Protein 5EE7 (pdb70)

Solvent-accessible surface area: 21469 Å² total; per-residue (Å²): 112,86,77,12,37,90,91,16,50,71,0,21,50,86,1,35,57,10,0,94,98,0,35,67,24,6,52,50,13,89,161,8,121,34,32,0,15,36,0,4,23,23,1,0,82,0,9,22,49,24,1,47,7,20,46,98,10,10,44,60,26,114,148,90,18,113,184,32,70,127,46,23,40,50,38,0,28,76,8,2,34,95,18,0,44,0,18,1,0,4,12,10,0,3,12,0,0,0,42,22,0,54,42,22,6,33,17,56,23,70,50,0,0,84,59,21,41,29,65,126,68,131,23,33,169,115,132,52,4,0,0,2,16,40,79,15,22,128,42,124,55,79,113,34,0,44,62,85,0,27,183,63,37,66,97,140,6,116,0,76,4,72,114,91,33,0,58,131,14,2,77,100,29,10,70,48,6,34,140,16,0,69,210,37,80,133,0,95,62,4,28,71,49,15,56,82,27,23,73,7,0,2,11,0,4,4,25,55,53,29,71,114,30,1,17,63,48,58,108,4,7,125,20,6,78,117,85,90,76,102,104,3,8,93,54,6,41,179,19,195,21,49,126,128,48,50,94,18,0,65,38,0,12,36,0,6,115,57,18,43,35,44,17,9,37,110,151,89,58,61,66,95,6,74,38,37,0,54,33,30,0,32,134,89,1,85,67,57,16,74,39,24,74,115,148,70,79,98,72,0,19,83,61,80,21,8,9,104,66,4,4,110,16,0,63,95,4,31,99,72,3,115,129,17,56,59,118,0,52,95,34,15,86,35,43,68,186,53,211,126,12,94,120,64,43,65,16,47,44,8,4,122,11,0,28,70,0,11,52,94,3,6,95,34,6,53,59,14,5,145,10,0,70,95,169,100,64,74,124,6,62,130,32,29,6,104,5,1,62,21,3,48,56,1,0,41,34,5,0,49,116,26,121,62,1,55,57,9,79,160,83,115,188,144,188,121

Organism: Homo sapiens (NCBI:txid9606)

Radius of gyration: 26.81 Å; Cα contacts (8 Å, |Δi|>4): 479; chains: 1; bounding box: 44×57×81 Å

CATH classification: 1.10.530.40

Sequence (416 aa):
YSSFQVMYTVGYSLSLAALLLALAILGGLSKLHCTANAIHANLFLSFVLKASAVLFIDGLLRTVSTWLSDGAVAACRVAAVFMQYGIVANYCWLLVEGLYLHNLLGLNIFEMLRIDEGLRLKIYKDYYTIGIGHLLTKSPSLNAAKSELDKAIGRNTNGVITKDEAEKLFNQDVDAAVRGILRNAKLKPVYDSLDAVRRAALINMVFQMGETGVAGFTNSLRMLQQKRWDEAAVNLAKSRWYNQTPNRAKRVITTFRTGTWDAYPERSFFSLYLGIGWGAPALFVVPWAVVKCLFENVQCWTNMGFWWILRFPVFLAILINFFIFVRIVQLLVAKLRARQMHHTDYAFRLAKSTLTLIPLLGVHFVVFAFVTDEHRSAKLFFDLALSSFQGLLVAVLYCFLNKEVQSELRRRWHRA

Structure (mmCIF, N/CA/C/O backbone):
data_5EE7
#
_entry.id   5EE7
#
_cell.length_a   37.583
_cell.length_b   71.476
_cell.length_c   183.108
_cell.angle_alpha   90.00
_cell.angle_beta   90.00
_cell.angle_gamma   90.00
#
_symmetry.space_group_name_H-M   'P 21 21 21'
#
loop_
_entity.id
_entity.type
_entity.pdbx_description
1 polymer 'Glucagon receptor,Endolysin,Glucagon receptor'
2 non-polymer '3-[[4-[(1~{S})-1-[3-[3,5-bis(chloranyl)phenyl]-5-(6-methoxynaphthalen-2-yl)pyrazol-1-yl]ethyl]phenyl]carbonylamino]propanoic acid'
3 non-polymer 'OLEIC ACID'
4 non-polymer 3,6,9,12,15,18,21,24-OCTAOXAHEXACOSAN-1-OL
5 non-polymer 'L(+)-TARTARIC ACID'
6 water water
#
loop_
_atom_site.group_PDB
_atom_site.id
_atom_site.type_symbol
_atom_site.label_atom_id
_atom_site.label_alt_id
_atom_site.label_comp_id
_atom_site.label_asym_id
_atom_site.label_entity_id
_atom_site.label_seq_id
_atom_site.pdbx_PDB_ins_code
_atom_site.Cartn_x
_atom_site.Cartn_y
_atom_site.Cartn_z
_atom_site.occupancy
_atom_site.B_iso_or_equiv
_atom_site.auth_seq_id
_atom_site.auth_comp_id
_atom_site.auth_asym_id
_atom_site.auth_atom_id
_atom_site.pdbx_PDB_model_num
ATOM 1 N N . TYR A 1 3 ? -26.173 9.248 -69.199 1.00 50.95 138 TYR A N 1
ATOM 2 C CA . TYR A 1 3 ? -25.084 9.717 -68.352 1.00 49.20 138 TYR A CA 1
ATOM 3 C C . TYR A 1 3 ? -25.388 11.092 -67.765 1.00 51.43 138 TYR A C 1
ATOM 4 O O . TYR A 1 3 ? -24.844 11.464 -66.724 1.00 47.86 138 TYR A O 1
ATOM 13 N N . SER A 1 4 ? -26.254 11.843 -68.438 1.00 53.38 139 SER A N 1
ATOM 14 C CA . SER A 1 4 ? -26.632 13.170 -67.972 1.00 47.57 139 SER A CA 1
ATOM 15 C C . SER A 1 4 ? -27.301 13.081 -66.602 1.00 49.14 139 SER A C 1
ATOM 16 O O . SER A 1 4 ? -26.911 13.774 -65.651 1.00 51.43 139 SER A O 1
ATOM 19 N N . SER A 1 5 ? -28.287 12.195 -66.502 1.00 49.15 140 SER A N 1
ATOM 20 C CA . SER A 1 5 ? -29.005 11.985 -65.252 1.00 49.23 140 SER A CA 1
ATOM 21 C C . SER A 1 5 ? -28.091 11.436 -64.165 1.00 36.80 140 SER A C 1
ATOM 22 O O . SER A 1 5 ? -28.188 11.829 -63.001 1.00 36.87 140 SER A O 1
ATOM 25 N N . PHE A 1 6 ? -27.186 10.545 -64.562 1.00 37.94 141 PHE A N 1
ATOM 26 C CA . PHE A 1 6 ? -26.250 9.932 -63.627 1.00 36.17 141 PHE A CA 1
ATOM 27 C C . PHE A 1 6 ? -25.295 10.981 -63.074 1.00 37.75 141 PHE A C 1
ATOM 28 O O . PHE A 1 6 ? -24.990 11.002 -61.872 1.00 34.88 141 PHE A O 1
ATOM 36 N N . GLN A 1 7 ? -24.865 11.881 -63.953 1.00 37.62 142 GLN A N 1
ATOM 37 C CA . GLN A 1 7 ? -23.956 12.942 -63.558 1.00 38.20 142 GLN A CA 1
ATOM 38 C C . GLN A 1 7 ? -24.650 13.896 -62.601 1.00 39.32 142 GLN A C 1
ATOM 39 O O . GLN A 1 7 ? -24.064 14.319 -61.596 1.00 36.54 142 GLN A O 1
ATOM 45 N N . VAL A 1 8 ? -25.910 14.207 -62.891 1.00 33.67 143 VAL A N 1
ATOM 46 C CA . VAL A 1 8 ? -26.665 15.086 -62.010 1.00 31.93 143 VAL A CA 1
ATOM 47 C C . VAL A 1 8 ? -26.819 14.442 -60.637 1.00 31.09 143 VAL A C 1
ATOM 48 O O . VAL A 1 8 ? -26.653 15.097 -59.597 1.00 30.46 143 VAL A O 1
ATOM 52 N N . MET A 1 9 ? -27.084 13.140 -60.634 1.00 31.83 144 MET A N 1
ATOM 53 C CA . MET A 1 9 ? -27.356 12.452 -59.384 1.00 31.71 144 MET A CA 1
ATOM 54 C C . MET A 1 9 ? -26.118 12.346 -58.504 1.00 31.79 144 MET A C 1
ATOM 55 O O . MET A 1 9 ? -26.191 12.618 -57.302 1.00 34.75 144 MET A O 1
ATOM 60 N N . TYR A 1 10 ? -24.975 11.965 -59.072 1.00 26.70 145 TYR A N 1
ATOM 61 C CA . TYR A 1 10 ? -23.793 11.898 -58.217 1.00 35.59 145 TYR A CA 1
ATOM 62 C C . TYR A 1 10 ? -23.263 13.294 -57.875 1.00 27.02 145 TYR A C 1
ATOM 63 O O . TYR A 1 10 ? -22.577 13.458 -56.864 1.00 25.02 145 TYR A O 1
ATOM 72 N N . THR A 1 11 ? -23.582 14.298 -58.691 1.00 29.13 146 THR A N 1
ATOM 73 C CA . THR A 1 11 ? -23.189 15.662 -58.338 1.00 26.23 146 THR A CA 1
ATOM 74 C C . THR A 1 11 ? -23.946 16.097 -57.090 1.00 27.60 146 THR A C 1
ATOM 75 O O . THR A 1 11 ? -23.346 16.580 -56.122 1.00 28.14 146 THR A O 1
ATOM 79 N N . VAL A 1 12 ? -25.261 15.881 -57.099 1.00 26.66 147 VAL A N 1
ATOM 80 C CA . VAL A 1 12 ? -26.075 16.206 -55.932 1.00 26.22 147 VAL A CA 1
ATOM 81 C C . VAL A 1 12 ? -25.638 15.384 -54.725 1.00 23.89 147 VAL A C 1
ATOM 82 O O . VAL A 1 12 ? -25.568 15.892 -53.601 1.00 29.40 147 VAL A O 1
ATOM 86 N N . GLY A 1 13 ? -25.279 14.128 -54.968 1.00 27.48 148 GLY A N 1
ATOM 87 C CA . GLY A 1 13 ? -24.889 13.244 -53.884 1.00 27.78 148 GLY A CA 1
ATOM 88 C C . GLY A 1 13 ? -23.594 13.651 -53.200 1.00 26.78 148 GLY A C 1
ATOM 89 O O . GLY A 1 13 ? -23.526 13.729 -51.971 1.00 24.41 148 GLY A O 1
ATOM 90 N N . TYR A 1 14 ? -22.564 13.925 -53.990 1.00 22.61 149 TYR A N 1
ATOM 91 C CA . TYR A 1 14 ? -21.286 14.330 -53.418 1.00 25.42 149 TYR A CA 1
ATOM 92 C C . TYR A 1 14 ? -21.304 15.739 -52.834 1.00 30.10 149 TYR A C 1
ATOM 93 O O . TYR A 1 14 ? -20.647 15.992 -51.822 1.00 27.77 149 TYR A O 1
ATOM 102 N N . SER A 1 15 ? -22.043 16.659 -53.453 1.00 25.74 150 SER A N 1
ATOM 103 C CA . SER A 1 15 ? -22.098 18.013 -52.900 1.00 24.91 150 SER A CA 1
ATOM 104 C C . SER A 1 15 ? -22.883 18.032 -51.585 1.00 28.26 150 SER A C 1
ATOM 105 O O . SER A 1 15 ? -22.483 18.689 -50.615 1.00 27.47 150 SER A O 1
ATOM 108 N N . LEU A 1 16 ? -23.988 17.290 -51.549 1.00 29.71 151 LEU A N 1
ATOM 109 C CA . LEU A 1 16 ? -24.791 17.191 -50.333 1.00 30.99 151 LEU A CA 1
ATOM 110 C C . LEU A 1 16 ? -24.019 16.469 -49.232 1.00 29.60 151 LEU A C 1
ATOM 111 O O . LEU A 1 16 ? -24.081 16.850 -48.050 1.00 26.48 151 LEU A O 1
ATOM 116 N N . SER A 1 17 ? -23.277 15.438 -49.632 1.00 24.11 152 SER A N 1
ATOM 117 C CA . SER A 1 17 ? -22.452 14.695 -48.691 1.00 23.32 152 SER A CA 1
ATOM 118 C C . SER A 1 17 ? -21.395 15.615 -48.116 1.00 25.81 152 SER A C 1
ATOM 119 O O . SER A 1 17 ? -21.146 15.606 -46.917 1.00 24.52 152 SER A O 1
ATOM 122 N N . LEU A 1 18 ? -20.809 16.443 -48.973 1.00 22.54 153 LEU A N 1
ATOM 123 C CA . LEU A 1 18 ? -19.748 17.348 -48.549 1.00 26.86 153 LEU A CA 1
ATOM 124 C C . LEU A 1 18 ? -20.271 18.396 -47.582 1.00 23.19 153 LEU A C 1
ATOM 125 O O . LEU A 1 18 ? -19.626 18.700 -46.574 1.00 30.61 153 LEU A O 1
ATOM 130 N N . ALA A 1 19 ? -21.456 18.924 -47.868 1.00 23.27 154 ALA A N 1
ATOM 131 C CA . ALA A 1 19 ? -22.048 19.913 -46.976 1.00 28.60 154 ALA A CA 1
ATOM 132 C C . ALA A 1 19 ? -22.316 19.289 -45.613 1.00 27.37 154 ALA A C 1
ATOM 133 O O . ALA A 1 19 ? -21.956 19.857 -44.574 1.00 26.37 154 ALA A O 1
ATOM 135 N N . ALA A 1 20 ? -22.914 18.099 -45.625 1.00 29.61 155 ALA A N 1
ATOM 136 C CA . ALA A 1 20 ? -23.251 17.420 -44.379 1.00 31.64 155 ALA A CA 1
ATOM 137 C C . ALA A 1 20 ? -22.006 17.058 -43.571 1.00 33.16 155 ALA A C 1
ATOM 138 O O . ALA A 1 20 ? -22.018 17.109 -42.338 1.00 32.16 155 ALA A O 1
ATOM 140 N N . LEU A 1 21 ? -20.927 16.715 -44.270 1.00 30.03 156 LEU A N 1
ATOM 141 C CA . LEU A 1 21 ? -19.694 16.307 -43.607 1.00 31.42 156 LEU A CA 1
ATOM 142 C C . LEU A 1 21 ? -18.968 17.497 -42.998 1.00 30.24 156 LEU A C 1
ATOM 143 O O . LEU A 1 21 ? -18.428 17.397 -41.897 1.00 30.81 156 LEU A O 1
ATOM 148 N N . LEU A 1 22 ? -18.940 18.618 -43.714 1.00 30.79 157 LEU A N 1
ATOM 149 C CA . LEU A 1 22 ? -18.349 19.827 -43.150 1.00 33.20 157 LEU A CA 1
ATOM 150 C C . LEU A 1 22 ? -19.162 20.308 -41.951 1.00 32.48 157 LEU A C 1
ATOM 151 O O . LEU A 1 22 ? -18.601 20.775 -40.955 1.00 34.04 157 LEU A O 1
ATOM 156 N N . LEU A 1 23 ? -20.481 20.153 -42.034 1.00 31.63 158 LEU A N 1
ATOM 157 C CA . LEU A 1 23 ? -21.346 20.545 -40.929 1.00 30.63 158 LEU A CA 1
ATOM 158 C C . LEU A 1 23 ? -21.082 19.674 -39.710 1.00 37.21 158 LEU A C 1
ATOM 159 O O . LEU A 1 23 ? -20.970 20.172 -38.584 1.00 38.60 158 LEU A O 1
ATOM 164 N N . ALA A 1 24 ? -20.963 18.371 -39.950 1.00 36.77 159 ALA A N 1
ATOM 165 C CA . ALA A 1 24 ? -20.707 17.412 -38.887 1.00 30.49 159 ALA A CA 1
ATOM 166 C C . ALA A 1 24 ? -19.342 17.638 -38.253 1.00 35.33 159 ALA A C 1
ATOM 167 O O . ALA A 1 24 ? -19.174 17.488 -37.042 1.00 34.65 159 ALA A O 1
ATOM 169 N N . LEU A 1 25 ? -18.370 18.014 -39.079 1.00 36.61 160 LEU A N 1
ATOM 170 C CA . LEU A 1 25 ? -17.029 18.298 -38.588 1.00 39.21 160 LEU A CA 1
ATOM 171 C C . LEU A 1 25 ? -17.032 19.545 -37.721 1.00 42.42 160 LEU A C 1
ATOM 172 O O . LEU A 1 25 ? -16.356 19.598 -36.689 1.00 43.66 160 LEU A O 1
ATOM 177 N N . ALA A 1 26 ? -17.806 20.544 -38.140 1.00 31.41 161 ALA A N 1
ATOM 178 C CA . ALA A 1 26 ? -17.937 21.769 -37.361 1.00 38.09 161 ALA A CA 1
ATOM 179 C C . ALA A 1 26 ? -18.631 21.484 -36.039 1.00 36.38 161 ALA A C 1
ATOM 180 O O . ALA A 1 26 ? -18.333 22.112 -35.024 1.00 42.15 161 ALA A O 1
ATOM 182 N N . ILE A 1 27 ? -19.548 20.524 -36.050 1.00 39.94 162 ILE A N 1
ATOM 183 C CA . ILE A 1 27 ? -20.258 20.167 -34.830 1.00 37.15 162 ILE A CA 1
ATOM 184 C C . ILE A 1 27 ? -19.350 19.431 -33.853 1.00 41.20 162 ILE A C 1
ATOM 185 O O . ILE A 1 27 ? -19.267 19.805 -32.684 1.00 44.93 162 ILE A O 1
ATOM 190 N N . LEU A 1 28 ? -18.657 18.401 -34.332 1.00 41.00 163 LEU A N 1
ATOM 191 C CA . LEU A 1 28 ? -17.776 17.629 -33.464 1.00 40.44 163 LEU A CA 1
ATOM 192 C C . LEU A 1 28 ? -16.616 18.471 -32.946 1.00 45.46 163 LEU A C 1
ATOM 193 O O . LEU A 1 28 ? -16.201 18.326 -31.797 1.00 50.94 163 LEU A O 1
ATOM 198 N N . GLY A 1 29 ? -16.101 19.359 -33.795 1.00 47.24 164 GLY A N 1
ATOM 199 C CA . GLY A 1 29 ? -14.979 20.188 -33.399 1.00 45.01 164 GLY A CA 1
ATOM 200 C C . GLY A 1 29 ? -15.368 21.349 -32.508 1.00 45.03 164 GLY A C 1
ATOM 201 O O . GLY A 1 29 ? -14.598 21.756 -31.638 1.00 54.34 164 GLY A O 1
ATOM 202 N N . GLY A 1 30 ? -16.571 21.873 -32.711 1.00 45.71 165 GLY A N 1
ATOM 203 C CA . GLY A 1 30 ? -17.029 23.026 -31.958 1.00 54.30 165 GLY A CA 1
ATOM 204 C C . GLY A 1 30 ? -17.638 22.730 -30.599 1.00 49.27 165 GLY A C 1
ATOM 205 O O . GLY A 1 30 ? -17.741 23.619 -29.755 1.00 63.63 165 GLY A O 1
ATOM 206 N N . LEU A 1 31 ? -18.038 21.481 -30.382 1.00 58.82 166 LEU A N 1
ATOM 207 C CA . LEU A 1 31 ? -18.633 21.091 -29.110 1.00 53.17 166 LEU A CA 1
ATOM 208 C C . LEU A 1 31 ? -17.619 20.314 -28.280 1.00 58.07 166 LEU A C 1
ATOM 209 O O . LEU A 1 31 ? -17.367 19.136 -28.534 1.00 60.50 166 LEU A O 1
ATOM 214 N N . SER A 1 32 ? -17.039 20.988 -27.293 1.00 59.87 167 SER A N 1
ATOM 215 C CA . SER A 1 32 ? -15.937 20.435 -26.514 1.00 61.07 167 SER A CA 1
ATOM 216 C C . SER A 1 32 ? -16.316 19.213 -25.681 1.00 62.14 167 SER A C 1
ATOM 217 O O . SER A 1 32 ? -15.463 18.375 -25.390 1.00 62.28 167 SER A O 1
ATOM 220 N N . LYS A 1 33 ? -17.583 19.103 -25.297 1.00 54.03 168 LYS A N 1
ATOM 221 C CA . LYS A 1 33 ? -18.001 17.988 -24.455 1.00 57.00 168 LYS A CA 1
ATOM 222 C C . LYS A 1 33 ? -18.128 16.705 -25.275 1.00 56.61 168 LYS A C 1
ATOM 223 O O . LYS A 1 33 ? -18.233 15.610 -24.724 1.00 61.46 168 LYS A O 1
ATOM 229 N N . LEU A 1 34 ? -18.117 16.852 -26.596 1.00 53.92 169 LEU A N 1
ATOM 230 C CA . LEU A 1 34 ? -18.172 15.710 -27.503 1.00 48.60 169 LEU A CA 1
ATOM 231 C C . LEU A 1 34 ? -16.779 15.214 -27.886 1.00 53.88 169 LEU A C 1
ATOM 232 O O . LEU A 1 34 ? -16.638 14.349 -28.752 1.00 50.83 169 LEU A O 1
ATOM 237 N N . HIS A 1 35 ? -15.751 15.773 -27.255 1.00 51.36 170 HIS A N 1
ATOM 238 C CA . HIS A 1 35 ? -14.377 15.411 -27.586 1.00 57.24 170 HIS A CA 1
ATOM 239 C C . HIS A 1 35 ? -13.964 14.091 -26.950 1.00 53.25 170 HIS A C 1
ATOM 240 O O . HIS A 1 35 ? -13.310 14.060 -25.910 1.00 58.56 170 HIS A O 1
ATOM 247 N N . CYS A 1 36 ? -14.362 13.000 -27.592 1.00 58.28 171 CYS A N 1
ATOM 248 C CA . CYS A 1 36 ? -13.965 11.664 -27.183 1.00 49.53 171 CYS A CA 1
ATOM 249 C C . CYS A 1 36 ? -13.136 11.032 -28.295 1.00 48.01 171 CYS A C 1
ATOM 250 O O . CYS A 1 36 ? -12.981 11.619 -29.367 1.00 45.42 171 CYS A O 1
ATOM 253 N N . THR A 1 37 ? -12.581 9.852 -28.038 1.00 48.84 172 THR A N 1
ATOM 254 C CA . THR A 1 37 ? -11.805 9.152 -29.054 1.00 48.52 172 THR A CA 1
ATOM 255 C C . THR A 1 37 ? -12.686 8.757 -30.239 1.00 34.05 172 THR A C 1
ATOM 256 O O . THR A 1 37 ? -12.273 8.849 -31.404 1.00 37.14 172 THR A O 1
ATOM 260 N N . ALA A 1 38 ? -13.920 8.366 -29.937 1.00 31.94 173 ALA A N 1
ATOM 261 C CA . ALA A 1 38 ? -14.839 7.905 -30.965 1.00 29.35 173 ALA A CA 1
ATOM 262 C C . ALA A 1 38 ? -15.151 9.019 -31.946 1.00 24.25 173 ALA A C 1
ATOM 263 O O . ALA A 1 38 ? -15.278 8.787 -33.151 1.00 25.08 173 ALA A O 1
ATOM 265 N N . ASN A 1 39 ? -15.252 10.238 -31.429 1.00 26.87 174 ASN A N 1
ATOM 266 C CA . ASN A 1 39 ? -15.537 11.382 -32.280 1.00 26.83 174 ASN A CA 1
ATOM 267 C C . ASN A 1 39 ? -14.324 11.834 -33.082 1.00 31.32 174 ASN A C 1
ATOM 268 O O . ASN A 1 39 ? -14.471 12.400 -34.164 1.00 31.94 174 ASN A O 1
ATOM 273 N N . ALA A 1 40 ? -13.125 11.586 -32.561 1.00 26.10 175 ALA A N 1
ATOM 274 C CA . ALA A 1 40 ? -11.918 11.853 -33.338 1.00 25.27 175 ALA A CA 1
ATOM 275 C C . ALA A 1 40 ? -11.853 10.897 -34.524 1.00 34.50 175 ALA A C 1
ATOM 276 O O . ALA A 1 40 ? -11.503 11.289 -35.653 1.00 35.23 175 ALA A O 1
ATOM 278 N N . ILE A 1 41 ? -12.232 9.646 -34.270 1.00 27.20 176 ILE A N 1
ATOM 279 C CA . ILE A 1 41 ? -12.281 8.661 -35.340 1.00 24.02 176 ILE A CA 1
ATOM 280 C C . ILE A 1 41 ? -13.335 9.045 -36.375 1.00 25.52 176 ILE A C 1
ATOM 281 O O . ILE A 1 41 ? -13.082 8.995 -37.590 1.00 28.25 176 ILE A O 1
ATOM 286 N N . HIS A 1 42 ? -14.499 9.476 -35.893 1.00 24.72 177 HIS A N 1
ATOM 287 C CA . HIS A 1 42 ? -15.568 9.886 -36.797 1.00 25.58 177 HIS A CA 1
ATOM 288 C C . HIS A 1 42 ? -15.146 11.086 -37.626 1.00 28.29 177 HIS A C 1
ATOM 289 O O . HIS A 1 42 ? -15.468 11.174 -38.808 1.00 32.90 177 HIS A O 1
ATOM 296 N N . ALA A 1 43 ? -14.389 11.989 -37.015 1.00 30.33 178 ALA A N 1
ATOM 297 C CA . ALA A 1 43 ? -13.946 13.183 -37.716 1.00 33.61 178 ALA A CA 1
ATOM 298 C C . ALA A 1 43 ? -12.972 12.814 -38.823 1.00 34.74 178 ALA A C 1
ATOM 299 O O . ALA A 1 43 ? -13.050 13.360 -39.931 1.00 30.10 178 ALA A O 1
ATOM 301 N N . ASN A 1 44 ? -12.065 11.877 -38.540 1.00 29.80 179 ASN A N 1
ATOM 302 C CA . ASN A 1 44 ? -11.133 11.461 -39.585 1.00 26.93 179 ASN A CA 1
ATOM 303 C C . ASN A 1 44 ? -11.827 10.724 -40.735 1.00 30.87 179 ASN A C 1
ATOM 304 O O . ASN A 1 44 ? -11.462 10.895 -41.911 1.00 38.26 179 ASN A O 1
ATOM 309 N N . LEU A 1 45 ? -12.851 9.941 -40.402 1.00 32.71 180 LEU A N 1
ATOM 310 C CA . LEU A 1 45 ? -13.648 9.265 -41.425 1.00 25.73 180 LEU A CA 1
ATOM 311 C C . LEU A 1 45 ? -14.356 10.290 -42.310 1.00 27.11 180 LEU A C 1
ATOM 312 O O . LEU A 1 45 ? -14.384 10.180 -43.560 1.00 30.69 180 LEU A O 1
ATOM 317 N N . PHE A 1 46 ? -14.881 11.317 -41.641 1.00 30.35 181 PHE A N 1
ATOM 318 C CA . PHE A 1 46 ? -15.569 12.406 -42.312 1.00 31.47 181 PHE A CA 1
ATOM 319 C C . PHE A 1 46 ? -14.615 13.066 -43.276 1.00 32.16 181 PHE A C 1
ATOM 320 O O . PHE A 1 46 ? -14.974 13.345 -44.414 1.00 30.27 181 PHE A O 1
ATOM 328 N N . LEU A 1 47 ? -13.388 13.295 -42.816 1.00 28.94 182 LEU A N 1
ATOM 329 C CA . LEU A 1 47 ? -12.389 13.948 -43.647 1.00 29.52 182 LEU A CA 1
ATOM 330 C C . LEU A 1 47 ? -12.060 13.115 -44.873 1.00 34.23 182 LEU A C 1
ATOM 331 O O . LEU A 1 47 ? -11.886 13.665 -45.966 1.00 30.16 182 LEU A O 1
ATOM 336 N N . SER A 1 48 ? -11.990 11.794 -44.709 1.00 30.08 183 SER A N 1
ATOM 337 C CA . SER A 1 48 ? -11.669 10.959 -45.861 1.00 29.64 183 SER A CA 1
ATOM 338 C C . SER A 1 48 ? -12.774 11.080 -46.909 1.00 32.65 183 SER A C 1
ATOM 339 O O . SER A 1 48 ? -12.494 11.204 -48.118 1.00 38.50 183 SER A O 1
ATOM 342 N N . PHE A 1 49 ? -14.028 11.099 -46.456 1.00 28.82 184 PHE A N 1
ATOM 343 C CA . PHE A 1 49 ? -15.117 11.305 -47.416 1.00 26.63 184 PHE A CA 1
ATOM 344 C C . PHE A 1 49 ? -15.132 12.721 -48.002 1.00 28.17 184 PHE A C 1
ATOM 345 O O . PHE A 1 49 ? -15.562 12.923 -49.137 1.00 34.88 184 PHE A O 1
ATOM 353 N N . VAL A 1 50 ? -14.655 13.699 -47.236 1.00 35.90 185 VAL A N 1
ATOM 354 C CA . VAL A 1 50 ? -14.586 15.081 -47.706 1.00 29.82 185 VAL A CA 1
ATOM 355 C C . VAL A 1 50 ? -13.576 15.185 -48.834 1.00 30.73 185 VAL A C 1
ATOM 356 O O . VAL A 1 50 ? -13.785 15.891 -49.826 1.00 33.33 185 VAL A O 1
ATOM 360 N N . LEU A 1 51 ? -12.490 14.438 -48.680 1.00 34.03 186 LEU A N 1
ATOM 361 C CA . LEU A 1 51 ? -11.425 14.407 -49.664 1.00 36.75 186 LEU A CA 1
ATOM 362 C C . LEU A 1 51 ? -11.926 13.743 -50.927 1.00 32.91 186 LEU A C 1
ATOM 363 O O . LEU A 1 51 ? -11.691 14.229 -52.047 1.00 40.30 186 LEU A O 1
ATOM 368 N N . LYS A 1 52 ? -12.656 12.645 -50.745 1.00 33.84 187 LYS A N 1
ATOM 369 C CA . LYS A 1 52 ? -13.202 11.956 -51.901 1.00 31.20 187 LYS A CA 1
ATOM 370 C C . LYS A 1 52 ? -14.157 12.856 -52.669 1.00 29.74 187 LYS A C 1
ATOM 371 O O . LYS A 1 52 ? -13.993 13.050 -53.874 1.00 30.14 187 LYS A O 1
ATOM 377 N N . ALA A 1 53 ? -15.135 13.426 -51.967 1.00 30.54 188 ALA A N 1
ATOM 378 C CA . ALA A 1 53 ? -16.174 14.215 -52.626 1.00 27.78 188 ALA A CA 1
ATOM 379 C C . ALA A 1 53 ? -15.602 15.465 -53.279 1.00 29.62 188 ALA A C 1
ATOM 380 O O . ALA A 1 53 ? -16.021 15.848 -54.382 1.00 22.22 188 ALA A O 1
ATOM 382 N N . SER A 1 54 ? -14.623 16.082 -52.620 1.00 26.30 189 SER A N 1
ATOM 383 C CA . SER A 1 54 ? -14.004 17.280 -53.172 1.00 29.48 189 SER A CA 1
ATOM 384 C C . SER A 1 54 ? -13.264 16.933 -54.455 1.00 27.53 189 SER A C 1
ATOM 385 O O . SER A 1 54 ? -13.356 17.655 -55.461 1.00 31.64 189 SER A O 1
ATOM 388 N N . ALA A 1 55 ? -12.566 15.801 -54.434 1.00 32.27 190 ALA A N 1
ATOM 389 C CA . ALA A 1 55 ? -11.838 15.373 -55.622 1.00 36.14 190 ALA A CA 1
ATOM 390 C C . ALA A 1 55 ? -12.801 15.069 -56.766 1.00 33.59 190 ALA A C 1
ATOM 391 O O . ALA A 1 55 ? -12.561 15.475 -57.905 1.00 33.57 190 ALA A O 1
ATOM 393 N N . VAL A 1 56 ? -13.907 14.396 -56.454 1.00 26.81 191 VAL A N 1
ATOM 394 C CA . VAL A 1 56 ? -14.876 14.019 -57.476 1.00 28.07 191 VAL A CA 1
ATOM 395 C C . VAL A 1 56 ? -15.491 15.249 -58.123 1.00 28.11 191 VAL A C 1
ATOM 396 O O . VAL A 1 56 ? -15.567 15.345 -59.348 1.00 28.50 191 VAL A O 1
ATOM 400 N N . LEU A 1 57 ? -15.911 16.198 -57.293 1.00 27.28 192 LEU A N 1
ATOM 401 C CA . LEU A 1 57 ? -16.530 17.410 -57.806 1.00 25.76 192 LEU A CA 1
ATOM 402 C C . LEU A 1 57 ? -15.547 18.236 -58.631 1.00 26.71 192 LEU A C 1
ATOM 403 O O . LEU A 1 57 ? -15.923 18.835 -59.648 1.00 28.04 192 LEU A O 1
ATOM 408 N N . PHE A 1 58 ? -14.278 18.229 -58.229 1.00 29.16 193 PHE A N 1
ATOM 409 C CA . PHE A 1 58 ? -13.280 18.993 -58.970 1.00 31.03 193 PHE A CA 1
ATOM 410 C C . PHE A 1 58 ? -12.979 18.364 -60.326 1.00 33.97 193 PHE A C 1
ATOM 411 O O . PHE A 1 58 ? -12.948 19.056 -61.347 1.00 39.19 193 PHE A O 1
ATOM 419 N N . ILE A 1 59 ? -12.766 17.051 -60.331 1.00 29.42 194 ILE A N 1
ATOM 420 C CA . ILE A 1 59 ? -12.489 16.326 -61.566 1.00 33.47 194 ILE A CA 1
ATOM 421 C C . ILE A 1 59 ? -13.664 16.457 -62.525 1.00 35.15 194 ILE A C 1
ATOM 422 O O . ILE A 1 59 ? -13.488 16.633 -63.737 1.00 37.57 194 ILE A O 1
ATOM 427 N N . ASP A 1 60 ? -14.866 16.398 -61.962 1.00 39.53 195 ASP A N 1
ATOM 428 C CA . ASP A 1 60 ? -16.080 16.528 -62.746 1.00 49.65 195 ASP A CA 1
ATOM 429 C C . ASP A 1 60 ? -16.173 17.919 -63.354 1.00 47.80 195 ASP A C 1
ATOM 430 O O . ASP A 1 60 ? -16.601 18.081 -64.497 1.00 48.53 195 ASP A O 1
ATOM 435 N N . GLY A 1 61 ? -15.734 18.921 -62.598 1.00 43.20 196 GLY A N 1
ATOM 436 C CA . GLY A 1 61 ? -15.774 20.282 -63.095 1.00 38.32 196 GLY A CA 1
ATOM 437 C C . GLY A 1 61 ? -14.757 20.475 -64.198 1.00 40.16 196 GLY A C 1
ATOM 438 O O . GLY A 1 61 ? -14.962 21.260 -65.124 1.00 40.21 196 GLY A O 1
ATOM 439 N N . LEU A 1 62 ? -13.656 19.740 -64.098 1.00 39.38 197 LEU A N 1
ATOM 440 C CA . LEU A 1 62 ? -12.556 19.879 -65.042 1.00 37.36 197 LEU A CA 1
ATOM 441 C C . LEU A 1 62 ? -12.746 19.086 -66.336 1.00 44.84 197 LEU A C 1
ATOM 442 O O . LEU A 1 62 ? -12.136 19.408 -67.356 1.00 50.28 197 LEU A O 1
ATOM 447 N N . LEU A 1 63 ? -13.590 18.058 -66.306 1.00 42.45 198 LEU A N 1
ATOM 448 C CA . LEU A 1 63 ? -13.697 17.165 -67.459 1.00 44.06 198 LEU A CA 1
ATOM 449 C C . LEU A 1 63 ? -15.095 17.024 -68.058 1.00 51.00 198 LEU A C 1
ATOM 450 O O . LEU A 1 63 ? -15.232 16.608 -69.210 1.00 53.31 198 LEU A O 1
ATOM 455 N N . ARG A 1 64 ? -16.130 17.355 -67.292 1.00 48.87 199 ARG A N 1
ATOM 456 C CA . ARG A 1 64 ? -17.490 17.059 -67.733 1.00 46.76 199 ARG A CA 1
ATOM 457 C C . ARG A 1 64 ? -18.478 18.217 -67.616 1.00 52.64 199 ARG A C 1
ATOM 458 O O . ARG A 1 64 ? -19.679 18.024 -67.805 1.00 61.68 199 ARG A O 1
ATOM 466 N N . THR A 1 65 ? -17.985 19.413 -67.315 1.00 49.92 200 THR A N 1
ATOM 467 C CA . THR A 1 65 ? -18.874 20.553 -67.117 1.00 51.32 200 THR A CA 1
ATOM 468 C C . THR A 1 65 ? -18.961 21.438 -68.356 1.00 55.02 200 THR A C 1
ATOM 469 O O . THR A 1 65 ? -18.218 21.253 -69.317 1.00 55.84 200 THR A O 1
ATOM 473 N N . VAL A 1 77 ? -11.398 15.454 -74.892 1.00 99.13 212 VAL A N 1
ATOM 474 C CA . VAL A 1 77 ? -11.265 16.315 -73.724 1.00 96.18 212 VAL A CA 1
ATOM 475 C C . VAL A 1 77 ? -9.911 16.117 -73.052 1.00 98.16 212 VAL A C 1
ATOM 476 O O . VAL A 1 77 ? -9.010 16.941 -73.200 1.00 98.77 212 VAL A O 1
ATOM 480 N N . SER A 1 78 ? -9.775 15.009 -72.328 1.00 91.97 213 SER A N 1
ATOM 481 C CA . SER A 1 78 ? -8.547 14.695 -71.604 1.00 95.69 213 SER A CA 1
ATOM 482 C C . SER A 1 78 ? -7.393 14.411 -72.562 1.00 101.56 213 SER A C 1
ATOM 483 O O . SER A 1 78 ? -6.225 14.429 -72.169 1.00 98.18 213 SER A O 1
ATOM 486 N N . THR A 1 79 ? -7.731 14.127 -73.816 1.00 101.65 214 THR A N 1
ATOM 487 C CA . THR A 1 79 ? -6.734 13.894 -74.851 1.00 103.07 214 THR A CA 1
ATOM 488 C C . THR A 1 79 ? -5.905 15.144 -75.165 1.00 99.73 214 THR A C 1
ATOM 489 O O . THR A 1 79 ? -4.772 15.032 -75.634 1.00 103.08 214 THR A O 1
ATOM 493 N N . TRP A 1 80 ? -6.461 16.327 -74.910 1.00 92.33 215 TRP A N 1
ATOM 494 C CA . TRP A 1 80 ? -5.771 17.572 -75.257 1.00 94.30 215 TRP A CA 1
ATOM 495 C C . TRP A 1 80 ? -5.612 18.562 -74.099 1.00 94.25 215 TRP A C 1
ATOM 496 O O . TRP A 1 80 ? -5.499 19.768 -74.321 1.00 90.22 215 TRP A O 1
ATOM 507 N N . LEU A 1 81 ? -5.585 18.053 -72.871 1.00 93.90 216 LEU A N 1
ATOM 508 C CA . LEU A 1 81 ? -5.464 18.898 -71.683 1.00 89.99 216 LEU A CA 1
ATOM 509 C C . LEU A 1 81 ? -4.120 19.637 -71.596 1.00 83.70 216 LEU A C 1
ATOM 510 O O . LEU A 1 81 ? -3.080 19.112 -71.994 1.00 87.33 216 LEU A O 1
ATOM 515 N N . SER A 1 82 ? -4.161 20.859 -71.067 1.00 79.98 217 SER A N 1
ATOM 516 C CA . SER A 1 82 ? -2.980 21.718 -70.943 1.00 82.91 217 SER A CA 1
ATOM 517 C C . SER A 1 82 ? -2.150 21.402 -69.700 1.00 80.37 217 SER A C 1
ATOM 518 O O . SER A 1 82 ? -2.535 20.571 -68.882 1.00 79.90 217 SER A O 1
ATOM 521 N N . ASP A 1 83 ? -1.004 22.068 -69.574 1.00 83.09 218 ASP A N 1
ATOM 522 C CA . ASP A 1 83 ? -0.043 21.771 -68.512 1.00 81.29 218 ASP A CA 1
ATOM 523 C C . ASP A 1 83 ? -0.571 21.972 -67.089 1.00 76.15 218 ASP A C 1
ATOM 524 O O . ASP A 1 83 ? -0.259 21.183 -66.198 1.00 71.76 218 ASP A O 1
ATOM 529 N N . GLY A 1 84 ? -1.368 23.013 -66.863 1.00 70.62 219 GLY A N 1
ATOM 530 C CA . GLY A 1 84 ? -1.949 23.225 -65.549 1.00 65.07 219 GLY A CA 1
ATOM 531 C C . GLY A 1 84 ? -3.118 22.290 -65.305 1.00 65.42 219 GLY A C 1
ATOM 532 O O . GLY A 1 84 ? -3.350 21.822 -64.180 1.00 60.46 219 GLY A O 1
ATOM 533 N N . ALA A 1 85 ? -3.833 21.993 -66.387 1.00 67.22 220 ALA A N 1
ATOM 534 C CA . ALA A 1 85 ? -5.030 21.174 -66.324 1.00 57.30 220 ALA A CA 1
ATOM 535 C C . ALA A 1 85 ? -4.697 19.736 -65.967 1.00 56.92 220 ALA A C 1
ATOM 536 O O . ALA A 1 85 ? -5.318 19.164 -65.077 1.00 56.12 220 ALA A O 1
ATOM 538 N N . VAL A 1 86 ? -3.703 19.165 -66.646 1.00 62.09 221 VAL A N 1
ATOM 539 C CA . VAL A 1 86 ? -3.295 17.790 -66.370 1.00 62.36 221 VAL A CA 1
ATOM 540 C C . VAL A 1 86 ? -2.760 17.661 -64.950 1.00 61.40 221 VAL A C 1
ATOM 541 O O . VAL A 1 86 ? -2.938 16.631 -64.304 1.00 62.51 221 VAL A O 1
ATOM 545 N N . ALA A 1 87 ? -2.121 18.718 -64.461 1.00 60.10 222 ALA A N 1
ATOM 546 C CA . ALA A 1 87 ? -1.543 18.692 -63.129 1.00 54.36 222 ALA A CA 1
ATOM 547 C C . ALA A 1 87 ? -2.640 18.696 -62.072 1.00 46.39 222 ALA A C 1
ATOM 548 O O . ALA A 1 87 ? -2.677 17.817 -61.203 1.00 42.68 222 ALA A O 1
ATOM 550 N N . ALA A 1 88 ? -3.558 19.655 -62.168 1.00 48.98 223 ALA A N 1
ATOM 551 C CA . ALA A 1 88 ? -4.623 19.739 -61.175 1.00 51.96 223 ALA A CA 1
ATOM 552 C C . ALA A 1 88 ? -5.489 18.483 -61.228 1.00 48.38 223 ALA A C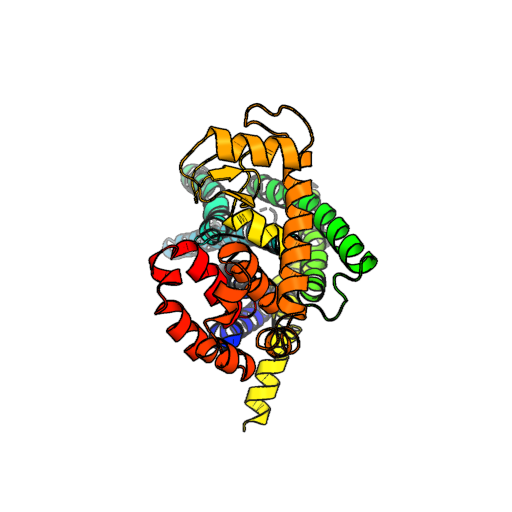 1
ATOM 553 O O . ALA A 1 88 ? -5.926 17.958 -60.195 1.00 45.13 223 ALA A O 1
ATOM 555 N N . CYS A 1 89 ? -5.675 17.968 -62.440 1.00 45.52 224 CYS A N 1
ATOM 556 C CA . CYS A 1 89 ? -6.492 16.792 -62.645 1.00 45.09 224 CYS A CA 1
ATOM 557 C C . CYS A 1 89 ? -5.851 15.546 -62.030 1.00 54.21 224 CYS A C 1
ATOM 558 O O . CYS A 1 89 ? -6.520 14.750 -61.378 1.00 47.99 224 CYS A O 1
ATOM 561 N N . ARG A 1 90 ? -4.545 15.380 -62.233 1.00 55.04 225 ARG A N 1
ATOM 562 C CA . ARG A 1 90 ? -3.823 14.246 -61.654 1.00 46.32 225 ARG A CA 1
ATOM 563 C C . ARG A 1 90 ? -3.745 14.312 -60.129 1.00 45.82 225 ARG A C 1
ATOM 564 O O . ARG A 1 90 ? -3.858 13.287 -59.445 1.00 42.92 225 ARG A O 1
ATOM 572 N N . VAL A 1 91 ? -3.567 15.519 -59.595 1.00 46.10 226 VAL A N 1
ATOM 573 C CA . VAL A 1 91 ? -3.513 15.685 -58.147 1.00 42.54 226 VAL A CA 1
ATOM 574 C C . VAL A 1 91 ? -4.864 15.313 -57.546 1.00 43.23 226 VAL A C 1
ATOM 575 O O . VAL A 1 91 ? -4.944 14.607 -56.526 1.00 38.54 226 VAL A O 1
ATOM 579 N N . ALA A 1 92 ? -5.928 15.752 -58.215 1.00 44.25 227 ALA A N 1
ATOM 580 C CA . ALA A 1 92 ? -7.273 15.418 -57.771 1.00 39.45 227 ALA A CA 1
ATOM 581 C C . ALA A 1 92 ? -7.527 13.915 -57.873 1.00 32.49 227 ALA A C 1
ATOM 582 O O . ALA A 1 92 ? -8.214 13.340 -57.031 1.00 30.39 227 ALA A O 1
ATOM 584 N N . ALA A 1 93 ? -6.960 13.276 -58.893 1.00 27.56 228 ALA A N 1
ATOM 585 C CA . ALA A 1 93 ? -7.129 11.832 -59.050 1.00 33.20 228 ALA A CA 1
ATOM 586 C C . ALA A 1 93 ? -6.454 11.074 -57.907 1.00 35.41 228 ALA A C 1
ATOM 587 O O . ALA A 1 93 ? -7.019 10.117 -57.348 1.00 35.63 228 ALA A O 1
ATOM 589 N N . VAL A 1 94 ? -5.259 11.526 -57.535 1.00 35.77 229 VAL A N 1
ATOM 590 C CA . VAL A 1 94 ? -4.552 10.894 -56.430 1.00 39.67 229 VAL A CA 1
ATOM 591 C C . VAL A 1 94 ? -5.340 11.071 -55.139 1.00 33.40 229 VAL A C 1
ATOM 592 O O . VAL A 1 94 ? -5.510 10.122 -54.366 1.00 32.27 229 VAL A O 1
ATOM 596 N N . PHE A 1 95 ? -5.854 12.278 -54.921 1.00 36.56 230 PHE A N 1
ATOM 597 C CA . PHE A 1 95 ? -6.626 12.526 -53.707 1.00 39.24 230 PHE A CA 1
ATOM 598 C C . PHE A 1 95 ? -7.906 11.699 -53.672 1.00 32.59 230 PHE A C 1
ATOM 599 O O . PHE A 1 95 ? -8.357 11.283 -52.604 1.00 35.10 230 PHE A O 1
ATOM 607 N N . MET A 1 96 ? -8.481 11.447 -54.843 1.00 32.61 231 MET A N 1
ATOM 608 C CA . MET A 1 96 ? -9.688 10.639 -54.918 1.00 33.62 231 MET A CA 1
ATOM 609 C C . MET A 1 96 ? -9.394 9.197 -54.530 1.00 34.62 231 MET A C 1
ATOM 610 O O . MET A 1 96 ? -10.117 8.611 -53.712 1.00 33.21 231 MET A O 1
ATOM 615 N N . GLN A 1 97 ? -8.329 8.629 -55.098 1.00 30.51 232 GLN A N 1
ATOM 616 C CA . GLN A 1 97 ? -7.984 7.245 -54.769 1.00 35.31 232 GLN A CA 1
ATOM 617 C C . GLN A 1 97 ? -7.665 7.118 -53.283 1.00 31.75 232 GLN A C 1
ATOM 618 O O . GLN A 1 97 ? -8.119 6.183 -52.594 1.00 32.39 232 GLN A O 1
ATOM 624 N N . TYR A 1 98 ? -6.927 8.107 -52.788 1.00 34.51 233 TYR A N 1
ATOM 625 C CA . TYR A 1 98 ? -6.500 8.124 -51.398 1.00 37.63 233 TYR A CA 1
ATOM 626 C C . TYR A 1 98 ? -7.692 8.195 -50.465 1.00 35.14 233 TYR A C 1
ATOM 627 O O . TYR A 1 98 ? -7.728 7.518 -49.431 1.00 33.16 233 TYR A O 1
ATOM 636 N N . GLY A 1 99 ? -8.691 8.981 -50.853 1.00 32.62 234 GLY A N 1
ATOM 637 C CA . GLY A 1 99 ? -9.878 9.134 -50.039 1.00 28.19 234 GLY A CA 1
ATOM 638 C C . GLY A 1 99 ? -10.694 7.860 -50.046 1.00 30.19 234 GLY A C 1
ATOM 639 O O . GLY A 1 99 ? -11.240 7.459 -49.018 1.00 29.35 234 GLY A O 1
ATOM 640 N N . ILE A 1 100 ? -10.737 7.192 -51.196 1.00 30.89 235 ILE A N 1
ATOM 641 C CA . ILE A 1 100 ? -11.521 5.970 -51.289 1.00 31.06 235 ILE A CA 1
ATOM 642 C C . ILE A 1 100 ? -10.930 4.878 -50.403 1.00 35.34 235 ILE A C 1
ATOM 643 O O . ILE A 1 100 ? -11.655 4.254 -49.628 1.00 37.06 235 ILE A O 1
ATOM 648 N N . VAL A 1 101 ? -9.623 4.646 -50.497 1.00 35.93 236 VAL A N 1
ATOM 649 C CA . VAL A 1 101 ? -9.015 3.633 -49.630 1.00 28.89 236 VAL A CA 1
ATOM 650 C C . VAL A 1 101 ? -9.084 4.034 -48.146 1.00 28.30 236 VAL A C 1
ATOM 651 O O . VAL A 1 101 ? -9.277 3.188 -47.251 1.00 27.59 236 VAL A O 1
ATOM 655 N N . ALA A 1 102 ? -8.957 5.334 -47.889 1.00 31.82 237 ALA A N 1
ATOM 656 C CA . ALA A 1 102 ? -9.000 5.835 -46.520 1.00 25.39 237 ALA A CA 1
ATOM 657 C C . ALA A 1 102 ? -10.379 5.634 -45.899 1.00 26.63 237 ALA A C 1
ATOM 658 O O . ALA A 1 102 ? -10.498 5.471 -44.679 1.00 25.83 237 ALA A O 1
ATOM 660 N N . ASN A 1 103 ? -11.416 5.637 -46.736 1.00 22.73 238 ASN A N 1
ATOM 661 C CA . ASN A 1 103 ? -12.767 5.398 -46.244 1.00 28.89 238 ASN A CA 1
ATOM 662 C C . ASN A 1 103 ? -12.868 4.039 -45.568 1.00 30.10 238 ASN A C 1
ATOM 663 O O . ASN A 1 103 ? -13.288 3.932 -44.413 1.00 34.43 238 ASN A O 1
ATOM 668 N N . TYR A 1 104 ? -12.468 3.002 -46.294 1.00 27.17 239 TYR A N 1
ATOM 669 C CA . TYR A 1 104 ? -12.526 1.644 -45.773 1.00 30.82 239 TYR A CA 1
ATOM 670 C C . TYR A 1 104 ? -11.534 1.400 -44.640 1.00 29.91 239 TYR A C 1
ATOM 671 O O . TYR A 1 104 ? -11.825 0.646 -43.705 1.00 28.64 239 TYR A O 1
ATOM 680 N N . CYS A 1 105 ? -10.372 2.045 -44.700 1.00 27.24 240 CYS A N 1
ATOM 681 C CA . CYS A 1 105 ? -9.430 1.896 -43.593 1.00 29.71 240 CYS A CA 1
ATOM 682 C C . CYS A 1 105 ? -9.951 2.531 -42.301 1.00 27.73 240 CYS A C 1
ATOM 683 O O . CYS A 1 105 ? -9.712 2.015 -41.203 1.00 26.61 240 CYS A O 1
ATOM 686 N N . TRP A 1 106 ? -10.685 3.634 -42.427 1.00 28.96 241 TRP A N 1
ATOM 687 C CA . TRP A 1 106 ? -11.235 4.289 -41.240 1.00 28.04 241 TRP A CA 1
ATOM 688 C C . TRP A 1 106 ? -12.495 3.583 -40.755 1.00 28.22 241 TRP A C 1
ATOM 689 O O . TRP A 1 106 ? -12.819 3.621 -39.568 1.00 20.92 241 TRP A O 1
ATOM 700 N N . LEU A 1 107 ? -13.210 2.940 -41.669 1.00 28.28 242 LEU A N 1
ATOM 701 C CA . LEU A 1 107 ? -14.307 2.076 -41.256 1.00 34.35 242 LEU A CA 1
ATOM 702 C C . LEU A 1 107 ? -13.737 0.902 -40.464 1.00 29.86 242 LEU A C 1
ATOM 703 O O . LEU A 1 107 ? -14.334 0.437 -39.482 1.00 26.75 242 LEU A O 1
ATOM 708 N N . LEU A 1 108 ? -12.550 0.458 -40.873 1.00 26.06 243 LEU A N 1
ATOM 709 C CA . LEU A 1 108 ? -11.862 -0.612 -40.163 1.00 30.20 243 LEU A CA 1
ATOM 710 C C . LEU A 1 108 ? -11.452 -0.145 -38.774 1.00 29.32 243 LEU A C 1
ATOM 711 O O . LEU A 1 108 ? -11.614 -0.874 -37.792 1.00 29.96 243 LEU A O 1
ATOM 716 N N . VAL A 1 109 ? -10.946 1.085 -38.685 1.00 28.03 244 VAL A N 1
ATOM 717 C CA . VAL A 1 109 ? -10.583 1.648 -37.386 1.00 27.40 244 VAL A CA 1
ATOM 718 C C . VAL A 1 109 ? -11.824 1.780 -36.506 1.00 25.70 244 VAL A C 1
ATOM 719 O O . VAL A 1 109 ? -11.778 1.572 -35.294 1.00 25.11 244 VAL A O 1
ATOM 723 N N . GLU A 1 110 ? -12.947 2.089 -37.137 1.00 27.62 245 GLU A N 1
ATOM 724 C CA . GLU A 1 110 ? -14.206 2.210 -36.424 1.00 34.13 245 GLU A CA 1
ATOM 725 C C . GLU A 1 110 ? -14.602 0.863 -35.810 1.00 30.84 245 GLU A C 1
ATOM 726 O O . GLU A 1 110 ? -15.029 0.780 -34.640 1.00 27.22 245 GLU A O 1
ATOM 732 N N . GLY A 1 111 ? -14.404 -0.199 -36.587 1.00 31.94 246 GLY A N 1
ATOM 733 C CA . GLY A 1 111 ? -14.709 -1.529 -36.097 1.00 25.90 246 GLY A CA 1
ATOM 734 C C . GLY A 1 111 ? -13.773 -1.923 -34.975 1.00 25.69 246 GLY A C 1
ATOM 735 O O . GLY A 1 111 ? -14.203 -2.527 -33.988 1.00 26.16 246 GLY A O 1
ATOM 736 N N . LEU A 1 112 ? -12.504 -1.537 -35.099 1.00 27.34 247 LEU A N 1
ATOM 737 C CA . LEU A 1 112 ? -11.512 -1.839 -34.068 1.00 27.52 247 LEU A CA 1
ATOM 738 C C . LEU A 1 112 ? -11.818 -1.135 -32.755 1.00 28.66 247 LEU A C 1
ATOM 739 O O . LEU A 1 112 ? -11.713 -1.728 -31.677 1.00 25.48 247 LEU A O 1
ATOM 744 N N . TYR A 1 113 ? -12.204 0.133 -32.849 1.00 27.95 248 TYR A N 1
ATOM 745 C CA . TYR A 1 113 ? -12.509 0.895 -31.656 1.00 25.55 248 TYR A CA 1
ATOM 746 C C . TYR A 1 113 ? -13.745 0.354 -30.972 1.00 28.43 248 TYR A C 1
ATOM 747 O O . TYR A 1 113 ? -13.767 0.240 -29.749 1.00 30.74 248 TYR A O 1
ATOM 756 N N . LEU A 1 114 ? -14.779 0.036 -31.747 1.00 28.89 249 LEU A N 1
ATOM 757 C CA . LEU A 1 114 ? -15.988 -0.486 -31.126 1.00 24.29 249 LEU A CA 1
ATOM 758 C C . LEU A 1 114 ? -15.705 -1.834 -30.473 1.00 25.70 249 LEU A C 1
ATOM 759 O O . LEU A 1 114 ? -16.154 -2.109 -29.351 1.00 26.62 249 LEU A O 1
ATOM 764 N N . HIS A 1 115 ? -14.906 -2.650 -31.157 1.00 23.57 250 HIS A N 1
ATOM 765 C CA . HIS A 1 115 ? -14.571 -3.972 -30.642 1.00 35.33 250 HIS A CA 1
ATOM 766 C C . HIS A 1 115 ? -13.784 -3.890 -29.339 1.00 36.50 250 HIS A C 1
ATOM 767 O O . HIS A 1 115 ? -14.042 -4.649 -28.403 1.00 36.61 250 HIS A O 1
ATOM 774 N N . ASN A 1 116 ? -12.822 -2.976 -29.279 1.00 28.73 251 ASN A N 1
ATOM 775 C CA . ASN A 1 116 ? -12.066 -2.791 -28.051 1.00 35.16 251 ASN A CA 1
ATOM 776 C C . ASN A 1 116 ? -12.900 -2.164 -26.935 1.00 36.17 251 ASN A C 1
ATOM 777 O O . ASN A 1 116 ? -12.699 -2.468 -25.760 1.00 36.92 251 ASN A O 1
ATOM 782 N N . LEU A 1 117 ? -13.839 -1.296 -27.302 1.00 34.00 252 LEU A N 1
ATOM 783 C CA . LEU A 1 117 ? -14.709 -0.660 -26.316 1.00 35.39 252 LEU A CA 1
ATOM 784 C C . LEU A 1 117 ? -15.642 -1.665 -25.650 1.00 35.50 252 LEU A C 1
ATOM 785 O O . LEU A 1 117 ? -15.925 -1.567 -24.456 1.00 36.51 252 LEU A O 1
ATOM 790 N N . LEU A 1 118 ? -16.119 -2.634 -26.426 1.00 34.28 253 LEU A N 1
ATOM 791 C CA . LEU A 1 118 ? -17.005 -3.658 -25.877 1.00 37.10 253 LEU A CA 1
ATOM 792 C C . LEU A 1 118 ? -16.295 -4.563 -24.874 1.00 42.33 253 LEU A C 1
ATOM 793 O O . LEU A 1 118 ? -16.920 -5.110 -23.965 1.00 42.41 253 LEU A O 1
ATOM 798 N N . GLY A 1 119 ? -14.985 -4.714 -25.043 1.00 43.98 254 GLY A N 1
ATOM 799 C CA . GLY A 1 119 ? -14.203 -5.575 -24.178 1.00 39.39 254 GLY A CA 1
ATOM 800 C C . GLY A 1 119 ? -13.738 -4.903 -22.902 1.00 45.65 254 GLY A C 1
ATOM 801 O O . GLY A 1 119 ? -13.119 -5.540 -22.052 1.00 54.76 254 GLY A O 1
ATOM 802 N N . LEU A 1 120 ? -14.042 -3.619 -22.755 1.00 46.20 255 LEU A N 1
ATOM 803 C CA . LEU A 1 120 ? -13.548 -2.863 -21.612 1.00 54.59 255 LEU A CA 1
ATOM 804 C C . LEU A 1 120 ? -14.496 -2.903 -20.418 1.00 58.94 255 LEU A C 1
ATOM 805 O O . LEU A 1 120 ? -15.703 -2.697 -20.547 1.00 57.87 255 LEU A O 1
ATOM 810 N N . ASN A 1 121 ? -13.918 -3.181 -19.256 1.00 59.79 1000 ASN A N 1
ATOM 811 C CA . ASN A 1 121 ? -14.631 -3.179 -17.989 1.00 52.46 1000 ASN A CA 1
ATOM 812 C C . ASN A 1 121 ? -13.622 -3.014 -16.859 1.00 58.68 1000 ASN A C 1
ATOM 813 O O . ASN A 1 121 ? -12.447 -2.742 -17.112 1.00 56.75 1000 ASN A O 1
ATOM 818 N N . ILE A 1 122 ? -14.075 -3.178 -15.620 1.00 61.67 1001 ILE A N 1
ATOM 819 C CA . ILE A 1 122 ? -13.183 -3.076 -14.471 1.00 56.15 1001 ILE A CA 1
ATOM 820 C C . ILE A 1 122 ? -12.098 -4.147 -14.552 1.00 57.13 1001 ILE A C 1
ATOM 821 O O . ILE A 1 122 ? -10.932 -3.905 -14.209 1.00 57.80 1001 ILE A O 1
ATOM 826 N N . PHE A 1 123 ? -12.479 -5.310 -15.071 1.00 55.11 1002 PHE A N 1
ATOM 827 C CA . PHE A 1 123 ? -11.568 -6.438 -15.176 1.00 61.31 1002 PHE A CA 1
ATOM 828 C C . PHE A 1 123 ? -10.458 -6.153 -16.176 1.00 65.88 1002 PHE A C 1
ATOM 829 O O . PHE A 1 123 ? -9.284 -6.345 -15.876 1.00 69.23 1002 PHE A O 1
ATOM 837 N N . GLU A 1 124 ? -10.838 -5.683 -17.363 1.00 59.73 1003 GLU A N 1
ATOM 838 C CA . GLU A 1 124 ? -9.856 -5.346 -18.387 1.00 63.99 1003 GLU A CA 1
ATOM 839 C C . GLU A 1 124 ? -9.002 -4.144 -17.999 1.00 63.00 1003 GLU A C 1
ATOM 840 O O . GLU A 1 124 ? -7.823 -4.077 -18.345 1.00 64.40 1003 GLU A O 1
ATOM 846 N N . MET A 1 125 ? -9.591 -3.209 -17.266 1.00 59.63 1004 MET A N 1
ATOM 847 C CA . MET A 1 125 ? -8.871 -2.012 -16.849 1.00 63.09 1004 MET A CA 1
ATOM 848 C C . MET A 1 125 ? -7.779 -2.361 -15.843 1.00 67.68 1004 MET A C 1
ATOM 849 O O . MET A 1 125 ? -6.621 -1.949 -15.990 1.00 69.23 1004 MET A O 1
ATOM 854 N N . LEU A 1 126 ? -8.146 -3.145 -14.832 1.00 70.67 1005 LEU A N 1
ATOM 855 C CA . LEU A 1 126 ? -7.163 -3.615 -13.867 1.00 73.88 1005 LEU A CA 1
ATOM 856 C C . LEU A 1 126 ? -6.151 -4.536 -14.541 1.00 74.41 1005 LEU A C 1
ATOM 857 O O . LEU A 1 126 ? -4.979 -4.563 -14.170 1.00 79.23 1005 LEU A O 1
ATOM 862 N N . ARG A 1 127 ? -6.613 -5.281 -15.541 1.00 69.75 1006 ARG A N 1
ATOM 863 C CA . ARG A 1 127 ? -5.753 -6.203 -16.276 1.00 74.48 1006 ARG A CA 1
ATOM 864 C C . ARG A 1 127 ? -4.700 -5.456 -17.084 1.00 71.26 1006 ARG A C 1
ATOM 865 O O . ARG A 1 127 ? -3.603 -5.963 -17.316 1.00 71.51 1006 ARG A O 1
ATOM 873 N N . ILE A 1 128 ? -5.044 -4.248 -17.517 1.00 75.26 1007 ILE A N 1
ATOM 874 C CA . ILE A 1 128 ? -4.105 -3.404 -18.241 1.00 77.69 1007 ILE A CA 1
ATOM 875 C C . ILE A 1 128 ? -3.154 -2.707 -17.271 1.00 76.68 1007 ILE A C 1
ATOM 876 O O . ILE A 1 128 ? -1.953 -2.606 -17.532 1.00 81.09 1007 ILE A O 1
ATOM 881 N N . ASP A 1 129 ? -3.686 -2.243 -16.144 1.00 73.00 1008 ASP A N 1
ATOM 882 C CA . ASP A 1 129 ? -2.868 -1.495 -15.191 1.00 80.70 1008 ASP A CA 1
ATOM 883 C C . ASP A 1 129 ? -1.975 -2.366 -14.301 1.00 83.28 1008 ASP A C 1
ATOM 884 O O . ASP A 1 129 ? -1.060 -1.857 -13.656 1.00 87.15 1008 ASP A O 1
ATOM 889 N N . GLU A 1 130 ? -2.230 -3.670 -14.268 1.00 80.89 1009 GLU A N 1
ATOM 890 C CA . GLU A 1 130 ? -1.473 -4.562 -13.391 1.00 77.87 1009 GLU A CA 1
ATOM 891 C C . GLU A 1 130 ? -0.721 -5.647 -14.157 1.00 75.66 1009 GLU A C 1
ATOM 892 O O . GLU A 1 130 ? 0.299 -6.150 -13.689 1.00 85.48 1009 GLU A O 1
ATOM 898 N N . GLY A 1 131 ? -1.235 -6.013 -15.325 1.00 69.94 1010 GLY A N 1
ATOM 899 C CA . GLY A 1 131 ? -0.620 -7.051 -16.131 1.00 67.07 1010 GLY A CA 1
ATOM 900 C C . GLY A 1 131 ? -0.848 -8.426 -15.536 1.00 77.09 1010 GLY A C 1
ATOM 901 O O . GLY A 1 131 ? -1.693 -8.596 -14.659 1.00 77.87 1010 GLY A O 1
ATOM 902 N N . LEU A 1 132 ? -0.087 -9.409 -16.005 1.00 85.13 1011 LEU A N 1
ATOM 903 C CA . LEU A 1 132 ? -0.201 -10.769 -15.489 1.00 91.71 1011 LEU A CA 1
ATOM 904 C C . LEU A 1 132 ? 1.167 -11.435 -15.379 1.00 88.89 1011 LEU A C 1
ATOM 905 O O . LEU A 1 132 ? 1.799 -11.753 -16.387 1.00 94.04 1011 LEU A O 1
ATOM 910 N N . ARG A 1 133 ? 1.617 -11.640 -14.146 1.00 88.10 1012 ARG A N 1
ATOM 911 C CA . ARG A 1 133 ? 2.896 -12.287 -13.887 1.00 88.70 1012 ARG A CA 1
ATOM 912 C C . ARG A 1 133 ? 2.685 -13.624 -13.190 1.00 84.10 1012 ARG A C 1
ATOM 913 O O . ARG A 1 133 ? 2.203 -13.672 -12.059 1.00 85.91 1012 ARG A O 1
ATOM 921 N N . LEU A 1 134 ? 3.044 -14.709 -13.866 1.00 84.43 1013 LEU A N 1
ATOM 922 C CA . LEU A 1 134 ? 2.885 -16.041 -13.295 1.00 80.75 1013 LEU A CA 1
ATOM 923 C C . LEU A 1 134 ? 3.939 -16.334 -12.229 1.00 83.50 1013 LEU A C 1
ATOM 924 O O . LEU A 1 134 ? 3.784 -17.263 -11.436 1.00 84.67 1013 LEU A O 1
ATOM 929 N N . LYS A 1 135 ? 5.011 -15.547 -12.217 1.00 88.57 1014 LYS A N 1
ATOM 930 C CA . LYS A 1 135 ? 6.024 -15.653 -11.171 1.00 94.38 1014 LYS A CA 1
ATOM 931 C C . LYS A 1 135 ? 5.960 -14.439 -10.241 1.00 93.46 1014 LYS A C 1
ATOM 932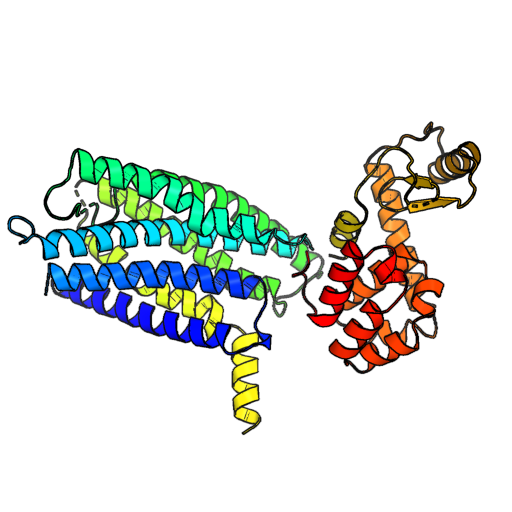 O O . LYS A 1 135 ? 5.527 -13.359 -10.645 1.00 92.18 1014 LYS A O 1
ATOM 938 N N . ILE A 1 136 ? 6.384 -14.626 -8.995 1.00 94.24 1015 ILE A N 1
ATOM 939 C CA . ILE A 1 136 ? 6.397 -13.547 -8.012 1.00 96.37 1015 ILE A CA 1
ATOM 940 C C . ILE A 1 136 ? 7.371 -12.432 -8.393 1.00 94.65 1015 ILE A C 1
ATOM 941 O O . ILE A 1 136 ? 8.429 -12.686 -8.969 1.00 90.46 1015 ILE A O 1
ATOM 946 N N . TYR A 1 137 ? 6.997 -11.198 -8.070 1.00 97.31 1016 TYR A N 1
ATOM 947 C CA . TYR A 1 137 ? 7.799 -10.025 -8.408 1.00 96.19 1016 TYR A CA 1
ATOM 948 C C . TYR A 1 137 ? 7.536 -8.891 -7.423 1.00 100.78 1016 TYR A C 1
ATOM 949 O O . TYR A 1 137 ? 6.520 -8.890 -6.726 1.00 98.21 1016 TYR A O 1
ATOM 958 N N . LYS A 1 138 ? 8.455 -7.932 -7.354 1.00 105.35 1017 LYS A N 1
ATOM 959 C CA . LYS A 1 138 ? 8.235 -6.736 -6.548 1.00 105.91 1017 LYS A CA 1
ATOM 960 C C . LYS A 1 138 ? 7.389 -5.718 -7.313 1.00 101.90 1017 LYS A C 1
ATOM 961 O O . LYS A 1 138 ? 7.582 -5.513 -8.511 1.00 102.52 1017 LYS A O 1
ATOM 967 N N . ASP A 1 139 ? 6.465 -5.068 -6.613 1.00 102.46 1018 ASP A N 1
ATOM 968 C CA . ASP A 1 139 ? 5.578 -4.097 -7.246 1.00 103.72 1018 ASP A CA 1
ATOM 969 C C . ASP A 1 139 ? 6.161 -2.690 -7.172 1.00 106.07 1018 ASP A C 1
ATOM 970 O O . ASP A 1 139 ? 7.321 -2.508 -6.802 1.00 106.76 1018 ASP A O 1
ATOM 975 N N . TYR A 1 143 ? 7.123 -4.661 -2.571 1.00 81.66 1022 TYR A N 1
ATOM 976 C CA . TYR A 1 143 ? 6.353 -5.759 -1.995 1.00 89.56 1022 TYR A CA 1
ATOM 977 C C . TYR A 1 143 ? 6.170 -6.887 -3.005 1.00 86.82 1022 TYR A C 1
ATOM 978 O O . TYR A 1 143 ? 5.909 -6.639 -4.182 1.00 84.22 1022 TYR A O 1
ATOM 987 N N . TYR A 1 144 ? 6.318 -8.125 -2.544 1.00 90.47 1023 TYR A N 1
ATOM 988 C CA . TYR A 1 144 ? 6.135 -9.281 -3.415 1.00 85.26 1023 TYR A CA 1
ATOM 989 C C . TYR A 1 144 ? 4.693 -9.390 -3.899 1.00 86.05 1023 TYR A C 1
ATOM 990 O O . TYR A 1 144 ? 3.748 -9.164 -3.141 1.00 81.59 1023 TYR A O 1
ATOM 999 N N . THR A 1 145 ? 4.539 -9.756 -5.167 1.00 87.15 1024 THR A N 1
ATOM 1000 C CA . THR A 1 145 ? 3.241 -9.779 -5.828 1.00 83.71 1024 THR A CA 1
ATOM 1001 C C . THR A 1 145 ? 3.262 -10.841 -6.925 1.00 77.18 1024 THR A C 1
ATOM 1002 O O . THR A 1 145 ? 4.321 -11.163 -7.458 1.00 76.23 1024 THR A O 1
ATOM 1006 N N . ILE A 1 146 ? 2.099 -11.395 -7.253 1.00 77.62 1025 ILE A N 1
ATOM 1007 C CA . ILE A 1 146 ? 2.003 -12.388 -8.315 1.00 79.05 1025 ILE A CA 1
ATOM 1008 C C . ILE A 1 146 ? 0.633 -12.310 -8.983 1.00 78.25 1025 ILE A C 1
ATOM 1009 O O . ILE A 1 146 ? -0.289 -11.688 -8.453 1.00 71.76 1025 ILE A O 1
ATOM 1014 N N . GLY A 1 147 ? 0.508 -12.934 -10.151 1.00 76.58 1026 GLY A N 1
ATOM 1015 C CA . GLY A 1 147 ? -0.728 -12.896 -10.908 1.00 69.94 1026 GLY A CA 1
ATOM 1016 C C . GLY A 1 147 ? -1.045 -11.496 -11.389 1.00 72.64 1026 GLY A C 1
ATOM 1017 O O . GLY A 1 147 ? -0.205 -10.833 -11.998 1.00 71.86 1026 GLY A O 1
ATOM 1018 N N . ILE A 1 148 ? -2.267 -11.050 -11.123 1.00 75.09 1027 ILE A N 1
ATOM 1019 C CA . ILE A 1 148 ? -2.703 -9.721 -11.531 1.00 67.16 1027 ILE A CA 1
ATOM 1020 C C . ILE A 1 148 ? -2.785 -8.768 -10.339 1.00 73.29 1027 ILE A C 1
ATOM 1021 O O . ILE A 1 148 ? -3.870 -8.488 -9.827 1.00 70.79 1027 ILE A O 1
ATOM 1026 N N . GLY A 1 149 ? -1.630 -8.300 -9.874 1.00 76.28 1028 GLY A N 1
ATOM 1027 C CA . GLY A 1 149 ? -1.593 -7.249 -8.873 1.00 79.48 1028 GLY A CA 1
ATOM 1028 C C . GLY A 1 149 ? -1.966 -7.703 -7.475 1.00 79.30 1028 GLY A C 1
ATOM 1029 O O . GLY A 1 149 ? -2.278 -6.879 -6.615 1.00 77.04 1028 GLY A O 1
ATOM 1030 N N . HIS A 1 150 ? -1.948 -9.012 -7.247 1.00 75.83 1029 HIS A N 1
ATOM 1031 C CA . HIS A 1 150 ? -2.355 -9.561 -5.959 1.00 79.56 1029 HIS A CA 1
ATOM 1032 C C . HIS A 1 150 ? -1.227 -9.505 -4.934 1.00 82.95 1029 HIS A C 1
ATOM 1033 O O . HIS A 1 150 ? -0.215 -10.190 -5.078 1.00 82.86 1029 HIS A O 1
ATOM 1040 N N . LEU A 1 151 ? -1.416 -8.699 -3.893 1.00 82.43 1030 LEU A N 1
ATOM 1041 C CA . LEU A 1 151 ? -0.433 -8.582 -2.824 1.00 79.70 1030 LEU A CA 1
ATOM 1042 C C . LEU A 1 151 ? -0.296 -9.903 -2.073 1.00 86.51 1030 LEU A C 1
ATOM 1043 O O . LEU A 1 151 ? -1.292 -10.562 -1.771 1.00 91.01 1030 LEU A O 1
ATOM 1048 N N . LEU A 1 152 ? 0.940 -10.287 -1.774 1.00 85.31 1031 LEU A N 1
ATOM 1049 C CA . LEU A 1 152 ? 1.197 -11.483 -0.980 1.00 85.79 1031 LEU A CA 1
ATOM 1050 C C . LEU A 1 152 ? 1.551 -11.082 0.445 1.00 89.62 1031 LEU A C 1
ATOM 1051 O O . LEU A 1 152 ? 0.838 -11.414 1.391 1.00 97.20 1031 LEU A O 1
ATOM 1056 N N . THR A 1 153 ? 2.660 -10.363 0.587 1.00 86.75 1032 THR A N 1
ATOM 1057 C CA . THR A 1 153 ? 3.061 -9.820 1.876 1.00 91.36 1032 THR A CA 1
ATOM 1058 C C . THR A 1 153 ? 4.003 -8.636 1.699 1.00 93.69 1032 THR A C 1
ATOM 1059 O O . THR A 1 153 ? 4.691 -8.516 0.684 1.00 93.46 1032 THR A O 1
ATOM 1063 N N . LYS A 1 154 ? 4.011 -7.751 2.689 1.00 96.05 1033 LYS A N 1
ATOM 1064 C CA . LYS A 1 154 ? 4.914 -6.609 2.695 1.00 97.07 1033 LYS A CA 1
ATOM 1065 C C . LYS A 1 154 ? 6.259 -6.976 3.322 1.00 92.35 1033 LYS A C 1
ATOM 1066 O O . LYS A 1 154 ? 7.178 -6.158 3.365 1.00 90.84 1033 LYS A O 1
ATOM 1072 N N . SER A 1 155 ? 6.361 -8.210 3.807 1.00 88.73 1034 SER A N 1
ATOM 1073 C CA . SER A 1 155 ? 7.601 -8.714 4.384 1.00 90.29 1034 SER A CA 1
ATOM 1074 C C . SER A 1 155 ? 8.678 -8.880 3.312 1.00 89.52 1034 SER A C 1
ATOM 1075 O O . SER A 1 155 ? 8.426 -9.459 2.255 1.00 90.85 1034 SER A O 1
ATOM 1078 N N . PRO A 1 156 ? 9.894 -8.383 3.596 1.00 88.24 1035 PRO A N 1
ATOM 1079 C CA . PRO A 1 156 ? 11.052 -8.486 2.700 1.00 88.16 1035 PRO A CA 1
ATOM 1080 C C . PRO A 1 156 ? 11.421 -9.934 2.382 1.00 86.72 1035 PRO A C 1
ATOM 1081 O O . PRO A 1 156 ? 11.938 -10.205 1.299 1.00 80.78 1035 PRO A O 1
ATOM 1085 N N . SER A 1 157 ? 11.171 -10.843 3.316 1.00 91.47 1036 SER A N 1
ATOM 1086 C CA . SER A 1 157 ? 11.504 -12.249 3.119 1.00 91.30 1036 SER A CA 1
ATOM 1087 C C . SER A 1 157 ? 10.760 -12.834 1.924 1.00 89.91 1036 SER A C 1
ATOM 1088 O O . SER A 1 157 ? 9.552 -12.647 1.779 1.00 88.39 1036 SER A O 1
ATOM 1091 N N . LEU A 1 158 ? 11.495 -13.548 1.076 1.00 85.29 1037 LEU A N 1
ATOM 1092 C CA . LEU A 1 158 ? 10.934 -14.156 -0.123 1.00 79.46 1037 LEU A CA 1
ATOM 1093 C C . LEU A 1 158 ? 10.134 -15.406 0.220 1.00 83.91 1037 LEU A C 1
ATOM 1094 O O . LEU A 1 158 ? 9.048 -15.642 -0.322 1.00 87.23 1037 LEU A O 1
ATOM 1099 N N . ASN A 1 159 ? 10.681 -16.203 1.132 1.00 90.40 1038 ASN A N 1
ATOM 1100 C CA . ASN A 1 159 ? 10.015 -17.411 1.597 1.00 85.78 1038 ASN A CA 1
ATOM 1101 C C . ASN A 1 159 ? 8.700 -17.105 2.304 1.00 84.99 1038 ASN A C 1
ATOM 1102 O O . ASN A 1 159 ? 7.754 -17.888 2.236 1.00 84.78 1038 ASN A O 1
ATOM 1107 N N . ALA A 1 160 ? 8.648 -15.966 2.987 1.00 87.27 1039 ALA A N 1
ATOM 1108 C CA . ALA A 1 160 ? 7.428 -15.538 3.659 1.00 88.81 1039 ALA A CA 1
ATOM 1109 C C . ALA A 1 160 ? 6.321 -15.249 2.650 1.00 98.31 1039 ALA A C 1
ATOM 1110 O O . ALA A 1 160 ? 5.143 -15.453 2.936 1.00 102.29 1039 ALA A O 1
ATOM 1112 N N . ALA A 1 161 ? 6.707 -14.774 1.469 1.00 94.22 1040 ALA A N 1
ATOM 1113 C CA . ALA A 1 161 ? 5.748 -14.497 0.404 1.00 87.48 1040 ALA A CA 1
ATOM 1114 C C . ALA A 1 161 ? 5.317 -15.787 -0.277 1.00 88.26 1040 ALA A C 1
ATOM 1115 O O . ALA A 1 161 ? 4.128 -16.001 -0.556 1.00 87.41 1040 ALA A O 1
ATOM 1117 N N . LYS A 1 162 ? 6.293 -16.654 -0.530 1.00 88.38 1041 LYS A N 1
ATOM 1118 C CA . LYS A 1 162 ? 6.021 -17.938 -1.160 1.00 87.59 1041 LYS A CA 1
ATOM 1119 C C . LYS A 1 162 ? 5.120 -18.804 -0.288 1.00 90.64 1041 LYS A C 1
ATOM 1120 O O . LYS A 1 162 ? 4.326 -19.592 -0.799 1.00 86.39 1041 LYS A O 1
ATOM 1126 N N . SER A 1 163 ? 5.239 -18.650 1.027 1.00 94.63 1042 SER A N 1
ATOM 1127 C CA . SER A 1 163 ? 4.406 -19.407 1.954 1.00 100.13 1042 SER A CA 1
ATOM 1128 C C . SER A 1 163 ? 2.948 -18.980 1.852 1.00 99.47 1042 SER A C 1
ATOM 1129 O O . SER A 1 163 ? 2.045 -19.818 1.833 1.00 94.13 1042 SER A O 1
ATOM 1132 N N . GLU A 1 164 ? 2.725 -17.670 1.782 1.00 103.16 1043 GLU A N 1
ATOM 1133 C CA . GLU A 1 164 ? 1.376 -17.145 1.637 1.00 101.92 1043 GLU A CA 1
ATOM 1134 C C . GLU A 1 164 ? 0.792 -17.518 0.281 1.00 97.16 1043 GLU A C 1
ATOM 1135 O O . GLU A 1 164 ? -0.410 -17.760 0.162 1.00 93.79 1043 GLU A O 1
ATOM 1141 N N . LEU A 1 165 ? 1.648 -17.592 -0.734 1.00 92.67 1044 LEU A N 1
ATOM 1142 C CA . LEU A 1 165 ? 1.183 -17.986 -2.060 1.00 89.85 1044 LEU A CA 1
ATOM 1143 C C . LEU A 1 165 ? 0.762 -19.452 -2.084 1.00 91.49 1044 LEU A C 1
ATOM 1144 O O . LEU A 1 165 ? -0.330 -19.790 -2.556 1.00 91.40 1044 LEU A O 1
ATOM 1149 N N . ASP A 1 166 ? 1.624 -20.317 -1.559 1.00 93.74 1045 ASP A N 1
ATOM 1150 C CA . ASP A 1 166 ? 1.350 -21.749 -1.540 1.00 92.64 1045 ASP A CA 1
ATOM 1151 C C . ASP A 1 166 ? 0.146 -22.070 -0.664 1.00 94.24 1045 ASP A C 1
ATOM 1152 O O . ASP A 1 166 ? -0.626 -22.980 -0.964 1.00 86.88 1045 ASP A O 1
ATOM 1157 N N . LYS A 1 167 ? -0.010 -21.317 0.422 1.00 98.62 1046 LYS A N 1
ATOM 1158 C CA . LYS A 1 167 ? -1.155 -21.496 1.302 1.00 98.75 1046 LYS A CA 1
ATOM 1159 C C . LYS A 1 167 ? -2.436 -21.041 0.614 1.00 96.83 1046 LYS A C 1
ATOM 1160 O O . LYS A 1 167 ? -3.477 -21.689 0.728 1.00 97.65 1046 LYS A O 1
ATOM 1166 N N . ALA A 1 168 ? -2.354 -19.926 -0.105 1.00 97.10 1047 ALA A N 1
ATOM 1167 C CA . ALA A 1 168 ? -3.512 -19.391 -0.815 1.00 96.40 1047 ALA A CA 1
ATOM 1168 C C . ALA A 1 168 ? -3.968 -20.289 -1.962 1.00 90.53 1047 ALA A C 1
ATOM 1169 O O . ALA A 1 168 ? -5.159 -2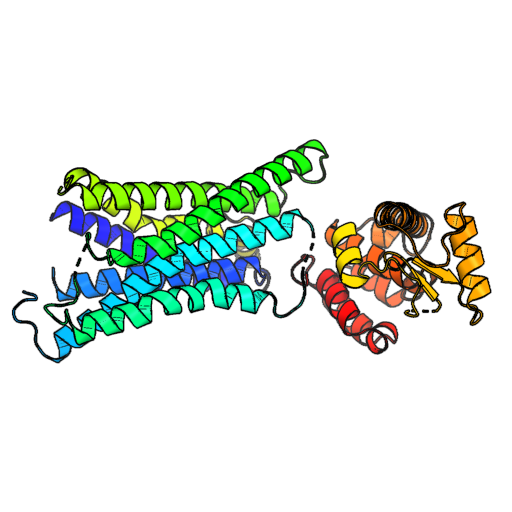0.366 -2.261 1.00 87.30 1047 ALA A O 1
ATOM 1171 N N . ILE A 1 169 ? -3.021 -20.966 -2.606 1.00 93.51 1048 ILE A N 1
ATOM 1172 C CA . ILE A 1 169 ? -3.354 -21.816 -3.746 1.00 88.16 1048 ILE A CA 1
ATOM 1173 C C . ILE A 1 169 ? -3.525 -23.283 -3.333 1.00 90.85 1048 ILE A C 1
ATOM 1174 O O . ILE A 1 169 ? -4.156 -24.073 -4.039 1.00 91.15 1048 ILE A O 1
ATOM 1179 N N . GLY A 1 170 ? -3.005 -23.636 -2.161 1.00 92.15 1049 GLY A N 1
ATOM 1180 C CA . GLY A 1 170 ? -3.149 -24.991 -1.659 1.00 91.88 1049 GLY A CA 1
ATOM 1181 C C . GLY A 1 170 ? -2.227 -26.013 -2.298 1.00 92.34 1049 GLY A C 1
ATOM 1182 O O . GLY A 1 170 ? -2.540 -27.203 -2.326 1.00 90.96 1049 GLY A O 1
ATOM 1183 N N . ARG A 1 171 ? -1.101 -25.551 -2.835 1.00 97.86 1050 ARG A N 1
ATOM 1184 C CA . ARG A 1 171 ? -0.097 -26.450 -3.399 1.00 99.18 1050 ARG A CA 1
ATOM 1185 C C . ARG A 1 171 ? 1.289 -25.807 -3.418 1.00 93.95 1050 ARG A C 1
ATOM 1186 O O . ARG A 1 171 ? 1.417 -24.586 -3.334 1.00 91.78 1050 ARG A O 1
ATOM 1194 N N . ASN A 1 172 ? 2.325 -26.634 -3.529 1.00 90.85 1051 ASN A N 1
ATOM 1195 C CA . ASN A 1 172 ? 3.687 -26.129 -3.671 1.00 101.56 1051 ASN A CA 1
ATOM 1196 C C . ASN A 1 172 ? 3.904 -25.553 -5.066 1.00 99.73 1051 ASN A C 1
ATOM 1197 O O . ASN A 1 172 ? 4.213 -26.281 -6.009 1.00 93.18 1051 ASN A O 1
ATOM 1202 N N . THR A 1 173 ? 3.714 -24.243 -5.192 1.00 99.21 1052 THR A N 1
ATOM 1203 C CA . THR A 1 173 ? 3.841 -23.564 -6.476 1.00 96.17 1052 THR A CA 1
ATOM 1204 C C . THR A 1 173 ? 5.280 -23.204 -6.840 1.00 100.57 1052 THR A C 1
ATOM 1205 O O . THR A 1 173 ? 5.575 -22.921 -8.002 1.00 96.54 1052 THR A O 1
ATOM 1209 N N . ASN A 1 174 ? 6.165 -23.221 -5.845 1.00 104.50 1053 ASN A N 1
ATOM 1210 C CA . ASN A 1 174 ? 7.555 -22.788 -6.007 1.00 101.58 1053 ASN A CA 1
ATOM 1211 C C . ASN A 1 174 ? 7.652 -21.384 -6.615 1.00 98.19 1053 ASN A C 1
ATOM 1212 O O . ASN A 1 174 ? 8.593 -21.073 -7.345 1.00 101.26 1053 ASN A O 1
ATOM 1217 N N . GLY A 1 175 ? 6.667 -20.544 -6.314 1.00 94.69 1054 GLY A N 1
ATOM 1218 C CA . GLY A 1 175 ? 6.664 -19.166 -6.770 1.00 94.46 1054 GLY A CA 1
ATOM 1219 C C . GLY A 1 175 ? 6.145 -18.990 -8.185 1.00 86.55 1054 GLY A C 1
ATOM 1220 O O . GLY A 1 175 ? 6.080 -17.870 -8.692 1.00 83.52 1054 GLY A O 1
ATOM 1221 N N . VAL A 1 176 ? 5.765 -20.094 -8.819 1.00 84.47 1055 VAL A N 1
ATOM 1222 C CA . VAL A 1 176 ? 5.267 -20.061 -10.191 1.00 83.21 1055 VAL A CA 1
ATOM 1223 C C . VAL A 1 176 ? 3.860 -20.647 -10.276 1.00 83.42 1055 VAL A C 1
ATOM 1224 O O . VAL A 1 176 ? 3.603 -21.739 -9.770 1.00 88.12 1055 VAL A O 1
ATOM 1228 N N . ILE A 1 177 ? 2.955 -19.919 -10.925 1.00 80.86 1056 ILE A N 1
ATOM 1229 C CA . ILE A 1 177 ? 1.552 -20.320 -11.007 1.00 80.01 1056 ILE A CA 1
ATOM 1230 C C . ILE A 1 177 ? 1.047 -20.337 -12.448 1.00 76.64 1056 ILE A C 1
ATOM 1231 O O . ILE A 1 177 ? 1.736 -19.890 -13.363 1.00 78.02 1056 ILE A O 1
ATOM 1236 N N . THR A 1 178 ? -0.153 -20.876 -12.642 1.00 80.25 1057 THR A N 1
ATOM 1237 C CA . THR A 1 178 ? -0.800 -20.883 -13.951 1.00 75.99 1057 THR A CA 1
ATOM 1238 C C . THR A 1 178 ? -1.728 -19.679 -14.111 1.00 75.63 1057 THR A C 1
ATOM 1239 O O . THR A 1 178 ? -2.081 -19.027 -13.127 1.00 82.49 1057 THR A O 1
ATOM 1243 N N . LYS A 1 179 ? -2.109 -19.378 -15.350 1.00 92.67 1058 LYS A N 1
ATOM 1244 C CA . LYS A 1 179 ? -2.984 -18.239 -15.628 1.00 100.02 1058 LYS A CA 1
ATOM 1245 C C . LYS A 1 179 ? -4.373 -18.397 -15.006 1.00 100.68 1058 LYS A C 1
ATOM 1246 O O . LYS A 1 179 ? -4.978 -17.417 -14.548 1.00 97.47 1058 LYS A O 1
ATOM 1252 N N . ASP A 1 180 ? -4.867 -19.633 -14.967 1.00 97.72 1059 ASP A N 1
ATOM 1253 C CA . ASP A 1 180 ? -6.183 -19.897 -14.400 1.00 95.64 1059 ASP A CA 1
ATOM 1254 C C . ASP A 1 180 ? -6.207 -19.584 -12.911 1.00 95.97 1059 ASP A C 1
ATOM 1255 O O . ASP A 1 180 ? -7.160 -18.990 -12.411 1.00 96.01 1059 ASP A O 1
ATOM 1260 N N . GLU A 1 181 ? -5.146 -19.971 -12.208 1.00 92.40 1060 GLU A N 1
ATOM 1261 C CA . GLU A 1 181 ? -5.042 -19.689 -10.783 1.00 92.27 1060 GLU A CA 1
ATOM 1262 C C . GLU A 1 181 ? -4.941 -18.185 -10.529 1.00 88.25 1060 GLU A C 1
ATOM 1263 O O . GLU A 1 181 ? -5.512 -17.666 -9.564 1.00 84.68 1060 GLU A O 1
ATOM 1269 N N . ALA A 1 182 ? -4.253 -17.486 -11.428 1.00 90.34 1061 ALA A N 1
ATOM 1270 C CA . ALA A 1 182 ? -4.032 -16.052 -11.277 1.00 88.44 1061 ALA A CA 1
ATOM 1271 C C . ALA A 1 182 ? -5.330 -15.280 -11.441 1.00 84.86 1061 ALA A C 1
ATOM 1272 O O . ALA A 1 182 ? -5.650 -14.397 -10.639 1.00 88.42 1061 ALA A O 1
ATOM 1274 N N . GLU A 1 183 ? -6.077 -15.615 -12.487 1.00 85.89 1062 GLU A N 1
ATOM 1275 C CA . GLU A 1 183 ? -7.368 -14.979 -12.712 1.00 91.21 1062 GLU A CA 1
ATOM 1276 C C . GLU A 1 183 ? -8.389 -15.393 -11.647 1.00 89.59 1062 GLU A C 1
ATOM 1277 O O . GLU A 1 183 ? -9.284 -14.611 -11.287 1.00 88.29 1062 GLU A O 1
ATOM 1283 N N . LYS A 1 184 ? -8.227 -16.604 -11.117 1.00 91.37 1063 LYS A N 1
ATOM 1284 C CA . LYS A 1 184 ? -9.051 -17.047 -10.000 1.00 89.90 1063 LYS A CA 1
ATOM 1285 C C . LYS A 1 184 ? -8.802 -16.166 -8.782 1.00 87.68 1063 LYS A C 1
ATOM 1286 O O . LYS A 1 184 ? -9.738 -15.816 -8.070 1.00 92.31 1063 LYS A O 1
ATOM 1292 N N . LEU A 1 185 ? -7.545 -15.787 -8.557 1.00 86.30 1064 LEU A N 1
ATOM 1293 C CA . LEU A 1 185 ? -7.238 -14.830 -7.495 1.00 88.71 1064 LEU A CA 1
ATOM 1294 C C . LEU A 1 185 ? -7.827 -13.460 -7.827 1.00 87.09 1064 LEU A C 1
ATOM 1295 O O . LEU A 1 185 ? -8.307 -12.726 -6.944 1.00 89.47 1064 LEU A O 1
ATOM 1300 N N . PHE A 1 186 ? -7.824 -13.144 -9.119 1.00 86.89 1065 PHE A N 1
ATOM 1301 C CA . PHE A 1 186 ? -8.241 -11.831 -9.590 1.00 85.18 1065 PHE A CA 1
ATOM 1302 C C . PHE A 1 186 ? -9.718 -11.559 -9.298 1.00 86.63 1065 PHE A C 1
ATOM 1303 O O . PHE A 1 186 ? -10.072 -10.488 -8.775 1.00 82.70 1065 PHE A O 1
ATOM 1311 N N . ASN A 1 187 ? -10.572 -12.542 -9.585 1.00 86.52 1066 ASN A N 1
ATOM 1312 C CA . ASN A 1 187 ? -12.005 -12.367 -9.347 1.00 87.44 1066 ASN A CA 1
ATOM 1313 C C . ASN A 1 187 ? -12.308 -12.135 -7.870 1.00 91.53 1066 ASN A C 1
ATOM 1314 O O . ASN A 1 187 ? -13.140 -11.286 -7.508 1.00 94.06 1066 ASN A O 1
ATOM 1319 N N . GLN A 1 188 ? -11.584 -12.858 -7.021 1.00 92.57 1067 GLN A N 1
ATOM 1320 C CA . GLN A 1 188 ? -11.754 -12.735 -5.583 1.00 92.77 1067 GLN A CA 1
ATOM 1321 C C . GLN A 1 188 ? -11.361 -11.344 -5.129 1.00 91.28 1067 GLN A C 1
ATOM 1322 O O . GLN A 1 188 ? -12.072 -10.715 -4.344 1.00 91.14 1067 GLN A O 1
ATOM 1328 N N . ASP A 1 189 ? -10.234 -10.854 -5.642 1.00 92.97 1068 ASP A N 1
ATOM 1329 C CA . ASP A 1 189 ? -9.775 -9.530 -5.234 1.00 96.34 1068 ASP A CA 1
ATOM 1330 C C . ASP A 1 189 ? -10.748 -8.436 -5.672 1.00 93.11 1068 ASP A C 1
ATOM 1331 O O . ASP A 1 189 ? -10.965 -7.457 -4.943 1.00 93.50 1068 ASP A O 1
ATOM 1336 N N . VAL A 1 190 ? -11.369 -8.616 -6.837 1.00 91.88 1069 VAL A N 1
ATOM 1337 C CA . VAL A 1 190 ? -12.360 -7.640 -7.285 1.00 88.47 1069 VAL A CA 1
ATOM 1338 C C . VAL A 1 190 ? -13.586 -7.651 -6.369 1.00 91.98 1069 VAL A C 1
ATOM 1339 O O . VAL A 1 190 ? -14.075 -6.585 -5.941 1.00 92.05 1069 VAL A O 1
ATOM 1343 N N . ASP A 1 191 ? -14.045 -8.856 -6.027 1.00 93.66 1070 ASP A N 1
ATOM 1344 C CA . ASP A 1 191 ? -15.190 -8.996 -5.129 1.00 89.96 1070 ASP A CA 1
ATOM 1345 C C . ASP A 1 191 ? -14.915 -8.325 -3.789 1.00 91.74 1070 ASP A C 1
ATOM 1346 O O . ASP A 1 191 ? -15.734 -7.545 -3.285 1.00 96.16 1070 ASP A O 1
ATOM 1351 N N . ALA A 1 192 ? -13.743 -8.617 -3.231 1.00 91.36 1071 ALA A N 1
ATOM 1352 C CA . ALA A 1 192 ? -13.357 -8.082 -1.933 1.00 96.80 1071 ALA A CA 1
ATOM 1353 C C . ALA A 1 192 ? -13.241 -6.566 -1.960 1.00 94.70 1071 ALA A C 1
ATOM 1354 O O . ALA A 1 192 ? -13.593 -5.893 -0.987 1.00 98.61 1071 ALA A O 1
ATOM 1356 N N . ALA A 1 193 ? -12.770 -6.028 -3.082 1.00 91.61 1072 ALA A N 1
ATOM 1357 C CA . ALA A 1 193 ? -12.655 -4.581 -3.208 1.00 92.82 1072 ALA A CA 1
ATOM 1358 C C . ALA A 1 193 ? -14.036 -3.938 -3.193 1.00 90.19 1072 ALA A C 1
ATOM 1359 O O . ALA A 1 193 ? -14.271 -2.956 -2.474 1.00 88.43 1072 ALA A O 1
ATOM 1361 N N . VAL A 1 194 ? -14.961 -4.509 -3.963 1.00 86.53 1073 VAL A N 1
ATOM 1362 C CA . VAL A 1 194 ? -16.305 -3.940 -4.018 1.00 90.18 1073 VAL A CA 1
ATOM 1363 C C . VAL A 1 194 ? -17.015 -4.028 -2.663 1.00 94.51 1073 VAL A C 1
ATOM 1364 O O . VAL A 1 194 ? -17.675 -3.072 -2.236 1.00 93.21 1073 VAL A O 1
ATOM 1368 N N . ARG A 1 195 ? -16.851 -5.153 -1.970 1.00 94.56 1074 ARG A N 1
ATOM 1369 C CA . ARG A 1 195 ? -17.443 -5.288 -0.641 1.00 92.18 1074 ARG A CA 1
ATOM 1370 C C . ARG A 1 195 ? -16.817 -4.305 0.338 1.00 94.80 1074 ARG A C 1
ATOM 1371 O O . ARG A 1 195 ? -17.486 -3.800 1.246 1.00 99.43 1074 ARG A O 1
ATOM 1379 N N . GLY A 1 196 ? -15.533 -4.025 0.137 1.00 94.11 1075 GLY A N 1
ATOM 1380 C CA . GLY A 1 196 ? -14.816 -3.103 0.995 1.00 96.64 1075 GLY A CA 1
ATOM 1381 C C . GLY A 1 196 ? -15.339 -1.697 0.811 1.00 97.31 1075 GLY A C 1
ATOM 1382 O O . GLY A 1 196 ? -15.433 -0.929 1.769 1.00 107.60 1075 GLY A O 1
ATOM 1383 N N . ILE A 1 197 ? -15.692 -1.358 -0.426 1.00 93.93 1076 ILE A N 1
ATOM 1384 C CA . ILE A 1 197 ? -16.302 -0.061 -0.689 1.00 95.38 1076 ILE A CA 1
ATOM 1385 C C . ILE A 1 197 ? -17.709 0.024 -0.101 1.00 98.32 1076 ILE A C 1
ATOM 1386 O O . ILE A 1 197 ? -18.072 1.027 0.516 1.00 99.93 1076 ILE A O 1
ATOM 1391 N N . LEU A 1 198 ? -18.497 -1.032 -0.290 1.00 99.42 1077 LEU A N 1
ATOM 1392 C CA . LEU A 1 198 ? -19.877 -1.033 0.191 1.00 104.19 1077 LEU A CA 1
ATOM 1393 C C . LEU A 1 198 ? -19.982 -0.975 1.715 1.00 110.60 1077 LEU A C 1
ATOM 1394 O O . LEU A 1 198 ? -20.903 -0.362 2.254 1.00 113.59 1077 LEU A O 1
ATOM 1399 N N . ARG A 1 199 ? -19.040 -1.610 2.404 1.00 109.04 1078 ARG A N 1
ATOM 1400 C CA . ARG A 1 199 ? -19.033 -1.593 3.865 1.00 108.13 1078 ARG A CA 1
ATOM 1401 C C . ARG A 1 199 ? -18.550 -0.262 4.433 1.00 109.01 1078 ARG A C 1
ATOM 1402 O O . ARG A 1 199 ? -18.969 0.147 5.517 1.00 110.88 1078 ARG A O 1
ATOM 1410 N N . ASN A 1 200 ? -17.666 0.408 3.700 1.00 109.74 1079 ASN A N 1
ATOM 1411 C CA . ASN A 1 200 ? -17.103 1.674 4.154 1.00 110.10 1079 ASN A CA 1
ATOM 1412 C C . ASN A 1 200 ? -18.162 2.767 4.254 1.00 111.13 1079 ASN A C 1
ATOM 1413 O O . ASN A 1 200 ? -18.996 2.918 3.362 1.00 109.84 1079 ASN A O 1
ATOM 1418 N N . ALA A 1 201 ? -18.125 3.527 5.344 1.00 108.33 1080 ALA A N 1
ATOM 1419 C CA . ALA A 1 201 ? -19.090 4.598 5.562 1.00 105.07 1080 ALA A CA 1
ATOM 1420 C C . ALA A 1 201 ? -18.829 5.810 4.669 1.00 109.38 1080 ALA A C 1
ATOM 1421 O O . ALA A 1 201 ? -19.765 6.469 4.215 1.00 103.45 1080 ALA A O 1
ATOM 1423 N N . LYS A 1 202 ? -17.554 6.103 4.428 1.00 108.38 1081 LYS A N 1
ATOM 1424 C CA . LYS A 1 202 ? -17.170 7.292 3.670 1.00 113.12 1081 LYS A CA 1
ATOM 1425 C C . LYS A 1 202 ? -16.935 7.011 2.187 1.00 117.14 1081 LYS A C 1
ATOM 1426 O O . LYS A 1 202 ? -16.573 7.911 1.430 1.00 118.77 1081 LYS A O 1
ATOM 1432 N N . LEU A 1 203 ? -17.132 5.763 1.777 1.00 114.22 1082 LEU A N 1
ATOM 1433 C CA . LEU A 1 203 ? -16.923 5.389 0.381 1.00 113.46 1082 LEU A CA 1
ATOM 1434 C C . LEU A 1 203 ? -18.222 4.982 -0.308 1.00 115.47 1082 LEU A C 1
ATOM 1435 O O . LEU A 1 203 ? -18.391 5.213 -1.504 1.00 114.03 1082 LEU A O 1
ATOM 1440 N N . LYS A 1 204 ? -19.128 4.361 0.444 1.00 116.74 1083 LYS A N 1
ATOM 1441 C CA . LYS A 1 204 ? -20.390 3.875 -0.121 1.00 112.72 1083 LYS A CA 1
ATOM 1442 C C . LYS A 1 204 ? -21.294 4.950 -0.755 1.00 112.79 1083 LYS A C 1
ATOM 1443 O O . LYS A 1 204 ? -21.749 4.760 -1.883 1.00 113.35 1083 LYS A O 1
ATOM 1449 N N . PRO A 1 205 ? -21.582 6.063 -0.041 1.00 112.29 1084 PRO A N 1
ATOM 1450 C CA . PRO A 1 205 ? -22.434 7.075 -0.685 1.00 111.57 1084 PRO A CA 1
ATOM 1451 C C . PRO A 1 205 ? -21.851 7.614 -1.987 1.00 117.15 1084 PRO A C 1
ATOM 1452 O O . PRO A 1 205 ? -22.592 7.932 -2.916 1.00 119.42 1084 PRO A O 1
ATOM 1456 N N . VAL A 1 206 ? -20.527 7.702 -2.041 1.00 115.55 1085 VAL A N 1
ATOM 1457 C CA . VAL A 1 206 ? -19.838 8.174 -3.232 1.00 115.24 1085 VAL A CA 1
ATOM 1458 C C . VAL A 1 206 ? -20.005 7.179 -4.374 1.00 115.30 1085 VAL A C 1
ATOM 1459 O O . VAL A 1 206 ? -20.318 7.555 -5.504 1.00 118.28 1085 VAL A O 1
ATOM 1463 N N . TYR A 1 207 ? -19.812 5.902 -4.059 1.00 114.53 1086 TYR A N 1
ATOM 1464 C CA . TYR A 1 207 ? -19.932 4.830 -5.039 1.00 108.91 1086 TYR A CA 1
ATOM 1465 C C . TYR A 1 207 ? -21.357 4.668 -5.564 1.00 107.10 1086 TYR A C 1
ATOM 1466 O O . TYR A 1 207 ? -21.559 4.327 -6.729 1.00 103.94 1086 TYR A O 1
ATOM 1475 N N . ASP A 1 208 ? -22.341 4.919 -4.704 1.00 107.92 1087 ASP A N 1
ATOM 1476 C CA . ASP A 1 208 ? -23.741 4.770 -5.086 1.00 109.30 1087 ASP A CA 1
ATOM 1477 C C . ASP A 1 208 ? -24.148 5.806 -6.125 1.00 114.21 1087 ASP A C 1
ATOM 1478 O O . ASP A 1 208 ? -24.858 5.496 -7.081 1.00 110.31 1087 ASP A O 1
ATOM 1483 N N . SER A 1 209 ? -23.676 7.034 -5.937 1.00 115.94 1088 SER A N 1
ATOM 1484 C CA . SER A 1 209 ? -23.998 8.122 -6.850 1.00 117.24 1088 SER A CA 1
ATOM 1485 C C . SER A 1 209 ? -22.937 8.237 -7.934 1.00 121.27 1088 SER A C 1
ATOM 1486 O O . SER A 1 209 ? -22.299 9.280 -8.086 1.00 124.74 1088 SER A O 1
ATOM 1489 N N . LEU A 1 210 ? -22.758 7.158 -8.689 1.00 116.87 1089 LEU A N 1
ATOM 1490 C CA . LEU A 1 210 ? -21.784 7.130 -9.771 1.00 107.69 1089 LEU A CA 1
ATOM 1491 C C . LEU A 1 210 ? -22.223 6.215 -10.909 1.00 107.37 1089 LEU A C 1
ATOM 1492 O O . LEU A 1 210 ? -22.866 5.188 -10.690 1.00 102.60 1089 LEU A O 1
ATOM 1497 N N . ASP A 1 211 ? -21.859 6.605 -12.125 1.00 113.23 1090 ASP A N 1
ATOM 1498 C CA . ASP A 1 211 ? -22.077 5.796 -13.317 1.00 111.80 1090 ASP A CA 1
ATOM 1499 C C . ASP A 1 211 ? -21.101 4.626 -13.312 1.00 110.04 1090 ASP A C 1
ATOM 1500 O O . ASP A 1 211 ? -20.122 4.641 -12.566 1.00 109.19 1090 ASP A O 1
ATOM 1505 N N . ALA A 1 212 ? -21.383 3.601 -14.112 1.00 77.89 1091 ALA A N 1
ATOM 1506 C CA . ALA A 1 212 ? -20.633 2.349 -14.034 1.00 76.32 1091 ALA A CA 1
ATOM 1507 C C . ALA A 1 212 ? -19.136 2.524 -14.281 1.00 73.25 1091 ALA A C 1
ATOM 1508 O O . ALA A 1 212 ? -18.310 1.894 -13.606 1.00 77.38 1091 ALA A O 1
ATOM 1510 N N . VAL A 1 213 ? -18.787 3.411 -15.208 1.00 67.24 1092 VAL A N 1
ATOM 1511 C CA . VAL A 1 213 ? -17.391 3.613 -15.576 1.00 69.48 1092 VAL A CA 1
ATOM 1512 C C . VAL A 1 213 ? -16.593 4.212 -14.420 1.00 74.22 1092 VAL A C 1
ATOM 1513 O O . VAL A 1 213 ? -15.516 3.715 -14.071 1.00 73.89 1092 VAL A O 1
ATOM 1517 N N . ARG A 1 214 ? -17.126 5.274 -13.824 1.00 73.56 1093 ARG A N 1
ATOM 1518 C CA . ARG A 1 214 ? -16.466 5.922 -12.694 1.00 80.26 1093 ARG A CA 1
ATOM 1519 C C . ARG A 1 214 ? -16.471 5.034 -11.447 1.00 79.55 1093 ARG A C 1
ATOM 1520 O O . ARG A 1 214 ? -15.560 5.113 -10.615 1.00 73.79 1093 ARG A O 1
ATOM 1528 N N . ARG A 1 215 ? -17.485 4.178 -11.329 1.00 79.52 1094 ARG A N 1
ATOM 1529 C CA . ARG A 1 215 ? -17.507 3.194 -10.254 1.00 79.53 1094 ARG A CA 1
ATOM 1530 C C . ARG A 1 215 ? -16.314 2.266 -10.418 1.00 79.82 1094 ARG A C 1
ATOM 1531 O O . ARG A 1 215 ? -15.585 1.978 -9.455 1.00 78.57 1094 ARG A O 1
ATOM 1539 N N . ALA A 1 216 ? -16.079 1.849 -11.659 1.00 74.60 1095 ALA A N 1
ATOM 1540 C CA . ALA A 1 216 ? -14.919 1.020 -11.945 1.00 70.79 1095 ALA A CA 1
ATOM 1541 C C . ALA A 1 216 ? -13.642 1.798 -11.634 1.00 71.94 1095 ALA A C 1
ATOM 1542 O O . ALA A 1 216 ? -12.659 1.230 -11.147 1.00 74.50 1095 ALA A O 1
ATOM 1544 N N . ALA A 1 217 ? -13.673 3.105 -11.879 1.00 75.22 1096 ALA A N 1
ATOM 1545 C CA . ALA A 1 217 ? -12.511 3.946 -11.606 1.00 80.08 1096 ALA A CA 1
ATOM 1546 C C . ALA A 1 217 ? -12.186 4.018 -10.111 1.00 85.17 1096 ALA A C 1
ATOM 1547 O O . ALA A 1 217 ? -11.017 4.091 -9.729 1.00 86.74 1096 ALA A O 1
ATOM 1549 N N . LEU A 1 218 ? -13.215 3.992 -9.266 1.00 85.21 1097 LEU A N 1
ATOM 1550 C CA . LEU A 1 218 ? -12.996 3.989 -7.820 1.00 81.87 1097 LEU A CA 1
ATOM 1551 C C . LEU A 1 218 ? -12.470 2.628 -7.367 1.00 81.68 1097 LEU A C 1
ATOM 1552 O O . LEU A 1 218 ? -11.544 2.527 -6.533 1.00 86.98 1097 LEU A O 1
ATOM 1557 N N . ILE A 1 219 ? -13.045 1.578 -7.948 1.00 75.92 1098 ILE A N 1
ATOM 1558 C CA . ILE A 1 219 ? -12.641 0.219 -7.611 1.00 80.88 1098 ILE A CA 1
ATOM 1559 C C . ILE A 1 219 ? -11.179 -0.027 -7.986 1.00 81.81 1098 ILE A C 1
ATOM 1560 O O . ILE A 1 219 ? -10.487 -0.808 -7.335 1.00 85.28 1098 ILE A O 1
ATOM 1565 N N . ASN A 1 220 ? -10.705 0.661 -9.024 1.00 79.61 1099 ASN A N 1
ATOM 1566 C CA . ASN A 1 220 ? -9.301 0.562 -9.417 1.00 80.52 1099 ASN A CA 1
ATOM 1567 C C . ASN A 1 220 ? -8.383 0.995 -8.275 1.00 85.27 1099 ASN A C 1
ATOM 1568 O O . ASN A 1 220 ? -7.453 0.269 -7.884 1.00 83.99 1099 ASN A O 1
ATOM 1573 N N . MET A 1 221 ? -8.668 2.171 -7.726 1.00 89.00 1100 MET A N 1
ATOM 1574 C CA . MET A 1 221 ? -7.886 2.697 -6.620 1.00 97.30 1100 MET A CA 1
ATOM 1575 C C . MET A 1 221 ? -7.990 1.812 -5.387 1.00 97.38 1100 MET A C 1
ATOM 1576 O O . MET A 1 221 ? -7.002 1.618 -4.678 1.00 97.06 1100 MET A O 1
ATOM 1581 N N . VAL A 1 222 ? -9.177 1.263 -5.130 1.00 94.94 1101 VAL A N 1
ATOM 1582 C CA . VAL A 1 222 ? -9.307 0.377 -3.973 1.00 92.90 1101 VAL A CA 1
ATOM 1583 C C . VAL A 1 222 ? -8.466 -0.885 -4.162 1.00 92.55 1101 VAL A C 1
ATOM 1584 O O . VAL A 1 222 ? -7.836 -1.376 -3.221 1.00 96.19 1101 VAL A O 1
ATOM 1588 N N . PHE A 1 223 ? -8.422 -1.370 -5.398 1.00 88.29 1102 PHE A N 1
ATOM 1589 C CA . PHE A 1 223 ? -7.638 -2.549 -5.744 1.00 87.22 1102 PHE A CA 1
ATOM 1590 C C . PHE A 1 223 ? -6.145 -2.274 -5.609 1.00 86.20 1102 PHE A C 1
ATOM 1591 O O . PHE A 1 223 ? -5.361 -3.182 -5.324 1.00 82.48 1102 PHE A O 1
ATOM 1599 N N . GLN A 1 224 ? -5.752 -1.020 -5.810 1.00 88.92 1103 GLN A N 1
ATOM 1600 C CA . GLN A 1 224 ? -4.333 -0.672 -5.755 1.00 93.14 1103 GLN A CA 1
ATOM 1601 C C . GLN A 1 224 ? -3.826 -0.355 -4.345 1.00 97.69 1103 GLN A C 1
ATOM 1602 O O . GLN A 1 224 ? -2.813 -0.905 -3.908 1.00 95.77 1103 GLN A O 1
ATOM 1608 N N . MET A 1 225 ? -4.528 0.526 -3.639 1.00 97.42 1104 MET A N 1
ATOM 1609 C CA . MET A 1 225 ? -4.042 1.033 -2.357 1.00 105.53 1104 MET A CA 1
ATOM 1610 C C . MET A 1 225 ? -4.881 0.581 -1.161 1.00 106.10 1104 MET A C 1
ATOM 1611 O O . MET A 1 225 ? -4.702 1.081 -0.050 1.00 103.38 1104 MET A O 1
ATOM 1616 N N . GLY A 1 226 ? -5.795 -0.357 -1.388 1.00 114.14 1105 GLY A N 1
ATOM 1617 C CA . GLY A 1 226 ? -6.623 -0.873 -0.313 1.00 117.97 1105 GLY A CA 1
ATOM 1618 C C . GLY A 1 226 ? -7.827 0.007 -0.044 1.00 124.08 1105 GLY A C 1
ATOM 1619 O O . GLY A 1 226 ? -7.998 1.050 -0.676 1.00 119.61 1105 GLY A O 1
ATOM 1620 N N . GLU A 1 227 ? -8.664 -0.413 0.899 1.00 130.43 1106 GLU A N 1
ATOM 1621 C CA . GLU A 1 227 ? -9.901 0.301 1.198 1.00 131.94 1106 GLU A CA 1
ATOM 1622 C C . GLU A 1 227 ? -9.652 1.630 1.912 1.00 134.80 1106 GLU A C 1
ATOM 1623 O O . GLU A 1 227 ? -10.142 2.684 1.488 1.00 132.50 1106 GLU A O 1
ATOM 1629 N N . THR A 1 228 ? -8.876 1.576 2.990 1.00 140.13 1107 THR A N 1
ATOM 1630 C CA . THR A 1 228 ? -8.588 2.758 3.794 1.00 140.46 1107 THR A CA 1
ATOM 1631 C C . THR A 1 228 ? -7.744 3.761 3.012 1.00 135.93 1107 THR A C 1
ATOM 1632 O O . THR A 1 228 ? -7.803 4.967 3.261 1.00 139.61 1107 THR A O 1
ATOM 1636 N N . GLY A 1 229 ? -6.967 3.258 2.057 1.00 131.24 1108 GLY A N 1
ATOM 1637 C CA . GLY A 1 229 ? -6.109 4.108 1.251 1.00 131.50 1108 GLY A CA 1
ATOM 1638 C C . GLY A 1 229 ? -6.906 5.050 0.371 1.00 132.33 1108 GLY A C 1
ATOM 1639 O O . GLY A 1 229 ? -6.505 6.193 0.150 1.00 134.16 1108 GLY A O 1
ATOM 1640 N N . VAL A 1 230 ? -8.037 4.568 -0.134 1.00 130.47 1109 VAL A N 1
ATOM 1641 C CA . VAL A 1 230 ? -8.953 5.406 -0.898 1.00 128.26 1109 VAL A CA 1
ATOM 1642 C C . VAL A 1 230 ? -9.871 6.179 0.042 1.00 129.85 1109 VAL A C 1
ATOM 1643 O O . VAL A 1 230 ? -10.343 7.270 -0.286 1.00 127.92 1109 VAL A O 1
ATOM 1647 N N . ALA A 1 231 ? -10.098 5.620 1.227 1.00 132.91 1110 ALA A N 1
ATOM 1648 C CA . ALA A 1 231 ? -10.927 6.284 2.227 1.00 131.23 1110 ALA A CA 1
ATOM 1649 C C . ALA A 1 231 ? -10.254 7.558 2.738 1.00 133.29 1110 ALA A C 1
ATOM 1650 O O . ALA A 1 231 ? -10.908 8.429 3.308 1.00 135.05 1110 ALA A O 1
ATOM 1652 N N . GLY A 1 232 ? -8.944 7.662 2.529 1.00 129.52 1111 GLY A N 1
ATOM 1653 C CA . GLY A 1 232 ? -8.177 8.792 3.024 1.00 133.27 1111 GLY A CA 1
ATOM 1654 C C . GLY A 1 232 ? -8.266 10.043 2.167 1.00 132.59 1111 GLY A C 1
ATOM 1655 O O . GLY A 1 232 ? -7.734 11.091 2.537 1.00 130.31 1111 GLY A O 1
ATOM 1656 N N . PHE A 1 233 ? -8.928 9.937 1.020 1.00 133.64 1112 PHE A N 1
ATOM 1657 C CA . PHE A 1 233 ? -9.146 11.091 0.150 1.00 132.40 1112 PHE A CA 1
ATOM 1658 C C . PHE A 1 233 ? -10.565 11.640 0.289 1.00 131.40 1112 PHE A C 1
ATOM 1659 O O . PHE A 1 233 ? -11.222 11.912 -0.714 1.00 127.93 1112 PHE A O 1
ATOM 1667 N N . THR A 1 234 ? -11.037 11.800 1.524 1.00 134.85 1113 THR A N 1
ATOM 1668 C CA . THR A 1 234 ? -12.424 12.205 1.755 1.00 133.48 1113 THR A CA 1
ATOM 1669 C C . THR A 1 234 ? -12.742 13.574 1.154 1.00 127.97 1113 THR A C 1
ATOM 1670 O O . THR A 1 234 ? -13.829 13.782 0.599 1.00 123.68 1113 THR A O 1
ATOM 1674 N N . ASN A 1 235 ? -11.776 14.485 1.230 1.00 128.18 1114 ASN A N 1
ATOM 1675 C CA . ASN A 1 235 ? -11.920 15.806 0.628 1.00 126.57 1114 ASN A CA 1
ATOM 1676 C C . ASN A 1 235 ? -12.003 15.722 -0.893 1.00 128.02 1114 ASN A C 1
ATOM 1677 O O . ASN A 1 235 ? -12.622 16.567 -1.538 1.00 127.88 1114 ASN A O 1
ATOM 1682 N N . SER A 1 236 ? -11.360 14.706 -1.461 1.00 126.62 1115 SER A N 1
ATOM 1683 C CA . SER A 1 236 ? -11.442 14.464 -2.896 1.00 122.44 1115 SER A CA 1
ATOM 1684 C C . SER A 1 236 ? -12.640 13.582 -3.243 1.00 120.21 1115 SER A C 1
ATOM 1685 O O . SER A 1 236 ? -13.068 13.531 -4.395 1.00 115.89 1115 SER A O 1
ATOM 1688 N N . LEU A 1 237 ? -13.174 12.888 -2.241 1.00 122.61 1116 LEU A N 1
ATOM 1689 C CA . LEU A 1 237 ? -14.358 12.055 -2.433 1.00 118.62 1116 LEU A CA 1
ATOM 1690 C C . LEU A 1 237 ? -15.613 12.912 -2.547 1.00 117.71 1116 LEU A C 1
ATOM 1691 O O . LEU A 1 237 ? -16.453 12.699 -3.431 1.00 119.33 1116 LEU A O 1
ATOM 1696 N N . ARG A 1 238 ? -15.727 13.895 -1.657 1.00 118.61 1117 ARG A N 1
ATOM 1697 C CA . ARG A 1 238 ? -16.895 14.765 -1.652 1.00 119.81 1117 ARG A CA 1
ATOM 1698 C C . ARG A 1 238 ? -16.995 15.579 -2.939 1.00 117.94 1117 ARG A C 1
ATOM 1699 O O . ARG A 1 238 ? -18.094 15.930 -3.369 1.00 116.25 1117 ARG A O 1
ATOM 1707 N N . MET A 1 239 ? -15.853 15.870 -3.556 1.00 117.58 1118 MET A N 1
ATOM 1708 C CA . MET A 1 239 ? -15.843 16.668 -4.779 1.00 119.94 1118 MET A CA 1
ATOM 1709 C C . MET A 1 239 ? -16.489 15.936 -5.950 1.00 116.58 1118 MET A C 1
ATOM 1710 O O . MET A 1 239 ? -17.336 16.495 -6.646 1.00 114.13 1118 MET A O 1
ATOM 1715 N N . LEU A 1 240 ? -16.088 14.688 -6.172 1.00 116.48 1119 LEU A N 1
ATOM 1716 C CA . LEU A 1 240 ? -16.695 13.893 -7.233 1.00 111.50 1119 LEU A CA 1
ATOM 1717 C C . LEU A 1 240 ? -18.108 13.466 -6.841 1.00 110.56 1119 LEU A C 1
ATOM 1718 O O . LEU A 1 240 ? -18.936 13.173 -7.705 1.00 108.36 1119 LEU A O 1
ATOM 1723 N N . GLN A 1 241 ? -18.385 13.425 -5.539 1.00 110.00 1120 GLN A N 1
ATOM 1724 C CA . GLN A 1 241 ? -19.753 13.198 -5.083 1.00 112.60 1120 GLN A CA 1
ATOM 1725 C C . GLN A 1 241 ? -20.643 14.386 -5.453 1.00 111.18 1120 GLN A C 1
ATOM 1726 O O . GLN A 1 241 ? -21.846 14.235 -5.670 1.00 107.83 1120 GLN A O 1
ATOM 1732 N N . GLN A 1 242 ? -20.032 15.566 -5.529 1.00 112.09 1121 GLN A N 1
ATOM 1733 C CA . GLN A 1 242 ? -20.724 16.795 -5.911 1.00 114.43 1121 GLN A CA 1
ATOM 1734 C C . GLN A 1 242 ? -20.642 16.991 -7.428 1.00 112.11 1121 GLN A C 1
ATOM 1735 O O . GLN A 1 242 ? -21.074 18.014 -7.964 1.00 112.70 1121 GLN A O 1
ATOM 1741 N N . LYS A 1 243 ? -20.075 15.993 -8.102 1.00 107.97 1122 LYS A N 1
ATOM 1742 C CA . LYS A 1 243 ? -19.883 15.994 -9.553 1.00 99.60 1122 LYS A CA 1
ATOM 1743 C C . LYS A 1 243 ? -18.971 17.124 -10.034 1.00 100.48 1122 LYS A C 1
ATOM 1744 O O . LYS A 1 243 ? -19.080 17.574 -11.175 1.00 98.18 1122 LYS A O 1
ATOM 1750 N N . ARG A 1 244 ? -18.069 17.574 -9.166 1.00 125.03 1123 ARG A N 1
ATOM 1751 C CA . ARG A 1 244 ? -17.036 18.529 -9.558 1.00 126.51 1123 ARG A CA 1
ATOM 1752 C C . ARG A 1 244 ? -15.817 17.788 -10.098 1.00 123.87 1123 ARG A C 1
ATOM 1753 O O . ARG A 1 244 ? -14.772 17.744 -9.450 1.00 123.29 1123 AR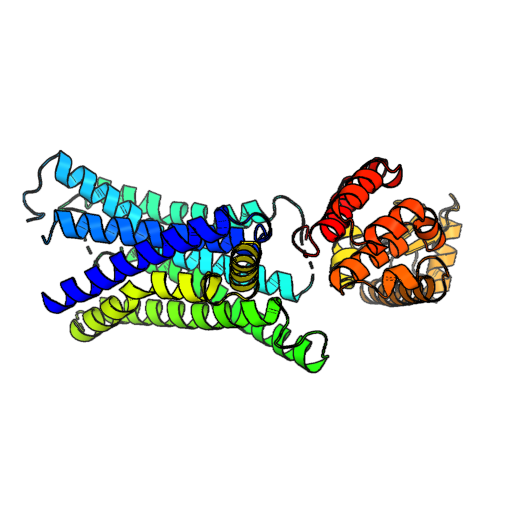G A O 1
ATOM 1761 N N . TRP A 1 245 ? -15.958 17.207 -11.285 1.00 117.83 1124 TRP A N 1
ATOM 1762 C CA . TRP A 1 245 ? -14.943 16.305 -11.822 1.00 117.84 1124 TRP A CA 1
ATOM 1763 C C . TRP A 1 245 ? -13.583 16.973 -12.072 1.00 123.68 1124 TRP A C 1
ATOM 1764 O O . TRP A 1 245 ? -12.533 16.347 -11.875 1.00 122.11 1124 TRP A O 1
ATOM 1775 N N . ASP A 1 246 ? -13.598 18.237 -12.479 1.00 127.40 1125 ASP A N 1
ATOM 1776 C CA . ASP A 1 246 ? -12.361 18.931 -12.833 1.00 127.42 1125 ASP A CA 1
ATOM 1777 C C . ASP A 1 246 ? -11.449 19.167 -11.627 1.00 129.77 1125 ASP A C 1
ATOM 1778 O O . ASP A 1 246 ? -10.278 18.764 -11.629 1.00 131.25 1125 ASP A O 1
ATOM 1783 N N . GLU A 1 247 ? -11.989 19.807 -10.594 1.00 130.37 1126 GLU A N 1
ATOM 1784 C CA . GLU A 1 247 ? -11.202 20.105 -9.405 1.00 135.95 1126 GLU A CA 1
ATOM 1785 C C . GLU A 1 247 ? -10.783 18.831 -8.690 1.00 134.41 1126 GLU A C 1
ATOM 1786 O O . GLU A 1 247 ? -9.696 18.763 -8.109 1.00 133.62 1126 GLU A O 1
ATOM 1792 N N . ALA A 1 248 ? -11.642 17.818 -8.751 1.00 130.61 1127 ALA A N 1
ATOM 1793 C CA . ALA A 1 248 ? -11.306 16.517 -8.197 1.00 125.80 1127 ALA A CA 1
ATOM 1794 C C . ALA A 1 248 ? -10.118 15.930 -8.940 1.00 123.69 1127 ALA A C 1
ATOM 1795 O O . ALA A 1 248 ? -9.232 15.331 -8.330 1.00 123.16 1127 ALA A O 1
ATOM 1797 N N . ALA A 1 249 ? -10.086 16.138 -10.255 1.00 122.37 1128 ALA A N 1
ATOM 1798 C CA . ALA A 1 249 ? -8.974 15.651 -11.067 1.00 119.41 1128 ALA A CA 1
ATOM 1799 C C . ALA A 1 249 ? -7.675 16.377 -10.736 1.00 123.23 1128 ALA A C 1
ATOM 1800 O O . ALA A 1 249 ? -6.609 15.757 -10.660 1.00 121.33 1128 ALA A O 1
ATOM 1802 N N . VAL A 1 250 ? -7.771 17.685 -10.512 1.00 127.14 1129 VAL A N 1
ATOM 1803 C CA . VAL A 1 250 ? -6.590 18.478 -10.180 1.00 129.40 1129 VAL A CA 1
ATOM 1804 C C . VAL A 1 250 ? -6.025 18.056 -8.827 1.00 129.90 1129 VAL A C 1
ATOM 1805 O O . VAL A 1 250 ? -4.822 17.782 -8.688 1.00 127.96 1129 VAL A O 1
ATOM 1809 N N . ASN A 1 251 ? -6.910 17.974 -7.837 1.00 125.73 1130 ASN A N 1
ATOM 1810 C CA . ASN A 1 251 ? -6.491 17.602 -6.497 1.00 126.12 1130 ASN A CA 1
ATOM 1811 C C . ASN A 1 251 ? -5.948 16.178 -6.455 1.00 124.22 1130 ASN A C 1
ATOM 1812 O O . ASN A 1 251 ? -5.012 15.890 -5.709 1.00 120.36 1130 ASN A O 1
ATOM 1817 N N . LEU A 1 252 ? -6.522 15.290 -7.261 1.00 120.59 1131 LEU A N 1
ATOM 1818 C CA . LEU A 1 252 ? -5.982 13.939 -7.359 1.00 115.77 1131 LEU A CA 1
ATOM 1819 C C . LEU A 1 252 ? -4.606 13.944 -8.010 1.00 116.51 1131 LEU A C 1
ATOM 1820 O O . LEU A 1 252 ? -3.743 13.141 -7.655 1.00 117.03 1131 LEU A O 1
ATOM 1825 N N . ALA A 1 253 ? -4.404 14.850 -8.962 1.00 120.10 1132 ALA A N 1
ATOM 1826 C CA . ALA A 1 253 ? -3.104 14.967 -9.609 1.00 124.53 1132 ALA A CA 1
ATOM 1827 C C . ALA A 1 253 ? -2.051 15.468 -8.626 1.00 128.01 1132 ALA A C 1
ATOM 1828 O O . ALA A 1 253 ? -0.872 15.131 -8.742 1.00 128.70 1132 ALA A O 1
ATOM 1830 N N . LYS A 1 254 ? -2.477 16.271 -7.656 1.00 126.57 1133 LYS A N 1
ATOM 1831 C CA . LYS A 1 254 ? -1.553 16.780 -6.641 1.00 129.49 1133 LYS A CA 1
ATOM 1832 C C . LYS A 1 254 ? -1.109 15.711 -5.628 1.00 133.28 1133 LYS A C 1
ATOM 1833 O O . LYS A 1 254 ? -0.067 15.849 -4.986 1.00 138.46 1133 LYS A O 1
ATOM 1839 N N . SER A 1 255 ? -1.889 14.639 -5.504 1.00 131.71 1134 SER A N 1
ATOM 1840 C CA . SER A 1 255 ? -1.680 13.635 -4.457 1.00 127.31 1134 SER A CA 1
ATOM 1841 C C . SER A 1 255 ? -0.400 12.810 -4.631 1.00 125.60 1134 SER A C 1
ATOM 1842 O O . SER A 1 255 ? 0.117 12.671 -5.738 1.00 128.95 1134 SER A O 1
ATOM 1845 N N . ARG A 1 256 ? 0.109 12.285 -3.517 1.00 128.04 1135 ARG A N 1
ATOM 1846 C CA . ARG A 1 256 ? 1.337 11.486 -3.498 1.00 133.86 1135 ARG A CA 1
ATOM 1847 C C . ARG A 1 256 ? 1.192 10.231 -4.356 1.00 135.04 1135 ARG A C 1
ATOM 1848 O O . ARG A 1 256 ? 2.164 9.748 -4.958 1.00 132.84 1135 ARG A O 1
ATOM 1856 N N . TRP A 1 257 ? -0.037 9.726 -4.424 1.00 137.22 1136 TRP A N 1
ATOM 1857 C CA . TRP A 1 257 ? -0.363 8.564 -5.240 1.00 133.93 1136 TRP A CA 1
ATOM 1858 C C . TRP A 1 257 ? -0.077 8.839 -6.710 1.00 130.92 1136 TRP A C 1
ATOM 1859 O O . TRP A 1 257 ? 0.278 7.933 -7.465 1.00 126.64 1136 TRP A O 1
ATOM 1870 N N . TYR A 1 258 ? -0.233 10.097 -7.113 1.00 131.09 1137 TYR A N 1
ATOM 1871 C CA . TYR A 1 258 ? 0.105 10.499 -8.471 1.00 129.93 1137 TYR A CA 1
ATOM 1872 C C . TYR A 1 258 ? 1.614 10.494 -8.686 1.00 133.71 1137 TYR A C 1
ATOM 1873 O O . TYR A 1 258 ? 2.097 10.056 -9.728 1.00 130.29 1137 TYR A O 1
ATOM 1882 N N . ASN A 1 259 ? 2.356 10.979 -7.694 1.00 136.28 1138 ASN A N 1
ATOM 1883 C CA . ASN A 1 259 ? 3.811 11.017 -7.786 1.00 136.58 1138 ASN A CA 1
ATOM 1884 C C . ASN A 1 259 ? 4.439 9.629 -7.839 1.00 135.16 1138 ASN A C 1
ATOM 1885 O O . ASN A 1 259 ? 5.470 9.435 -8.485 1.00 134.78 1138 ASN A O 1
ATOM 1890 N N . GLN A 1 260 ? 3.821 8.662 -7.167 1.00 133.83 1139 GLN A N 1
ATOM 1891 C CA . GLN A 1 260 ? 4.380 7.314 -7.154 1.00 129.91 1139 GLN A CA 1
ATOM 1892 C C . GLN A 1 260 ? 4.063 6.526 -8.429 1.00 128.05 1139 GLN A C 1
ATOM 1893 O O . GLN A 1 260 ? 4.932 5.839 -8.963 1.00 123.25 1139 GLN A O 1
ATOM 1899 N N . THR A 1 261 ? 2.833 6.637 -8.925 1.00 140.33 1140 THR A N 1
ATOM 1900 C CA . THR A 1 261 ? 2.443 5.948 -10.157 1.00 131.42 1140 THR A CA 1
ATOM 1901 C C . THR A 1 261 ? 1.701 6.876 -11.117 1.00 129.29 1140 THR A C 1
ATOM 1902 O O . THR A 1 261 ? 0.490 6.744 -11.295 1.00 119.73 1140 THR A O 1
ATOM 1906 N N . PRO A 1 262 ? 2.426 7.826 -11.730 1.00 131.28 1141 PRO A N 1
ATOM 1907 C CA . PRO A 1 262 ? 1.790 8.801 -12.628 1.00 130.68 1141 PRO A CA 1
ATOM 1908 C C . PRO A 1 262 ? 1.058 8.208 -13.837 1.00 119.31 1141 PRO A C 1
ATOM 1909 O O . PRO A 1 262 ? -0.014 8.698 -14.187 1.00 115.24 1141 PRO A O 1
ATOM 1913 N N . ASN A 1 263 ? 1.608 7.153 -14.437 1.00 114.06 1142 ASN A N 1
ATOM 1914 C CA . ASN A 1 263 ? 1.058 6.622 -15.681 1.00 109.72 1142 ASN A CA 1
ATOM 1915 C C . ASN A 1 263 ? -0.298 5.950 -15.506 1.00 104.85 1142 ASN A C 1
ATOM 1916 O O . ASN A 1 263 ? -1.138 5.980 -16.405 1.00 99.29 1142 ASN A O 1
ATOM 1921 N N . ARG A 1 264 ? -0.501 5.348 -14.340 1.00 107.38 1143 ARG A N 1
ATOM 1922 C CA . ARG A 1 264 ? -1.763 4.704 -14.010 1.00 101.15 1143 ARG A CA 1
ATOM 1923 C C . ARG A 1 264 ? -2.758 5.746 -13.520 1.00 100.77 1143 ARG A C 1
ATOM 1924 O O . ARG A 1 264 ? -3.947 5.733 -13.876 1.00 98.53 1143 ARG A O 1
ATOM 1932 N N . ALA A 1 265 ? -2.241 6.667 -12.714 1.00 110.67 1144 ALA A N 1
ATOM 1933 C CA . ALA A 1 265 ? -3.048 7.721 -12.128 1.00 114.39 1144 ALA A CA 1
ATOM 1934 C C . ALA A 1 265 ? -3.634 8.635 -13.194 1.00 108.12 1144 ALA A C 1
ATOM 1935 O O . ALA A 1 265 ? -4.718 9.167 -13.015 1.00 104.21 1144 ALA A O 1
ATOM 1937 N N . LYS A 1 266 ? -2.927 8.814 -14.306 1.00 107.96 1145 LYS A N 1
ATOM 1938 C CA . LYS A 1 266 ? -3.463 9.636 -15.386 1.00 103.91 1145 LYS A CA 1
ATOM 1939 C C . LYS A 1 266 ? -4.684 8.977 -16.007 1.00 97.21 1145 LYS A C 1
ATOM 1940 O O . LYS A 1 266 ? -5.688 9.636 -16.270 1.00 94.68 1145 LYS A O 1
ATOM 1946 N N . ARG A 1 267 ? -4.595 7.669 -16.229 1.00 90.52 1146 ARG A N 1
ATOM 1947 C CA . ARG A 1 267 ? -5.693 6.933 -16.842 1.00 85.05 1146 ARG A CA 1
ATOM 1948 C C . ARG A 1 267 ? -6.907 6.884 -15.923 1.00 84.95 1146 ARG A C 1
ATOM 1949 O O . ARG A 1 267 ? -8.045 7.042 -16.377 1.00 79.13 1146 ARG A O 1
ATOM 1957 N N . VAL A 1 268 ? -6.664 6.697 -14.629 1.00 90.53 1147 VAL A N 1
ATOM 1958 C CA . VAL A 1 268 ? -7.767 6.658 -13.671 1.00 89.75 1147 VAL A CA 1
ATOM 1959 C C . VAL A 1 268 ? -8.406 8.038 -13.488 1.00 91.17 1147 VAL A C 1
ATOM 1960 O O . VAL A 1 268 ? -9.636 8.171 -13.455 1.00 88.13 1147 VAL A O 1
ATOM 1964 N N . ILE A 1 269 ? -7.564 9.065 -13.395 1.00 97.79 1148 ILE A N 1
ATOM 1965 C CA . ILE A 1 269 ? -8.033 10.434 -13.212 1.00 98.34 1148 ILE A CA 1
ATOM 1966 C C . ILE A 1 269 ? -8.841 10.889 -14.415 1.00 96.10 1148 ILE A C 1
ATOM 1967 O O . ILE A 1 269 ? -9.893 11.499 -14.262 1.00 96.34 1148 ILE A O 1
ATOM 1972 N N . THR A 1 270 ? -8.351 10.579 -15.612 1.00 90.72 1149 THR A N 1
ATOM 1973 C CA . THR A 1 270 ? -9.091 10.892 -16.827 1.00 91.04 1149 THR A CA 1
ATOM 1974 C C . THR A 1 270 ? -10.362 10.060 -16.925 1.00 84.95 1149 THR A C 1
ATOM 1975 O O . THR A 1 270 ? -11.339 10.489 -17.535 1.00 82.72 1149 THR A O 1
ATOM 1979 N N . THR A 1 271 ? -10.344 8.862 -16.346 1.00 79.69 1150 THR A N 1
ATOM 1980 C CA . THR A 1 271 ? -11.563 8.062 -16.293 1.00 75.64 1150 THR A CA 1
ATOM 1981 C C . THR A 1 271 ? -12.607 8.741 -15.406 1.00 80.69 1150 THR A C 1
ATOM 1982 O O . THR A 1 271 ? -13.804 8.683 -15.691 1.00 77.02 1150 THR A O 1
ATOM 1986 N N . PHE A 1 272 ? -12.152 9.404 -14.345 1.00 87.08 1151 PHE A N 1
ATOM 1987 C CA . PHE A 1 272 ? -13.060 10.169 -13.491 1.00 97.16 1151 PHE A CA 1
ATOM 1988 C C . PHE A 1 272 ? -13.540 11.449 -14.173 1.00 94.14 1151 PHE A C 1
ATOM 1989 O O . PHE A 1 272 ? -14.708 11.827 -14.072 1.00 94.45 1151 PHE A O 1
ATOM 1997 N N . ARG A 1 273 ? -12.616 12.102 -14.868 1.00 93.19 1152 ARG A N 1
ATOM 1998 C CA . ARG A 1 273 ? -12.827 13.422 -15.446 1.00 99.43 1152 ARG A CA 1
ATOM 1999 C C . ARG A 1 273 ? -13.726 13.385 -16.674 1.00 98.20 1152 ARG A C 1
ATOM 2000 O O . ARG A 1 273 ? -14.574 14.256 -16.864 1.00 99.87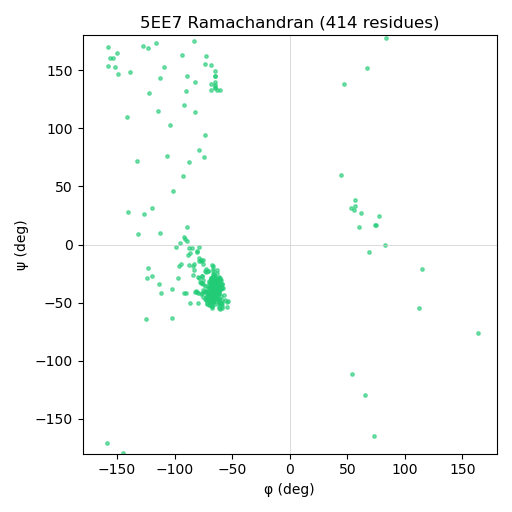 1152 ARG A O 1
ATOM 2008 N N . THR A 1 274 ? -13.531 12.367 -17.504 1.00 112.64 1153 THR A N 1
ATOM 2009 C CA . THR A 1 274 ? -14.260 12.247 -18.759 1.00 107.18 1153 THR A CA 1
ATOM 2010 C C . THR A 1 274 ? -15.478 11.334 -18.648 1.00 104.24 1153 THR A C 1
ATOM 2011 O O . THR A 1 274 ? -16.461 11.509 -19.368 1.00 106.91 1153 THR A O 1
ATOM 2015 N N . GLY A 1 275 ? -15.412 10.358 -17.748 1.00 103.34 1154 GLY A N 1
ATOM 2016 C CA . GLY A 1 275 ? -16.493 9.400 -17.606 1.00 101.82 1154 GLY A CA 1
ATOM 2017 C C . GLY A 1 275 ? -16.486 8.395 -18.741 1.00 100.90 1154 GLY A C 1
ATOM 2018 O O . GLY A 1 275 ? -17.482 7.715 -18.995 1.00 101.11 1154 GLY A O 1
ATOM 2019 N N . THR A 1 276 ? -15.357 8.316 -19.437 1.00 96.22 1155 THR A N 1
ATOM 2020 C CA . THR A 1 276 ? -15.224 7.448 -20.598 1.00 89.46 1155 THR A CA 1
ATOM 2021 C C . THR A 1 276 ? -14.066 6.466 -20.448 1.00 89.47 1155 THR A C 1
ATOM 2022 O O . THR A 1 276 ? -13.245 6.584 -19.536 1.00 89.52 1155 THR A O 1
ATOM 2026 N N . TRP A 1 277 ? -14.012 5.496 -21.355 1.00 82.51 1156 TRP A N 1
ATOM 2027 C CA . TRP A 1 277 ? -12.925 4.526 -21.391 1.00 75.51 1156 TRP A CA 1
ATOM 2028 C C . TRP A 1 277 ? -11.780 5.020 -22.268 1.00 75.25 1156 TRP A C 1
ATOM 2029 O O . TRP A 1 277 ? -10.901 4.246 -22.633 1.00 76.70 1156 TRP A O 1
ATOM 2040 N N . ASP A 1 278 ? -11.791 6.310 -22.592 1.00 71.70 1157 ASP A N 1
ATOM 2041 C CA . ASP A 1 278 ? -10.861 6.876 -23.568 1.00 77.48 1157 ASP A CA 1
ATOM 2042 C C . ASP A 1 278 ? -9.391 6.725 -23.186 1.00 75.44 1157 ASP A C 1
ATOM 2043 O O . ASP A 1 278 ? -8.526 6.656 -24.058 1.00 73.91 1157 ASP A O 1
ATOM 2048 N N . ALA A 1 279 ? -9.107 6.678 -21.889 1.00 77.12 1158 ALA A N 1
ATOM 2049 C CA . ALA A 1 279 ? -7.741 6.478 -21.424 1.00 78.04 1158 ALA A CA 1
ATOM 2050 C C . ALA A 1 279 ? -7.257 5.081 -21.794 1.00 84.93 1158 ALA A C 1
ATOM 2051 O O . ALA A 1 279 ? -6.053 4.827 -21.882 1.00 82.62 1158 ALA A O 1
ATOM 2053 N N . TYR A 1 280 ? -8.207 4.176 -22.003 1.00 79.76 1159 TYR A N 1
ATOM 2054 C CA . TYR A 1 280 ? -7.894 2.784 -22.290 1.00 78.31 1159 TYR A CA 1
ATOM 2055 C C . TYR A 1 280 ? -8.283 2.397 -23.717 1.00 80.31 1159 TYR A C 1
ATOM 2056 O O . TYR A 1 280 ? -9.294 2.864 -24.241 1.00 77.34 1159 TYR A O 1
ATOM 2065 N N . PRO A 1 281 ? -7.469 1.547 -24.356 1.00 88.70 259 PRO A N 1
ATOM 2066 C CA . PRO A 1 281 ? -6.218 1.038 -23.796 1.00 90.45 259 PRO A CA 1
ATOM 2067 C C . PRO A 1 281 ? -5.014 1.895 -24.164 1.00 97.32 259 PRO A C 1
ATOM 2068 O O . PRO A 1 281 ? -4.746 2.067 -25.349 1.00 103.32 259 PRO A O 1
ATOM 2072 N N . GLU A 1 282 ? -4.327 2.431 -23.154 1.00 104.44 260 GLU A N 1
ATOM 2073 C CA . GLU A 1 282 ? -3.040 3.115 -23.327 1.00 115.90 260 GLU A CA 1
ATOM 2074 C C . GLU A 1 282 ? -3.118 4.435 -24.107 1.00 116.18 260 GLU A C 1
ATOM 2075 O O . GLU A 1 282 ? -4.005 4.642 -24.938 1.00 109.55 260 GLU A O 1
ATOM 2081 N N . ARG A 1 283 ? -2.190 5.338 -23.802 1.00 126.95 261 ARG A N 1
ATOM 2082 C CA . ARG A 1 283 ? -1.991 6.556 -24.576 1.00 126.77 261 ARG A CA 1
ATOM 2083 C C . ARG A 1 283 ? -1.306 6.241 -25.905 1.00 117.07 261 ARG A C 1
ATOM 2084 O O . ARG A 1 283 ? -0.624 5.223 -26.036 1.00 121.34 261 ARG A O 1
ATOM 2092 N N . SER A 1 284 ? -1.520 7.108 -26.892 1.00 105.97 262 SER A N 1
ATOM 2093 C CA . SER A 1 284 ? -0.885 7.006 -28.207 1.00 98.33 262 SER A CA 1
ATOM 2094 C C . SER A 1 284 ? -1.233 5.707 -28.930 1.00 87.56 262 SER A C 1
ATOM 2095 O O . SER A 1 284 ? -0.579 5.336 -29.907 1.00 78.63 262 SER A O 1
ATOM 2098 N N . PHE A 1 285 ? -2.261 5.022 -28.441 1.00 82.46 263 PHE A N 1
ATOM 2099 C CA . PHE A 1 285 ? -2.843 3.899 -29.156 1.00 79.75 263 PHE A CA 1
ATOM 2100 C C . PHE A 1 285 ? -3.585 4.434 -30.375 1.00 71.01 263 PHE A C 1
ATOM 2101 O O . PHE A 1 285 ? -3.810 3.722 -31.354 1.00 63.58 263 PHE A O 1
ATOM 2109 N N . PHE A 1 286 ? -3.966 5.704 -30.289 1.00 61.44 264 PHE A N 1
ATOM 2110 C CA . PHE A 1 286 ? -4.627 6.406 -31.378 1.00 51.38 264 PHE A CA 1
ATOM 2111 C C . PHE A 1 286 ? -3.700 6.600 -32.576 1.00 51.20 264 PHE A C 1
ATOM 2112 O O . PHE A 1 286 ? -4.160 6.748 -33.708 1.00 48.20 264 PHE A O 1
ATOM 2120 N N . SER A 1 287 ? -2.393 6.612 -32.323 1.00 53.63 265 SER A N 1
ATOM 2121 C CA . SER A 1 287 ? -1.416 6.749 -33.400 1.00 50.25 265 SER A CA 1
ATOM 2122 C C . SER A 1 287 ? -1.479 5.551 -34.338 1.00 47.68 265 SER A C 1
ATOM 2123 O O . SER A 1 287 ? -1.250 5.681 -35.543 1.00 46.50 265 SER A O 1
ATOM 2126 N N . LEU A 1 288 ? -1.797 4.385 -33.784 1.00 51.55 266 LEU A N 1
ATOM 2127 C CA . LEU A 1 288 ? -2.008 3.195 -34.598 1.00 48.91 266 LEU A CA 1
ATOM 2128 C C . LEU A 1 288 ? -3.220 3.387 -35.501 1.00 40.11 266 LEU A C 1
ATOM 2129 O O . LEU A 1 288 ? -3.217 2.983 -36.668 1.00 44.61 266 LEU A O 1
ATOM 2134 N N . TYR A 1 289 ? -4.247 4.034 -34.958 1.00 36.59 267 TYR A N 1
ATOM 2135 C CA . TYR A 1 289 ? -5.445 4.341 -35.726 1.00 33.63 267 TYR A CA 1
ATOM 2136 C C . TYR A 1 289 ? -5.127 5.304 -36.856 1.00 34.69 267 TYR A C 1
ATOM 2137 O O . TYR A 1 289 ? -5.650 5.173 -37.964 1.00 31.05 267 TYR A O 1
ATOM 2146 N N . LEU A 1 290 ? -4.248 6.260 -36.572 1.00 33.90 268 LEU A N 1
ATOM 2147 C CA . LEU A 1 290 ? -3.803 7.208 -37.580 1.00 31.68 268 LEU A CA 1
ATOM 2148 C C . LEU A 1 290 ? -3.022 6.508 -38.678 1.00 33.02 268 LEU A C 1
ATOM 2149 O O . LEU A 1 290 ? -3.151 6.838 -39.858 1.00 35.13 268 LEU A O 1
ATOM 2154 N N . GLY A 1 291 ? -2.220 5.525 -38.282 1.00 38.88 269 GLY A N 1
ATOM 2155 C CA . GLY A 1 291 ? -1.386 4.811 -39.226 1.00 41.73 269 GLY A CA 1
ATOM 2156 C C . GLY A 1 291 ? -2.209 3.927 -40.135 1.00 34.44 269 GLY A C 1
ATOM 2157 O O . GLY A 1 291 ? -1.913 3.793 -41.322 1.00 37.10 269 GLY A O 1
ATOM 2158 N N . ILE A 1 292 ? -3.255 3.327 -39.580 1.00 34.33 270 ILE A N 1
ATOM 2159 C CA . ILE A 1 292 ? -4.144 2.503 -40.383 1.00 33.97 270 ILE A CA 1
ATOM 2160 C C . ILE A 1 292 ? -5.005 3.358 -41.303 1.00 28.80 270 ILE A C 1
ATOM 2161 O O . ILE A 1 292 ? -5.114 3.096 -42.499 1.00 27.79 270 ILE A O 1
ATOM 2166 N N . GLY A 1 293 ? -5.599 4.406 -40.749 1.00 32.50 271 GLY A N 1
ATOM 2167 C CA . GLY A 1 293 ? -6.536 5.204 -41.511 1.00 29.75 271 GLY A CA 1
ATOM 2168 C C . GLY A 1 293 ? -5.927 6.135 -42.540 1.00 30.98 271 GLY A C 1
ATOM 2169 O O . GLY A 1 293 ? -6.509 6.342 -43.604 1.00 31.50 271 GLY A O 1
ATOM 2170 N N . TRP A 1 294 ? -4.750 6.682 -42.250 1.00 31.85 272 TRP A N 1
ATOM 2171 C CA . TRP A 1 294 ? -4.117 7.606 -43.184 1.00 32.10 272 TRP A CA 1
ATOM 2172 C C . TRP A 1 294 ? -2.845 7.028 -43.807 1.00 33.61 272 TRP A C 1
ATOM 2173 O O . TRP A 1 294 ? -2.620 7.184 -45.005 1.00 37.57 272 TRP A O 1
ATOM 2184 N N . GLY A 1 295 ? -2.018 6.361 -43.005 1.00 33.83 273 GLY A N 1
ATOM 2185 C CA . GLY A 1 295 ? -0.757 5.832 -43.501 1.00 30.72 273 GLY A CA 1
ATOM 2186 C C . GLY A 1 295 ? -0.880 4.633 -44.430 1.00 32.81 273 GLY A C 1
ATOM 2187 O O . GLY A 1 295 ? -0.266 4.596 -45.506 1.00 35.01 273 GLY A O 1
ATOM 2188 N N . ALA A 1 296 ? -1.688 3.657 -44.024 1.00 24.88 274 ALA A N 1
ATOM 2189 C CA . ALA A 1 296 ? -1.877 2.456 -44.824 1.00 30.68 274 ALA A CA 1
ATOM 2190 C C . ALA A 1 296 ? -2.361 2.773 -46.250 1.00 35.84 274 ALA A C 1
ATOM 2191 O O . ALA A 1 296 ? -1.822 2.211 -47.206 1.00 34.90 274 ALA A O 1
ATOM 2193 N N . PRO A 1 297 ? -3.386 3.644 -46.400 1.00 31.68 275 PRO A N 1
ATOM 2194 C CA . PRO A 1 297 ? -3.723 4.018 -47.780 1.00 33.67 275 PRO A CA 1
ATOM 2195 C C . PRO A 1 297 ? -2.566 4.663 -48.537 1.00 31.79 275 PRO A C 1
ATOM 2196 O O . PRO A 1 297 ? -2.436 4.438 -49.738 1.00 31.02 275 PRO A O 1
ATOM 2200 N N . ALA A 1 298 ? -1.732 5.425 -47.850 1.00 35.25 276 ALA A N 1
ATOM 2201 C CA . ALA A 1 298 ? -0.597 6.071 -48.501 1.00 34.94 276 ALA A CA 1
ATOM 2202 C C . ALA A 1 298 ? 0.384 5.030 -49.023 1.00 38.18 276 ALA A C 1
ATOM 2203 O O . ALA A 1 298 ? 0.966 5.192 -50.102 1.00 43.98 276 ALA A O 1
ATOM 2205 N N . LEU A 1 299 ? 0.511 3.936 -48.273 1.00 36.09 277 LEU A N 1
ATOM 2206 C CA . LEU A 1 299 ? 1.421 2.845 -48.626 1.00 37.50 277 LEU A CA 1
ATOM 2207 C C . LEU A 1 299 ? 1.084 2.198 -49.965 1.00 35.89 277 LEU A C 1
ATOM 2208 O O . LEU A 1 299 ? 1.962 1.662 -50.639 1.00 45.65 277 LEU A O 1
ATOM 2213 N N . PHE A 1 300 ? -0.189 2.223 -50.338 1.00 36.33 278 PHE A N 1
ATOM 2214 C CA . PHE A 1 300 ? -0.620 1.594 -51.580 1.00 38.57 278 PHE A CA 1
ATOM 2215 C C . PHE A 1 300 ? -0.841 2.612 -52.687 1.00 35.40 278 PHE A C 1
ATOM 2216 O O . PHE A 1 300 ? -0.515 2.363 -53.846 1.00 45.60 278 PHE A O 1
ATOM 2224 N N . VAL A 1 301 ? -1.394 3.761 -52.323 1.00 30.34 279 VAL A N 1
ATOM 2225 C CA . VAL A 1 301 ? -1.701 4.791 -53.300 1.00 34.51 279 VAL A CA 1
ATOM 2226 C C . VAL A 1 301 ? -0.444 5.482 -53.834 1.00 38.86 279 VAL A C 1
ATOM 2227 O O . VAL A 1 301 ? -0.331 5.696 -55.043 1.00 38.56 279 VAL A O 1
ATOM 2231 N N . VAL A 1 302 ? 0.495 5.833 -52.958 1.00 35.08 280 VAL A N 1
ATOM 2232 C CA . VAL A 1 302 ? 1.693 6.529 -53.439 1.00 38.60 280 VAL A CA 1
ATOM 2233 C C . VAL A 1 302 ? 2.508 5.741 -54.484 1.00 43.84 280 VAL A C 1
ATOM 2234 O O . VAL A 1 302 ? 2.784 6.267 -55.568 1.00 42.41 280 VAL A O 1
ATOM 2238 N N . PRO A 1 303 ? 2.879 4.470 -54.182 1.00 44.54 281 PRO A N 1
ATOM 2239 C CA . PRO A 1 303 ? 3.653 3.734 -55.192 1.00 47.60 281 PRO A CA 1
ATOM 2240 C C . PRO A 1 303 ? 2.920 3.579 -56.522 1.00 46.85 281 PRO A C 1
ATOM 2241 O O . PRO A 1 303 ? 3.552 3.600 -57.586 1.00 47.00 281 PRO A O 1
ATOM 2245 N N . TRP A 1 304 ? 1.603 3.430 -56.473 1.00 47.18 282 TRP A N 1
ATOM 2246 C CA . TRP A 1 304 ? 0.867 3.269 -57.713 1.00 46.03 282 TRP A CA 1
ATOM 2247 C C . TRP A 1 304 ? 0.716 4.590 -58.453 1.00 45.09 282 TRP A C 1
ATOM 2248 O O . TRP A 1 304 ? 0.584 4.613 -59.679 1.00 42.85 282 TRP A O 1
ATOM 2259 N N . ALA A 1 305 ? 0.722 5.692 -57.713 1.00 46.47 283 ALA A N 1
ATOM 2260 C CA . ALA A 1 305 ? 0.781 6.996 -58.351 1.00 44.59 283 ALA A CA 1
ATOM 2261 C C . ALA A 1 305 ? 2.120 7.128 -59.066 1.00 43.71 283 ALA A C 1
ATOM 2262 O O . ALA A 1 305 ? 2.208 7.723 -60.142 1.00 41.58 283 ALA A O 1
ATOM 2264 N N . VAL A 1 306 ? 3.157 6.541 -58.474 1.00 41.36 284 VAL A N 1
ATOM 2265 C CA . VAL A 1 306 ? 4.474 6.536 -59.095 1.00 39.44 284 VAL A CA 1
ATOM 2266 C C . VAL A 1 306 ? 4.459 5.723 -60.387 1.00 43.84 284 VAL A C 1
ATOM 2267 O O . VAL A 1 306 ? 5.007 6.153 -61.405 1.00 42.32 284 VAL A O 1
ATOM 2271 N N . VAL A 1 307 ? 3.811 4.560 -60.357 1.00 46.52 285 VAL A N 1
ATOM 2272 C CA . VAL A 1 307 ? 3.704 3.736 -61.562 1.00 55.28 285 VAL A CA 1
ATOM 2273 C C . VAL A 1 307 ? 2.879 4.435 -62.648 1.00 52.11 285 VAL A C 1
ATOM 2274 O O . VAL A 1 307 ? 3.192 4.342 -63.839 1.00 55.23 285 VAL A O 1
ATOM 2278 N N . LYS A 1 308 ? 1.857 5.174 -62.227 1.00 55.87 286 LYS A N 1
ATOM 2279 C CA . LYS A 1 308 ? 1.012 5.901 -63.165 1.00 62.83 286 LYS A CA 1
ATOM 2280 C C . LYS A 1 308 ? 1.799 7.009 -63.844 1.00 58.02 286 LYS A C 1
ATOM 2281 O O . LYS A 1 308 ? 1.770 7.148 -65.065 1.00 61.09 286 LYS A O 1
ATOM 2287 N N . CYS A 1 309 ? 2.511 7.789 -63.039 1.00 56.80 287 CYS A N 1
ATOM 2288 C CA . CYS A 1 309 ? 3.315 8.888 -63.552 1.00 60.37 287 CYS A CA 1
ATOM 2289 C C . CYS A 1 309 ? 4.463 8.398 -64.433 1.00 58.47 287 CYS A C 1
ATOM 2290 O O . CYS A 1 309 ? 4.855 9.072 -65.384 1.00 59.18 287 CYS A O 1
ATOM 2293 N N . LEU A 1 310 ? 4.988 7.216 -64.122 1.00 60.43 288 LEU A N 1
ATOM 2294 C CA . LEU A 1 310 ? 6.132 6.679 -64.853 1.00 60.74 288 LEU A CA 1
ATOM 2295 C C . LEU A 1 310 ? 5.775 5.997 -66.169 1.00 61.52 288 LEU A C 1
ATOM 2296 O O . LEU A 1 310 ? 6.488 6.150 -67.159 1.00 72.60 288 LEU A O 1
ATOM 2301 N N . PHE A 1 311 ? 4.677 5.247 -66.186 1.00 62.04 289 PHE A N 1
ATOM 2302 C CA . PHE A 1 311 ? 4.415 4.359 -67.315 1.00 71.56 289 PHE A CA 1
ATOM 2303 C C . PHE A 1 311 ? 3.073 4.594 -67.997 1.00 76.47 289 PHE A C 1
ATOM 2304 O O . PHE A 1 311 ? 2.924 4.336 -69.192 1.00 80.07 289 PHE A O 1
ATOM 2312 N N . GLU A 1 312 ? 2.097 5.077 -67.238 1.00 81.70 290 GLU A N 1
ATOM 2313 C CA . GLU A 1 312 ? 0.756 5.281 -67.773 1.00 88.44 290 GLU A CA 1
ATOM 2314 C C . GLU A 1 312 ? 0.341 6.743 -67.678 1.00 82.40 290 GLU A C 1
ATOM 2315 O O . GLU A 1 312 ? -0.841 7.055 -67.531 1.00 78.87 290 GLU A O 1
ATOM 2321 N N . ASN A 1 313 ? 1.321 7.636 -67.776 1.00 79.74 291 ASN A N 1
ATOM 2322 C CA . ASN A 1 313 ? 1.072 9.065 -67.643 1.00 78.88 291 ASN A CA 1
ATOM 2323 C C . ASN A 1 313 ? 0.392 9.609 -68.893 1.00 84.34 291 ASN A C 1
ATOM 2324 O O . ASN A 1 313 ? 1.015 10.275 -69.721 1.00 85.75 291 ASN A O 1
ATOM 2329 N N . VAL A 1 314 ? -0.898 9.314 -69.012 1.00 83.74 292 VAL A N 1
ATOM 2330 C CA . VAL A 1 314 ? -1.689 9.709 -70.167 1.00 84.57 292 VAL A CA 1
ATOM 2331 C C . VAL A 1 314 ? -3.054 10.190 -69.683 1.00 84.10 292 VAL A C 1
ATOM 2332 O O . VAL A 1 314 ? -3.556 9.714 -68.664 1.00 83.83 292 VAL A O 1
ATOM 2336 N N . GLN A 1 315 ? -3.636 11.142 -70.410 1.00 86.14 293 GLN A N 1
ATOM 2337 C CA . GLN A 1 315 ? -4.894 11.773 -70.022 1.00 88.18 293 GLN A CA 1
ATOM 2338 C C . GLN A 1 315 ? -4.825 12.330 -68.606 1.00 81.29 293 GLN A C 1
ATOM 2339 O O . GLN A 1 315 ? -4.112 13.297 -68.341 1.00 78.49 293 GLN A O 1
ATOM 2345 N N . CYS A 1 316 ? -5.571 11.705 -67.703 1.00 80.04 294 CYS A N 1
ATOM 2346 C CA . CYS A 1 316 ? -5.638 12.147 -66.318 1.00 79.43 294 CYS A CA 1
ATOM 2347 C C . CYS A 1 316 ? -5.652 10.948 -65.369 1.00 79.16 294 CYS A C 1
ATOM 2348 O O . CYS A 1 316 ? -6.200 11.014 -64.269 1.00 73.84 294 CYS A O 1
ATOM 2351 N N . TRP A 1 317 ? -5.047 9.848 -65.809 1.00 82.31 295 TRP A N 1
ATOM 2352 C CA . TRP A 1 317 ? -5.027 8.607 -65.035 1.00 82.88 295 TRP A CA 1
ATOM 2353 C C . TRP A 1 317 ? -6.451 8.173 -64.692 1.00 83.94 295 TRP A C 1
ATOM 2354 O O . TRP A 1 317 ? -6.688 7.530 -63.670 1.00 82.06 295 TRP A O 1
ATOM 2365 N N . THR A 1 318 ? -7.393 8.526 -65.561 1.00 90.25 296 THR A N 1
ATOM 2366 C CA . THR A 1 318 ? -8.810 8.310 -65.298 1.00 98.99 296 THR A CA 1
ATOM 2367 C C . THR A 1 318 ? -9.274 6.940 -65.781 1.00 104.29 296 THR A C 1
ATOM 2368 O O . THR A 1 318 ? -8.534 6.228 -66.458 1.00 113.21 296 THR A O 1
ATOM 2372 N N . ASN A 1 322 ? -13.463 1.401 -64.716 1.00 91.29 300 ASN A N 1
ATOM 2373 C CA . ASN A 1 322 ? -13.352 1.413 -63.262 1.00 83.67 300 ASN A CA 1
ATOM 2374 C C . ASN A 1 322 ? -14.034 2.630 -62.644 1.00 78.38 300 ASN A C 1
ATOM 2375 O O . ASN A 1 322 ? -14.133 2.740 -61.420 1.00 68.61 300 ASN A O 1
ATOM 2380 N N . MET A 1 323 ? -14.493 3.534 -63.505 1.00 72.20 301 MET A N 1
ATOM 2381 C CA . MET A 1 323 ? -15.232 4.727 -63.094 1.00 70.68 301 MET A CA 1
ATOM 2382 C C . MET A 1 323 ? -14.463 5.604 -62.104 1.00 69.53 301 MET A C 1
ATOM 2383 O O . MET A 1 323 ? -15.050 6.170 -61.183 1.00 63.51 301 MET A O 1
ATOM 2388 N N . GLY A 1 324 ? -13.153 5.718 -62.303 1.00 69.67 302 GLY A N 1
ATOM 2389 C CA . GLY A 1 324 ? -12.329 6.593 -61.490 1.00 61.81 302 GLY A CA 1
ATOM 2390 C C . GLY A 1 324 ? -11.349 5.864 -60.590 1.00 64.72 302 GLY A C 1
ATOM 2391 O O . GLY A 1 324 ? -10.150 6.138 -60.618 1.00 60.67 302 GLY A O 1
ATOM 2392 N N . PHE A 1 325 ? -11.866 4.946 -59.779 1.00 65.76 303 PHE A N 1
ATOM 2393 C CA . PHE A 1 325 ? -11.052 4.167 -58.848 1.00 62.65 303 PHE A CA 1
ATOM 2394 C C . PHE A 1 325 ? -10.034 3.293 -59.583 1.00 63.39 303 PHE A C 1
ATOM 2395 O O . PHE A 1 325 ? -10.380 2.612 -60.542 1.00 58.86 303 PHE A O 1
ATOM 2403 N N . TRP A 1 326 ? -8.780 3.309 -59.137 1.00 64.18 304 TRP A N 1
ATOM 2404 C CA . TRP A 1 326 ? -7.753 2.480 -59.765 1.00 62.84 304 TRP A CA 1
ATOM 2405 C C . TRP A 1 326 ? -8.022 1.003 -59.484 1.00 66.91 304 TRP A C 1
ATOM 2406 O O . TRP A 1 326 ? -8.364 0.629 -58.362 1.00 66.76 304 TRP A O 1
ATOM 2417 N N . TRP A 1 327 ? -7.849 0.169 -60.505 1.00 70.48 305 TRP A N 1
ATOM 2418 C CA . TRP A 1 327 ? -8.215 -1.243 -60.430 1.00 76.65 305 TRP A CA 1
ATOM 2419 C C . TRP A 1 327 ? -7.435 -1.973 -59.341 1.00 74.64 305 TRP A C 1
ATOM 2420 O O . TRP A 1 327 ? -7.999 -2.632 -58.465 1.00 78.13 305 TRP A O 1
ATOM 2431 N N . ILE A 1 328 ? -6.130 -1.766 -59.373 1.00 46.05 306 ILE A N 1
ATOM 2432 C CA . ILE A 1 328 ? -5.150 -2.489 -58.584 1.00 43.42 306 ILE A CA 1
ATOM 2433 C C . ILE A 1 328 ? -5.369 -2.241 -57.098 1.00 48.70 306 ILE A C 1
ATOM 2434 O O . ILE A 1 328 ? -4.972 -3.041 -56.244 1.00 44.10 306 ILE A O 1
ATOM 2439 N N . LEU A 1 329 ? -6.032 -1.129 -56.802 1.00 45.45 307 LEU A N 1
ATOM 2440 C CA . LEU A 1 329 ? -6.257 -0.703 -55.431 1.00 44.90 307 LEU A CA 1
ATOM 2441 C C . LEU A 1 329 ? -7.403 -1.466 -54.770 1.00 42.12 307 LEU A C 1
ATOM 2442 O O . LEU A 1 329 ? -7.707 -1.222 -53.603 1.00 38.19 307 LEU A O 1
ATOM 2447 N N . ARG A 1 330 ? -8.059 -2.354 -55.519 1.00 44.00 308 ARG A N 1
ATOM 2448 C CA . ARG A 1 330 ? -9.100 -3.198 -54.932 1.00 43.66 308 ARG A CA 1
ATOM 2449 C C . ARG A 1 330 ? -8.589 -3.948 -53.710 1.00 41.91 308 ARG A C 1
ATOM 2450 O O . ARG A 1 330 ? -9.228 -3.982 -52.656 1.00 42.10 308 ARG A O 1
ATOM 2458 N N . PHE A 1 331 ? -7.437 -4.573 -53.885 1.00 41.37 309 PHE A N 1
ATOM 2459 C CA . PHE A 1 331 ? -6.896 -5.519 -52.919 1.00 38.82 309 PHE A CA 1
ATOM 2460 C C . PHE A 1 331 ? -6.594 -4.982 -51.512 1.00 38.04 309 PHE A C 1
ATOM 2461 O O . PHE A 1 331 ? -6.930 -5.651 -50.532 1.00 38.70 309 PHE A O 1
ATOM 2469 N N . PRO A 1 332 ? -5.921 -3.820 -51.386 1.00 34.24 310 PRO A N 1
ATOM 2470 C CA . PRO A 1 332 ? -5.865 -3.326 -50.005 1.00 30.21 310 PRO A CA 1
ATOM 2471 C C . PRO A 1 332 ? -7.249 -3.102 -49.397 1.00 31.64 310 PRO A C 1
ATOM 2472 O O . PRO A 1 332 ? -7.467 -3.434 -48.228 1.00 31.24 310 PRO A O 1
ATOM 2476 N N . VAL A 1 333 ? -8.195 -2.623 -50.203 1.00 31.02 311 VAL A N 1
ATOM 2477 C CA . VAL A 1 333 ? -9.547 -2.407 -49.706 1.00 29.73 311 VAL A CA 1
ATOM 2478 C C . VAL A 1 333 ? -10.146 -3.749 -49.331 1.00 33.84 311 VAL A C 1
ATOM 2479 O O . VAL A 1 333 ? -10.787 -3.888 -48.279 1.00 30.48 311 VAL A O 1
ATOM 2483 N N . PHE A 1 334 ? -9.872 -4.750 -50.167 1.00 30.88 312 PHE A N 1
ATOM 2484 C CA . PHE A 1 334 ? -10.335 -6.101 -49.900 1.00 33.54 312 PHE A CA 1
ATOM 2485 C C . PHE A 1 334 ? -9.808 -6.526 -48.548 1.00 30.59 312 PHE A C 1
ATOM 2486 O O . PHE A 1 334 ? -10.560 -7.052 -47.719 1.00 31.82 312 PHE A O 1
ATOM 2494 N N . LEU A 1 335 ? -8.533 -6.223 -48.306 1.00 29.63 313 LEU A N 1
ATOM 2495 C CA . LEU A 1 335 ? -7.907 -6.627 -47.062 1.00 36.05 313 LEU A CA 1
ATOM 2496 C C . LEU A 1 335 ? -8.665 -5.967 -45.928 1.00 30.37 313 LEU A C 1
ATOM 2497 O O . LEU A 1 335 ? -9.072 -6.637 -44.970 1.00 29.75 313 LEU A O 1
ATOM 2502 N N . ALA A 1 336 ? -8.929 -4.671 -46.088 1.00 24.11 314 ALA A N 1
ATOM 2503 C CA . ALA A 1 336 ? -9.602 -3.913 -45.045 1.00 27.28 314 ALA A CA 1
ATOM 2504 C C . ALA A 1 336 ? -10.993 -4.467 -44.824 1.00 26.85 314 ALA A C 1
ATOM 2505 O O . ALA A 1 336 ? -11.486 -4.506 -43.696 1.00 27.18 314 ALA A O 1
ATOM 2507 N N . ILE A 1 337 ? -11.620 -4.920 -45.901 1.00 23.59 315 ILE A N 1
ATOM 2508 C CA . ILE A 1 337 ? -12.954 -5.473 -45.768 1.00 27.21 315 ILE A CA 1
ATOM 2509 C C . ILE A 1 337 ? -12.869 -6.827 -45.078 1.00 31.01 315 ILE A C 1
ATOM 2510 O O . ILE A 1 337 ? -13.666 -7.125 -44.181 1.00 35.36 315 ILE A O 1
ATOM 2515 N N . LEU A 1 338 ? -11.858 -7.612 -45.449 1.00 31.80 316 LEU A N 1
ATOM 2516 C CA . LEU A 1 338 ? -11.739 -8.970 -44.935 1.00 34.35 316 LEU A CA 1
ATOM 2517 C C . LEU A 1 338 ? -11.592 -8.933 -43.424 1.00 32.97 316 LEU A C 1
ATOM 2518 O O . LEU A 1 338 ? -12.335 -9.601 -42.697 1.00 30.67 316 LEU A O 1
ATOM 2523 N N . ILE A 1 339 ? -10.669 -8.096 -42.959 1.00 27.42 317 ILE A N 1
ATOM 2524 C CA . ILE A 1 339 ? -10.432 -7.950 -41.537 1.00 26.90 317 ILE A CA 1
ATOM 2525 C C . ILE A 1 339 ? -11.704 -7.455 -40.875 1.00 28.80 317 ILE A C 1
ATOM 2526 O O . ILE A 1 339 ? -12.089 -7.947 -39.802 1.00 29.68 317 ILE A O 1
ATOM 2531 N N . ASN A 1 340 ? -12.410 -6.557 -41.563 1.00 31.64 318 ASN A N 1
ATOM 2532 C CA . ASN A 1 340 ? -13.615 -5.979 -40.991 1.00 27.57 318 ASN A CA 1
ATOM 2533 C C . ASN A 1 340 ? -14.620 -7.077 -40.722 1.00 33.55 318 ASN A C 1
ATOM 2534 O O . ASN A 1 340 ? -15.302 -7.060 -39.687 1.00 34.06 318 ASN A O 1
ATOM 2539 N N . PHE A 1 341 ? -14.646 -8.077 -41.604 1.00 32.55 319 PHE A N 1
ATOM 2540 C CA . PHE A 1 341 ? -15.601 -9.160 -41.438 1.00 30.80 319 PHE A CA 1
ATOM 2541 C C . PHE A 1 341 ? -15.373 -9.811 -40.089 1.00 29.83 319 PHE A C 1
ATOM 2542 O O . PHE A 1 341 ? -16.305 -9.938 -39.286 1.00 30.79 319 PHE A O 1
ATOM 2550 N N . PHE A 1 342 ? -14.122 -10.166 -39.813 1.00 27.42 320 PHE A N 1
ATOM 2551 C CA . PHE A 1 342 ? -13.843 -10.901 -38.591 1.00 28.39 320 PHE A CA 1
ATOM 2552 C C . PHE A 1 342 ? -14.109 -10.018 -37.391 1.00 29.29 320 PHE A C 1
ATOM 2553 O O . PHE A 1 342 ? -14.471 -10.508 -36.321 1.00 28.60 320 PHE A O 1
ATOM 2561 N N . ILE A 1 343 ? -13.958 -8.709 -37.570 1.00 26.36 321 ILE A N 1
ATOM 2562 C CA . ILE A 1 343 ? -14.238 -7.809 -36.467 1.00 30.76 321 ILE A CA 1
ATOM 2563 C C . ILE A 1 343 ? -15.742 -7.789 -36.252 1.00 31.72 321 ILE A C 1
ATOM 2564 O O . ILE A 1 343 ? -16.224 -7.935 -35.119 1.00 28.51 321 ILE A O 1
ATOM 2569 N N . PHE A 1 344 ? -16.472 -7.705 -37.363 1.00 28.00 322 PHE A N 1
ATOM 2570 C CA . PHE A 1 344 ? -17.924 -7.610 -37.330 1.00 29.65 322 PHE A CA 1
ATOM 2571 C C . PHE A 1 344 ? -18.483 -8.764 -36.517 1.00 28.06 322 PHE A C 1
ATOM 2572 O O . PHE A 1 344 ? -19.186 -8.555 -35.519 1.00 22.64 322 PHE A O 1
ATOM 2580 N N . VAL A 1 345 ? -18.090 -9.973 -36.905 1.00 27.60 323 VAL A N 1
ATOM 2581 C CA . VAL A 1 345 ? -18.565 -11.178 -36.248 1.00 28.97 323 VAL A CA 1
ATOM 2582 C C . VAL A 1 345 ? -18.295 -11.084 -34.758 1.00 29.17 323 VAL A C 1
ATOM 2583 O O . VAL A 1 345 ? -19.220 -11.233 -33.945 1.00 29.46 323 VAL A O 1
ATOM 2587 N N . ARG A 1 346 ? -17.062 -10.729 -34.399 1.00 25.03 324 ARG A N 1
ATOM 2588 C CA . ARG A 1 346 ? -16.702 -10.728 -32.989 1.00 30.85 324 ARG A CA 1
ATOM 2589 C C . ARG A 1 346 ? -17.559 -9.721 -32.237 1.00 29.71 324 ARG A C 1
ATOM 2590 O O . ARG A 1 346 ? -18.047 -10.006 -31.136 1.00 31.28 324 ARG A O 1
ATOM 2598 N N . ILE A 1 347 ? -17.814 -8.578 -32.870 1.00 26.69 325 ILE A N 1
ATOM 2599 C CA . ILE A 1 347 ? -18.566 -7.530 -32.200 1.00 29.13 325 ILE A CA 1
ATOM 2600 C C . ILE A 1 347 ? -19.953 -8.046 -31.890 1.00 30.21 325 ILE A C 1
ATOM 2601 O O . ILE A 1 347 ? -20.455 -7.871 -30.772 1.00 35.05 325 ILE A O 1
ATOM 2606 N N . VAL A 1 348 ? -20.533 -8.766 -32.847 1.00 25.97 326 VAL A N 1
ATOM 2607 C CA . VAL A 1 348 ? -21.884 -9.253 -32.654 1.00 29.20 326 VAL A CA 1
ATOM 2608 C C . VAL A 1 348 ? -21.876 -10.183 -31.458 1.00 30.15 326 VAL A C 1
ATOM 2609 O O . VAL A 1 348 ? -22.739 -10.085 -30.576 1.00 31.87 326 VAL A O 1
ATOM 2613 N N . GLN A 1 349 ? -20.837 -11.012 -31.380 1.00 31.42 327 GLN A N 1
ATOM 2614 C CA . GLN A 1 349 ? -20.758 -11.996 -30.316 1.00 27.65 327 GLN A CA 1
ATOM 2615 C C . GLN A 1 349 ? -20.657 -11.311 -28.973 1.00 28.89 327 GLN A C 1
ATOM 2616 O O . GLN A 1 349 ? -21.226 -11.777 -27.986 1.00 34.18 327 GLN A O 1
ATOM 2622 N N . LEU A 1 350 ? -19.967 -10.177 -28.941 1.00 27.92 328 LEU A N 1
ATOM 2623 C CA . LEU A 1 350 ? -19.838 -9.467 -27.685 1.00 29.86 328 LEU A CA 1
ATOM 2624 C C . LEU A 1 350 ? -21.182 -8.840 -27.351 1.00 33.64 328 LEU A C 1
ATOM 2625 O O . LEU A 1 350 ? -21.642 -8.922 -26.206 1.00 33.13 328 LEU A O 1
ATOM 2630 N N . LEU A 1 351 ? -21.848 -8.286 -28.367 1.00 29.45 329 LEU A N 1
ATOM 2631 C CA . LEU A 1 351 ? -23.082 -7.541 -28.125 1.00 38.06 329 LEU A CA 1
ATOM 2632 C C . LEU A 1 351 ? -24.130 -8.432 -27.485 1.00 33.44 329 LEU A C 1
ATOM 2633 O O . LEU A 1 351 ? -24.610 -8.147 -26.383 1.00 37.21 329 LEU A O 1
ATOM 2638 N N . VAL A 1 352 ? -24.418 -9.551 -28.143 1.00 30.93 330 VAL A N 1
ATOM 2639 C CA . VAL A 1 352 ? -25.434 -10.470 -27.658 1.00 37.40 330 VAL A CA 1
ATOM 2640 C C . VAL A 1 352 ? -25.024 -10.998 -26.295 1.00 37.68 330 VAL A C 1
ATOM 2641 O O . VAL A 1 352 ? -25.880 -11.320 -25.475 1.00 39.38 330 VAL A O 1
ATOM 2645 N N . ALA A 1 353 ? -23.717 -11.063 -26.042 1.00 40.29 331 ALA A N 1
ATOM 2646 C CA . ALA A 1 353 ? -23.264 -11.516 -24.741 1.00 33.91 331 ALA A CA 1
ATOM 2647 C C . ALA A 1 353 ? -23.662 -10.484 -23.702 1.00 39.07 331 ALA A C 1
ATOM 2648 O O . ALA A 1 353 ? -24.352 -10.806 -22.733 1.00 39.18 331 ALA A O 1
ATOM 2650 N N . LYS A 1 354 ? -23.285 -9.230 -23.952 1.00 39.32 332 LYS A N 1
ATOM 2651 C CA . LYS A 1 354 ? -23.511 -8.165 -22.981 1.00 46.96 332 LYS A CA 1
ATOM 2652 C C . LYS A 1 354 ? -24.998 -7.937 -22.754 1.00 50.31 332 LYS A C 1
ATOM 2653 O O . LYS A 1 354 ? -25.427 -7.641 -21.640 1.00 60.35 332 LYS A O 1
ATOM 2659 N N . LEU A 1 355 ? -25.781 -8.090 -23.815 1.00 41.69 333 LEU A N 1
ATOM 2660 C CA . LEU A 1 355 ? -27.228 -7.973 -23.707 1.00 46.00 333 LEU A CA 1
ATOM 2661 C C . LEU A 1 355 ? -27.839 -9.120 -22.912 1.00 56.20 333 LEU A C 1
ATOM 2662 O O . LEU A 1 355 ? -28.821 -8.925 -22.196 1.00 65.43 333 LEU A O 1
ATOM 2667 N N . ARG A 1 356 ? -27.253 -10.311 -23.027 1.00 56.55 334 ARG A N 1
ATOM 2668 C CA . ARG A 1 356 ? -27.800 -11.483 -22.348 1.00 56.34 334 ARG A CA 1
ATOM 2669 C C . ARG A 1 356 ? -27.491 -11.425 -20.860 1.00 62.53 334 ARG A C 1
ATOM 2670 O O . ARG A 1 356 ? -28.318 -11.790 -20.025 1.00 77.23 334 ARG A O 1
ATOM 2678 N N . ALA A 1 357 ? -26.289 -10.959 -20.542 1.00 57.44 335 ALA A N 1
ATOM 2679 C CA . ALA A 1 357 ? -25.840 -10.837 -19.164 1.00 60.67 335 ALA A CA 1
ATOM 2680 C C . ALA A 1 357 ? -26.400 -9.566 -18.547 1.00 73.64 335 ALA A C 1
ATOM 2681 O O . ALA A 1 357 ? -26.238 -9.320 -17.350 1.00 78.24 335 ALA A O 1
ATOM 2683 N N . ARG A 1 358 ? -27.046 -8.761 -19.387 1.00 71.54 336 ARG A N 1
ATOM 2684 C CA . ARG A 1 358 ? -27.557 -7.451 -19.003 1.00 75.03 336 ARG A CA 1
ATOM 2685 C C . ARG A 1 358 ? -26.432 -6.579 -18.461 1.00 78.43 336 ARG A C 1
ATOM 2686 O O . ARG A 1 358 ? -26.636 -5.753 -17.573 1.00 82.67 336 ARG A O 1
ATOM 2694 N N . GLN A 1 359 ? -25.239 -6.779 -19.015 1.00 72.19 337 GLN A N 1
ATOM 2695 C CA . GLN A 1 359 ? -24.086 -5.953 -18.698 1.00 75.42 337 GLN A CA 1
ATOM 2696 C C . GLN A 1 359 ? -24.241 -4.607 -19.395 1.00 78.52 337 GLN A C 1
ATOM 2697 O O . GLN A 1 359 ? -23.525 -3.649 -19.101 1.00 76.97 337 GLN A O 1
ATOM 2703 N N . MET A 1 360 ? -25.184 -4.559 -20.333 1.00 70.78 338 MET A N 1
ATOM 2704 C CA . MET A 1 360 ? -25.521 -3.339 -21.052 1.00 72.65 338 MET A CA 1
ATOM 2705 C C . MET A 1 360 ? -26.934 -3.441 -21.619 1.00 71.27 338 MET A C 1
ATOM 2706 O O . MET A 1 360 ? -27.539 -4.511 -21.594 1.00 73.05 338 MET A O 1
ATOM 2711 N N . HIS A 1 361 ? -27.460 -2.327 -22.119 1.00 71.33 339 HIS A N 1
ATOM 2712 C CA . HIS A 1 361 ? -28.747 -2.336 -22.809 1.00 71.82 339 HIS A CA 1
ATOM 2713 C C . HIS A 1 361 ? -28.747 -1.318 -23.949 1.00 69.71 339 HIS A C 1
ATOM 2714 O O . HIS A 1 361 ? -27.741 -0.656 -24.193 1.00 66.61 339 HIS A O 1
ATOM 2721 N N . HIS A 1 362 ? -29.868 -1.206 -24.656 1.00 66.31 340 HIS A N 1
ATOM 2722 C CA . HIS A 1 362 ? -29.901 -0.450 -25.908 1.00 66.40 340 HIS A CA 1
ATOM 2723 C C . HIS A 1 362 ? -29.690 1.061 -25.755 1.00 67.00 340 HIS A C 1
ATOM 2724 O O . HIS A 1 362 ? -29.319 1.733 -26.717 1.00 58.48 340 HIS A O 1
ATOM 2731 N N . THR A 1 363 ? -29.930 1.602 -24.565 1.00 66.65 341 THR A N 1
ATOM 2732 C CA . THR A 1 363 ? -29.694 3.026 -24.344 1.00 61.75 341 THR A CA 1
ATOM 2733 C C . THR A 1 363 ? -28.203 3.330 -24.172 1.00 59.48 341 THR A C 1
ATOM 2734 O O . THR A 1 363 ? -27.789 4.486 -24.236 1.00 57.25 341 THR A O 1
ATOM 2738 N N . ASP A 1 364 ? -27.404 2.286 -23.958 1.00 62.25 342 ASP A N 1
ATOM 2739 C CA . ASP A 1 364 ? -25.960 2.429 -23.753 1.00 51.55 342 ASP A CA 1
ATOM 2740 C C . ASP A 1 364 ? -25.248 2.963 -24.987 1.00 45.73 342 ASP A C 1
ATOM 2741 O O . ASP A 1 364 ? -25.676 2.719 -26.114 1.00 46.69 342 ASP A O 1
ATOM 2746 N N . TYR A 1 365 ? -24.160 3.695 -24.769 1.00 40.92 343 TYR A N 1
ATOM 2747 C CA . TYR A 1 365 ? -23.415 4.274 -25.878 1.00 46.23 343 TYR A CA 1
ATOM 2748 C C . TYR A 1 365 ? -22.810 3.228 -26.813 1.00 40.91 343 TYR A C 1
ATOM 2749 O O . TYR A 1 365 ? -22.742 3.439 -28.025 1.00 36.54 343 TYR A O 1
ATOM 2758 N N . ALA A 1 366 ? -22.377 2.102 -26.258 1.00 34.38 344 ALA A N 1
ATOM 2759 C CA . ALA A 1 366 ? -21.734 1.080 -27.074 1.00 34.03 344 ALA A CA 1
ATOM 2760 C C . ALA A 1 366 ? -22.728 0.488 -28.060 1.00 35.71 344 ALA A C 1
ATOM 2761 O O . ALA A 1 366 ? -22.402 0.243 -29.227 1.00 33.78 344 ALA A O 1
ATOM 2763 N N . PHE A 1 367 ? -23.955 0.300 -27.591 1.00 32.12 345 PHE A N 1
ATOM 2764 C CA . PHE A 1 367 ? -25.010 -0.255 -28.425 1.00 34.56 345 PHE A CA 1
ATOM 2765 C C . PHE A 1 367 ? -25.363 0.708 -29.550 1.00 35.70 345 PHE A C 1
ATOM 2766 O O . PHE A 1 367 ? -25.454 0.316 -30.717 1.00 31.39 345 PHE A O 1
ATOM 2774 N N . ARG A 1 368 ? -25.550 1.975 -29.190 1.00 31.48 346 ARG A N 1
ATOM 2775 C CA . ARG A 1 368 ? -25.939 2.990 -30.157 1.00 39.24 346 ARG A CA 1
ATOM 2776 C C . ARG A 1 368 ? -24.844 3.209 -31.201 1.00 30.92 346 ARG A C 1
ATOM 2777 O O . ARG A 1 368 ? -25.135 3.461 -32.369 1.00 30.67 346 ARG A O 1
ATOM 2785 N N . LEU A 1 369 ? -23.589 3.095 -30.782 1.00 27.19 347 LEU A N 1
ATOM 2786 C CA . LEU A 1 369 ? -22.474 3.152 -31.720 1.00 29.29 347 LEU A CA 1
ATOM 2787 C C . LEU A 1 369 ? -22.493 1.937 -32.640 1.00 24.74 347 LEU A C 1
ATOM 2788 O O . LEU A 1 369 ? -22.211 2.036 -33.842 1.00 27.78 347 LEU A O 1
ATOM 2793 N N . ALA A 1 370 ? -22.851 0.792 -32.067 1.00 24.68 348 ALA A N 1
ATOM 2794 C CA . ALA A 1 370 ? -22.938 -0.444 -32.830 1.00 31.39 348 ALA A CA 1
ATOM 2795 C C . ALA A 1 370 ? -24.039 -0.365 -33.880 1.00 33.00 348 ALA A C 1
ATOM 2796 O O . ALA A 1 370 ? -23.941 -0.994 -34.930 1.00 32.70 348 ALA A O 1
ATOM 2798 N N . LYS A 1 371 ? -25.082 0.412 -33.605 1.00 32.56 349 LYS A N 1
ATOM 2799 C CA . LYS A 1 371 ? -26.165 0.558 -34.571 1.00 33.75 349 LYS A CA 1
ATOM 2800 C C . LYS A 1 371 ? -25.651 1.164 -35.870 1.00 33.70 349 LYS A C 1
ATOM 2801 O O . LYS A 1 371 ? -26.025 0.726 -36.952 1.00 34.15 349 LYS A O 1
ATOM 2807 N N . SER A 1 372 ? -24.761 2.147 -35.759 1.00 31.31 350 SER A N 1
ATOM 2808 C CA . SER A 1 372 ? -24.207 2.795 -36.940 1.00 27.23 350 SER A CA 1
ATOM 2809 C C . SER A 1 372 ? -23.102 1.962 -37.576 1.00 28.74 350 SER A C 1
ATOM 2810 O O . SER A 1 372 ? -23.122 1.696 -38.781 1.00 24.87 350 SER A O 1
ATOM 2813 N N . THR A 1 373 ? -22.143 1.539 -36.757 1.00 29.96 351 THR A N 1
ATOM 2814 C CA . THR A 1 373 ? -20.965 0.856 -37.282 1.00 30.61 351 THR A CA 1
ATOM 2815 C C . THR A 1 373 ? -21.302 -0.506 -37.892 1.00 24.83 351 THR A C 1
ATOM 2816 O O . THR A 1 373 ? -20.763 -0.876 -38.942 1.00 25.07 351 THR A O 1
ATOM 2820 N N . LEU A 1 374 ? -22.238 -1.223 -37.274 1.00 24.03 352 LEU A N 1
ATOM 2821 C CA . LEU A 1 374 ? -22.597 -2.550 -37.761 1.00 28.71 352 LEU A CA 1
ATOM 2822 C C . LEU A 1 374 ? -23.528 -2.511 -38.964 1.00 30.83 352 LEU A C 1
ATOM 2823 O O . LEU A 1 374 ? -23.771 -3.543 -39.578 1.00 33.97 352 LEU A O 1
ATOM 2828 N N . THR A 1 375 ? -24.092 -1.350 -39.281 1.00 26.39 353 THR A N 1
ATOM 2829 C CA . THR A 1 375 ? -24.781 -1.221 -40.561 1.00 35.17 353 THR A CA 1
ATOM 2830 C C . THR A 1 375 ? -23.804 -0.758 -41.626 1.00 31.16 353 THR A C 1
ATOM 2831 O O . THR A 1 375 ? -23.823 -1.248 -42.754 1.00 32.77 353 THR A O 1
ATOM 2835 N N . LEU A 1 376 ? -22.946 0.191 -41.262 1.00 23.14 354 LEU A N 1
ATOM 2836 C CA . LEU A 1 376 ? -22.029 0.767 -42.233 1.00 26.30 354 LEU A CA 1
ATOM 2837 C C . LEU A 1 376 ? -21.006 -0.237 -42.749 1.00 28.51 354 LEU A C 1
ATOM 2838 O O . LEU A 1 376 ? -20.687 -0.236 -43.938 1.00 29.47 354 LEU A O 1
ATOM 2843 N N . ILE A 1 377 ? -20.486 -1.092 -41.874 1.00 26.29 355 ILE A N 1
ATOM 2844 C CA . ILE A 1 377 ? -19.488 -2.057 -42.338 1.00 32.48 355 ILE A CA 1
ATOM 2845 C C . ILE A 1 377 ? -20.011 -3.026 -43.427 1.00 31.71 355 ILE A C 1
ATOM 2846 O O . ILE A 1 377 ? -19.409 -3.109 -44.506 1.00 31.28 355 ILE A O 1
ATOM 2851 N N . PRO A 1 378 ? -21.131 -3.750 -43.174 1.00 32.18 356 PRO A N 1
ATOM 2852 C CA . PRO A 1 378 ? -21.687 -4.555 -44.272 1.00 30.76 356 PRO A CA 1
ATOM 2853 C C . PRO A 1 378 ? -22.131 -3.759 -45.499 1.00 29.34 356 PRO A C 1
ATOM 2854 O O . PRO A 1 378 ? -22.010 -4.259 -46.614 1.00 26.40 356 PRO A 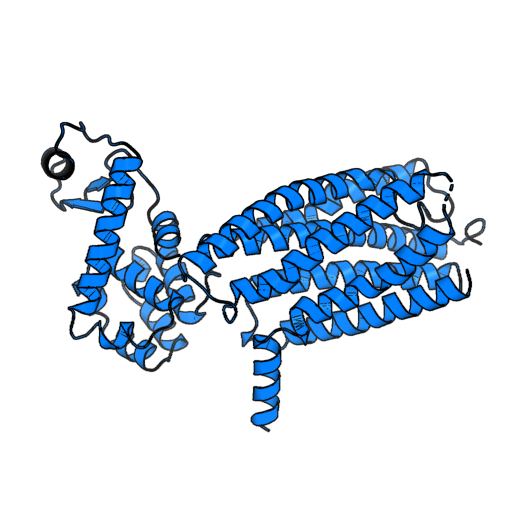O 1
ATOM 2858 N N . LEU A 1 379 ? -22.646 -2.553 -45.299 1.00 23.70 357 LEU A N 1
ATOM 2859 C CA . LEU A 1 379 ? -23.194 -1.796 -46.420 1.00 23.92 357 LEU A CA 1
ATOM 2860 C C . LEU A 1 379 ? -22.080 -1.393 -47.365 1.00 27.91 357 LEU A C 1
ATOM 2861 O O . LEU A 1 379 ? -22.127 -1.684 -48.568 1.00 29.74 357 LEU A O 1
ATOM 2866 N N . LEU A 1 380 ? -21.062 -0.751 -46.804 1.00 28.40 358 LEU A N 1
ATOM 2867 C CA . LEU A 1 380 ? -19.922 -0.301 -47.588 1.00 26.64 358 LEU A CA 1
ATOM 2868 C C . LEU A 1 380 ? -19.117 -1.475 -48.136 1.00 27.16 358 LEU A C 1
ATOM 2869 O O . LEU A 1 380 ? -18.621 -1.424 -49.262 1.00 29.02 358 LEU A O 1
ATOM 2874 N N . GLY A 1 381 ? -19.019 -2.549 -47.358 1.00 25.91 359 GLY A N 1
ATOM 2875 C CA . GLY A 1 381 ? -18.246 -3.700 -47.790 1.00 27.29 359 GLY A CA 1
ATOM 2876 C C . GLY A 1 381 ? -18.902 -4.414 -48.955 1.00 29.10 359 GLY A C 1
ATOM 2877 O O . GLY A 1 381 ? -18.262 -4.674 -49.981 1.00 31.95 359 GLY A O 1
ATOM 2878 N N . VAL A 1 382 ? -20.194 -4.705 -48.808 1.00 30.52 360 VAL A N 1
ATOM 2879 C CA . VAL A 1 382 ? -20.941 -5.377 -49.860 1.00 32.22 360 VAL A CA 1
ATOM 2880 C C . VAL A 1 382 ? -20.977 -4.497 -51.096 1.00 32.14 360 VAL A C 1
ATOM 2881 O O . VAL A 1 382 ? -20.835 -4.988 -52.220 1.00 36.62 360 VAL A O 1
ATOM 2885 N N . HIS A 1 383 ? -21.114 -3.190 -50.893 1.00 33.95 361 HIS A N 1
ATOM 2886 C CA . HIS A 1 383 ? -21.131 -2.293 -52.037 1.00 29.76 361 HIS A CA 1
ATOM 2887 C C . HIS A 1 383 ? -19.801 -2.318 -52.785 1.00 34.11 361 HIS A C 1
ATOM 2888 O O . HIS A 1 383 ? -19.780 -2.335 -54.018 1.00 31.81 361 HIS A O 1
ATOM 2895 N N . PHE A 1 384 ? -18.690 -2.328 -52.050 1.00 31.07 362 PHE A N 1
ATOM 2896 C CA . PHE A 1 384 ? -17.398 -2.344 -52.724 1.00 30.18 362 PHE A CA 1
ATOM 2897 C C . PHE A 1 384 ? -17.167 -3.662 -53.452 1.00 31.13 362 PHE A C 1
ATOM 2898 O O . PHE A 1 384 ? -16.590 -3.675 -54.538 1.00 32.57 362 PHE A O 1
ATOM 2906 N N . VAL A 1 385 ? -17.617 -4.769 -52.865 1.00 28.36 363 VAL A N 1
ATOM 2907 C CA . VAL A 1 385 ? -17.422 -6.060 -53.516 1.00 26.75 363 VAL A CA 1
ATOM 2908 C C . VAL A 1 385 ? -18.244 -6.132 -54.796 1.00 31.21 363 VAL A C 1
ATOM 2909 O O . VAL A 1 385 ? -17.762 -6.588 -55.842 1.00 29.23 363 VAL A O 1
ATOM 2913 N N . VAL A 1 386 ? -19.478 -5.640 -54.715 1.00 35.74 364 VAL A N 1
ATOM 2914 C CA . VAL A 1 386 ? -20.355 -5.611 -55.877 1.00 34.87 364 VAL A CA 1
ATOM 2915 C C . VAL A 1 386 ? -19.746 -4.741 -56.968 1.00 34.03 364 VAL A C 1
ATOM 2916 O O . VAL A 1 386 ? -19.754 -5.106 -58.145 1.00 30.22 364 VAL A O 1
ATOM 2920 N N . PHE A 1 387 ? -19.177 -3.610 -56.565 1.00 32.37 365 PHE A N 1
ATOM 2921 C CA . PHE A 1 387 ? -18.549 -2.700 -57.513 1.00 39.37 365 PHE A CA 1
ATOM 2922 C C . PHE A 1 387 ? -17.369 -3.375 -58.195 1.00 41.48 365 PHE A C 1
ATOM 2923 O O . PHE A 1 387 ? -17.165 -3.237 -59.407 1.00 44.75 365 PHE A O 1
ATOM 2931 N N . ALA A 1 388 ? -16.618 -4.140 -57.409 1.00 42.82 366 ALA A N 1
ATOM 2932 C CA . ALA A 1 388 ? -15.427 -4.798 -57.912 1.00 41.04 366 ALA A CA 1
ATOM 2933 C C . ALA A 1 388 ? -15.794 -5.846 -58.946 1.00 37.47 366 ALA A C 1
ATOM 2934 O O . ALA A 1 388 ? -15.168 -5.924 -60.001 1.00 40.34 366 ALA A O 1
ATOM 2936 N N . PHE A 1 389 ? -16.829 -6.632 -58.657 1.00 37.45 367 PHE A N 1
ATOM 2937 C CA . PHE A 1 389 ? -17.272 -7.649 -59.607 1.00 41.08 367 PHE A CA 1
ATOM 2938 C C . PHE A 1 389 ? -17.874 -7.043 -60.872 1.00 44.45 367 PHE A C 1
ATOM 2939 O O . PHE A 1 389 ? -17.582 -7.497 -61.979 1.00 46.66 367 PHE A O 1
ATOM 2947 N N . VAL A 1 390 ? -18.711 -6.020 -60.705 1.00 42.44 368 VAL A N 1
ATOM 2948 C CA . VAL A 1 390 ? -19.394 -5.411 -61.844 1.00 46.61 368 VAL A CA 1
ATOM 2949 C C . VAL A 1 390 ? -18.433 -4.691 -62.785 1.00 46.37 368 VAL A C 1
ATOM 2950 O O . VAL A 1 390 ? -18.596 -4.746 -64.006 1.00 54.03 368 VAL A O 1
ATOM 2954 N N . THR A 1 391 ? -17.415 -4.044 -62.228 1.00 45.62 369 THR A N 1
ATOM 2955 C CA . THR A 1 391 ? -16.471 -3.306 -63.062 1.00 53.07 369 THR A CA 1
ATOM 2956 C C . THR A 1 391 ? -15.638 -4.223 -63.955 1.00 53.00 369 THR A C 1
ATOM 2957 O O . THR A 1 391 ? -15.194 -3.812 -65.023 1.00 56.13 369 THR A O 1
ATOM 2961 N N . ASP A 1 392 ? -15.428 -5.460 -63.519 1.00 55.35 370 ASP A N 1
ATOM 2962 C CA . ASP A 1 392 ? -14.639 -6.409 -64.298 1.00 60.77 370 ASP A CA 1
ATOM 2963 C C . ASP A 1 392 ? -15.449 -7.192 -65.335 1.00 62.09 370 ASP A C 1
ATOM 2964 O O . ASP A 1 392 ? -14.874 -7.929 -66.132 1.00 66.89 370 ASP A O 1
ATOM 2969 N N . GLU A 1 393 ? -16.772 -7.043 -65.325 1.00 63.12 371 GLU A N 1
ATOM 2970 C CA . GLU A 1 393 ? -17.620 -7.806 -66.242 1.00 64.04 371 GLU A CA 1
ATOM 2971 C C . GLU A 1 393 ? -17.384 -7.458 -67.710 1.00 75.56 371 GLU A C 1
ATOM 2972 O O . GLU A 1 393 ? -17.431 -8.335 -68.575 1.00 84.98 371 GLU A O 1
ATOM 2978 N N . HIS A 1 394 ? -17.098 -6.185 -67.971 1.00 78.76 372 HIS A N 1
ATOM 2979 C CA . HIS A 1 394 ? -16.888 -5.671 -69.325 1.00 87.60 372 HIS A CA 1
ATOM 2980 C C . HIS A 1 394 ? -17.927 -6.170 -70.330 1.00 88.86 372 HIS A C 1
ATOM 2981 O O . HIS A 1 394 ? -17.622 -6.984 -71.202 1.00 93.11 372 HIS A O 1
ATOM 2988 N N . ARG A 1 400 ? -23.729 -3.958 -67.893 1.00 69.86 378 ARG A N 1
ATOM 2989 C CA . ARG A 1 400 ? -23.095 -3.682 -66.610 1.00 72.78 378 ARG A CA 1
ATOM 2990 C C . ARG A 1 400 ? -23.095 -2.190 -66.302 1.00 73.31 378 ARG A C 1
ATOM 2991 O O . ARG A 1 400 ? -22.961 -1.789 -65.145 1.00 69.69 378 ARG A O 1
ATOM 2999 N N . SER A 1 401 ? -23.230 -1.370 -67.342 1.00 72.17 379 SER A N 1
ATOM 3000 C CA . SER A 1 401 ? -23.214 0.080 -67.178 1.00 66.21 379 SER A CA 1
ATOM 3001 C C . SER A 1 401 ? -24.386 0.556 -66.326 1.00 58.97 379 SER A C 1
ATOM 3002 O O . SER A 1 401 ? -24.272 1.541 -65.593 1.00 57.74 379 SER A O 1
ATOM 3005 N N . ALA A 1 402 ? -25.504 -0.160 -66.409 1.00 62.43 380 ALA A N 1
ATOM 3006 C CA . ALA A 1 402 ? -26.689 0.176 -65.628 1.00 60.81 380 ALA A CA 1
ATOM 3007 C C . ALA A 1 402 ? -26.435 -0.026 -64.138 1.00 57.22 380 ALA A C 1
ATOM 3008 O O . ALA A 1 402 ? -26.719 0.858 -63.319 1.00 53.95 380 ALA A O 1
ATOM 3010 N N . LYS A 1 403 ? -25.878 -1.187 -63.798 1.00 57.56 381 LYS A N 1
ATOM 3011 C CA . LYS A 1 403 ? -25.577 -1.514 -62.411 1.00 60.71 381 LYS A CA 1
ATOM 3012 C C . LYS A 1 403 ? -24.542 -0.549 -61.846 1.00 49.57 381 LYS A C 1
ATOM 3013 O O . LYS A 1 403 ? -24.613 -0.159 -60.676 1.00 48.20 381 LYS A O 1
ATOM 3019 N N . LEU A 1 404 ? -23.612 -0.131 -62.700 1.00 47.80 382 LEU A N 1
ATOM 3020 C CA . LEU A 1 404 ? -22.589 0.825 -62.304 1.00 47.92 382 LEU A CA 1
ATOM 3021 C C . LEU A 1 404 ? -23.199 2.187 -62.007 1.00 46.33 382 LEU A C 1
ATOM 3022 O O . LEU A 1 404 ? -22.919 2.782 -60.964 1.00 43.83 382 LEU A O 1
ATOM 3027 N N . PHE A 1 405 ? -24.049 2.671 -62.908 1.00 44.28 383 PHE A N 1
ATOM 3028 C CA . PHE A 1 405 ? -24.664 3.974 -62.709 1.00 37.98 383 PHE A CA 1
ATOM 3029 C C . PHE A 1 405 ? -25.537 3.980 -61.463 1.00 44.76 383 PHE A C 1
ATOM 3030 O O . PHE A 1 405 ? -25.543 4.953 -60.707 1.00 41.14 383 PHE A O 1
ATOM 3038 N N . PHE A 1 406 ? -26.235 2.874 -61.222 1.00 44.83 384 PHE A N 1
ATOM 3039 C CA . PHE A 1 406 ? -27.127 2.806 -60.074 1.00 41.76 384 PHE A CA 1
ATOM 3040 C C . PHE A 1 406 ? -26.335 2.794 -58.771 1.00 39.25 384 PHE A C 1
ATOM 3041 O O . PHE A 1 406 ? -26.577 3.611 -57.866 1.00 46.20 384 PHE A O 1
ATOM 3049 N N . ASP A 1 407 ? -25.368 1.884 -58.693 1.00 40.69 385 ASP A N 1
ATOM 3050 C CA . ASP A 1 407 ? -24.582 1.734 -57.476 1.00 49.06 385 ASP A CA 1
ATOM 3051 C C . ASP A 1 407 ? -23.755 2.973 -57.165 1.00 43.69 385 ASP A C 1
ATOM 3052 O O . ASP A 1 407 ? -23.593 3.329 -56.004 1.00 41.60 385 ASP A O 1
ATOM 3057 N N . LEU A 1 408 ? -23.245 3.636 -58.197 1.00 43.07 386 LEU A N 1
ATOM 3058 C CA . LEU A 1 408 ? -22.439 4.831 -57.977 1.00 45.61 386 LEU A CA 1
ATOM 3059 C C . LEU A 1 408 ? -23.319 6.022 -57.623 1.00 39.28 386 LEU A C 1
ATOM 3060 O O . LEU A 1 408 ? -22.925 6.885 -56.823 1.00 37.97 386 LEU A O 1
ATOM 3065 N N . ALA A 1 409 ? -24.523 6.051 -58.192 1.00 35.60 387 ALA A N 1
ATOM 3066 C CA . ALA A 1 409 ? -25.487 7.082 -57.834 1.00 34.16 387 ALA A CA 1
ATOM 3067 C C . ALA A 1 409 ? -25.816 6.993 -56.351 1.00 32.35 387 ALA A C 1
ATOM 3068 O O . ALA A 1 409 ? -25.759 7.994 -55.638 1.00 31.42 387 ALA A O 1
ATOM 3070 N N . LEU A 1 410 ? -26.158 5.798 -55.878 1.00 26.59 388 LEU A N 1
ATOM 3071 C CA . LEU A 1 410 ? -26.427 5.642 -54.451 1.00 32.34 388 LEU A CA 1
ATOM 3072 C C . LEU A 1 410 ? -25.180 5.836 -53.581 1.00 36.98 388 LEU A C 1
ATOM 3073 O O . LEU A 1 410 ? -25.266 6.354 -52.466 1.00 32.10 388 LEU A O 1
ATOM 3078 N N . SER A 1 411 ? -24.022 5.434 -54.094 1.00 29.02 389 SER A N 1
ATOM 3079 C CA . SER A 1 411 ? -22.786 5.510 -53.321 1.00 35.32 389 SER A CA 1
ATOM 3080 C C . SER A 1 411 ? -22.317 6.948 -53.134 1.00 35.29 389 SER A C 1
ATOM 3081 O O . SER A 1 411 ? -21.560 7.245 -52.208 1.00 28.87 389 SER A O 1
ATOM 3084 N N . SER A 1 412 ? -22.760 7.838 -54.019 1.00 32.66 390 SER A N 1
ATOM 3085 C CA . SER A 1 412 ? -22.398 9.246 -53.899 1.00 29.04 390 SER A CA 1
ATOM 3086 C C . SER A 1 412 ? -22.953 9.855 -52.608 1.00 26.88 390 SER A C 1
ATOM 3087 O O . SER A 1 412 ? -22.419 10.844 -52.107 1.00 27.09 390 SER A O 1
ATOM 3090 N N . PHE A 1 413 ? -24.020 9.260 -52.076 1.00 27.64 391 PHE A N 1
ATOM 3091 C CA . PHE A 1 413 ? -24.672 9.757 -50.857 1.00 28.81 391 PHE A CA 1
ATOM 3092 C C . PHE A 1 413 ? -24.090 9.174 -49.562 1.00 27.90 391 PHE A C 1
ATOM 3093 O O . PHE A 1 413 ? -24.580 9.462 -48.456 1.00 31.81 391 PHE A O 1
ATOM 3101 N N . GLN A 1 414 ? -23.053 8.353 -49.693 1.00 26.15 392 GLN A N 1
ATOM 3102 C CA . GLN A 1 414 ? -22.495 7.653 -48.537 1.00 29.59 392 GLN A CA 1
ATOM 3103 C C . GLN A 1 414 ? -21.918 8.594 -47.480 1.00 29.32 392 GLN A C 1
ATOM 3104 O O . GLN A 1 414 ? -21.991 8.298 -46.286 1.00 30.02 392 GLN A O 1
ATOM 3110 N N . GLY A 1 415 ? -21.372 9.729 -47.905 1.00 29.17 393 GLY A N 1
ATOM 3111 C CA . GLY A 1 415 ? -20.803 10.667 -46.956 1.00 23.61 393 GLY A CA 1
ATOM 3112 C C . GLY A 1 415 ? -21.906 11.292 -46.132 1.00 27.54 393 GLY A C 1
ATOM 3113 O O . GLY A 1 415 ? -21.762 11.515 -44.923 1.00 27.88 393 GLY A O 1
ATOM 3114 N N . LEU A 1 416 ? -23.037 11.533 -46.787 1.00 28.17 394 LEU A N 1
ATOM 3115 C CA . LEU A 1 416 ? -24.216 12.024 -46.097 1.00 25.09 394 LEU A CA 1
ATOM 3116 C C . LEU A 1 416 ? -24.686 10.986 -45.093 1.00 27.49 394 LEU A C 1
ATOM 3117 O O . LEU A 1 416 ? -25.006 11.320 -43.950 1.00 30.65 394 LEU A O 1
ATOM 3122 N N . LEU A 1 417 ? -24.679 9.717 -45.502 1.00 28.58 395 LEU A N 1
ATOM 3123 C CA . LEU A 1 417 ? -25.147 8.659 -44.608 1.00 26.35 395 LEU A CA 1
ATOM 3124 C C . LEU A 1 417 ? -24.264 8.524 -43.373 1.00 28.29 395 LEU A C 1
ATOM 3125 O O . LEU A 1 417 ? -24.764 8.355 -42.259 1.00 32.25 395 LEU A O 1
ATOM 3130 N N . VAL A 1 418 ? -22.953 8.616 -43.568 1.00 29.28 396 VAL A N 1
ATOM 3131 C CA . VAL A 1 418 ? -22.024 8.518 -42.451 1.00 30.63 396 VAL A CA 1
ATOM 3132 C C . VAL A 1 418 ? -22.189 9.709 -41.510 1.00 28.19 396 VAL A C 1
ATOM 3133 O O . VAL A 1 418 ? -22.219 9.547 -40.281 1.00 27.40 396 VAL A O 1
ATOM 3137 N N . ALA A 1 419 ? -22.328 10.899 -42.093 1.00 26.94 397 ALA A N 1
ATOM 3138 C CA . ALA A 1 419 ? -22.496 12.106 -41.292 1.00 28.05 397 ALA A CA 1
ATOM 3139 C C . ALA A 1 419 ? -23.782 12.048 -40.476 1.00 33.62 397 ALA A C 1
ATOM 3140 O O . ALA A 1 419 ? -23.824 12.520 -39.341 1.00 35.80 397 ALA A O 1
ATOM 3142 N N . VAL A 1 420 ? -24.820 11.439 -41.045 1.00 28.12 398 VAL A N 1
ATOM 3143 C CA . VAL A 1 420 ? -26.092 11.330 -40.345 1.00 29.46 398 VAL A CA 1
ATOM 3144 C C . VAL A 1 420 ? -26.024 10.291 -39.229 1.00 34.55 398 VAL A C 1
ATOM 3145 O O . VAL A 1 420 ? -26.458 10.541 -38.103 1.00 34.63 398 VAL A O 1
ATOM 3149 N N . LEU A 1 421 ? -25.467 9.128 -39.546 1.00 30.94 399 LEU A N 1
ATOM 3150 C CA . LEU A 1 421 ? -25.393 8.035 -38.583 1.00 30.44 399 LEU A CA 1
ATOM 3151 C C . LEU A 1 421 ? -24.471 8.314 -37.392 1.00 35.60 399 LEU A C 1
ATOM 3152 O O . LEU A 1 421 ? -24.789 7.935 -36.265 1.00 36.34 399 LEU A O 1
ATOM 3157 N N . TYR A 1 422 ? -23.346 8.986 -37.626 1.00 29.70 400 TYR A N 1
ATOM 3158 C CA . TYR A 1 422 ? -22.380 9.207 -36.546 1.00 31.49 400 TYR A CA 1
ATOM 3159 C C . TYR A 1 422 ? -22.536 10.534 -35.811 1.00 34.06 400 TYR A C 1
ATOM 3160 O O . TYR A 1 422 ? -21.994 10.706 -34.720 1.00 41.82 400 TYR A O 1
ATOM 3169 N N . CYS A 1 423 ? -23.262 11.475 -36.399 1.00 32.83 401 CYS A N 1
ATOM 3170 C CA . CYS A 1 423 ? -23.341 12.805 -35.807 1.00 34.42 401 CYS A CA 1
ATOM 3171 C C . CYS A 1 423 ? -24.773 13.267 -35.552 1.00 35.50 401 CYS A C 1
ATOM 3172 O O . CYS A 1 423 ? -25.172 13.478 -34.407 1.00 35.80 401 CYS A O 1
ATOM 3175 N N . PHE A 1 424 ? -25.537 13.430 -36.626 1.00 28.01 402 PHE A N 1
ATOM 3176 C CA . PHE A 1 424 ? -26.860 14.035 -36.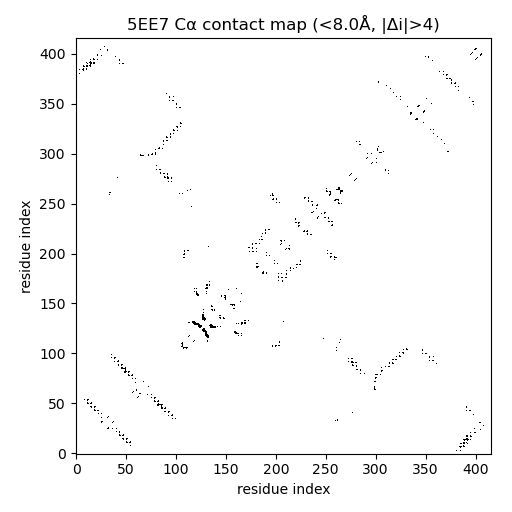536 1.00 34.56 402 PHE A CA 1
ATOM 3177 C C . PHE A 1 424 ? -27.863 13.212 -35.724 1.00 32.87 402 PHE A C 1
ATOM 3178 O O . PHE A 1 424 ? -28.692 13.773 -35.014 1.00 32.03 402 PHE A O 1
ATOM 3186 N N . LEU A 1 425 ? -27.775 11.888 -35.810 1.00 35.71 403 LEU A N 1
ATOM 3187 C CA . LEU A 1 425 ? -28.662 11.015 -35.041 1.00 31.97 403 LEU A CA 1
ATOM 3188 C C . LEU A 1 425 ? -28.113 10.699 -33.657 1.00 33.31 403 LEU A C 1
ATOM 3189 O O . LEU A 1 425 ? -28.812 10.116 -32.828 1.00 37.55 403 LEU A O 1
ATOM 3194 N N . ASN A 1 426 ? -26.861 11.076 -33.413 1.00 35.58 404 ASN A N 1
ATOM 3195 C CA . ASN A 1 426 ? -26.199 10.755 -32.156 1.00 33.88 404 ASN A CA 1
ATOM 3196 C C . ASN A 1 426 ? -26.867 11.450 -30.975 1.00 41.01 404 ASN A C 1
ATOM 3197 O O . ASN A 1 426 ? -27.181 12.640 -31.042 1.00 45.91 404 ASN A O 1
ATOM 3202 N N . LYS A 1 427 ? -27.081 10.709 -29.892 1.00 33.08 405 LYS A N 1
ATOM 3203 C CA . LYS A 1 427 ? -27.812 11.237 -28.746 1.00 34.96 405 LYS A CA 1
ATOM 3204 C C . LYS A 1 427 ? -27.062 12.347 -28.019 1.00 37.13 405 LYS A C 1
ATOM 3205 O O . LYS A 1 427 ? -27.666 13.321 -27.586 1.00 31.98 405 LYS A O 1
ATOM 3211 N N . GLU A 1 428 ? -25.748 12.198 -27.881 1.00 39.69 406 GLU A N 1
ATOM 3212 C CA . GLU A 1 428 ? -24.945 13.205 -27.193 1.00 40.23 406 GLU A CA 1
ATOM 3213 C C . GLU A 1 428 ? -24.887 14.515 -27.975 1.00 41.66 406 GLU A C 1
ATOM 3214 O O . GLU A 1 428 ? -24.916 15.605 -27.391 1.00 43.12 406 GLU A O 1
ATOM 3220 N N . VAL A 1 429 ? -24.833 14.399 -29.299 1.00 37.66 407 VAL A N 1
ATOM 3221 C CA . VAL A 1 429 ? -24.803 15.570 -30.163 1.00 38.37 407 VAL A CA 1
ATOM 3222 C C . VAL A 1 429 ? -26.110 16.338 -30.042 1.00 45.31 407 VAL A C 1
ATOM 3223 O O . VAL A 1 429 ? -26.116 17.546 -29.785 1.00 49.78 407 VAL A O 1
ATOM 3227 N N . GLN A 1 430 ? -27.217 15.619 -30.201 1.00 36.54 408 GLN A N 1
ATOM 3228 C CA . GLN A 1 430 ? -28.536 16.224 -30.116 1.00 34.23 408 GLN A CA 1
ATOM 3229 C C . GLN A 1 430 ? -28.791 16.792 -28.730 1.00 44.54 408 GLN A C 1
ATOM 3230 O O . GLN A 1 430 ? -29.449 17.816 -28.590 1.00 44.14 408 GLN A O 1
ATOM 3236 N N . SER A 1 431 ? -28.256 16.130 -27.709 1.00 40.35 409 SER A N 1
ATOM 3237 C CA . SER A 1 431 ? -28.422 16.597 -26.342 1.00 45.54 409 SER A CA 1
ATOM 3238 C C . SER A 1 431 ? -27.684 17.909 -26.132 1.00 47.91 409 SER A C 1
ATOM 3239 O O . SER A 1 431 ? -28.207 18.832 -25.509 1.00 46.18 409 SER A O 1
ATOM 3242 N N . GLU A 1 432 ? -26.468 17.990 -26.660 1.00 47.19 410 GLU A N 1
ATOM 3243 C CA . GLU A 1 432 ? -25.702 19.222 -26.558 1.00 52.02 410 GLU A CA 1
ATOM 3244 C C . GLU A 1 432 ? -26.353 20.361 -27.337 1.00 56.64 410 GLU A C 1
ATOM 3245 O O . GLU A 1 432 ? -26.348 21.512 -26.892 1.00 60.12 410 GLU A O 1
ATOM 3251 N N . LEU A 1 433 ? -26.941 20.034 -28.484 1.00 50.44 411 LEU A N 1
ATOM 3252 C CA . LEU A 1 433 ? -27.604 21.050 -29.292 1.00 53.43 411 LEU A CA 1
ATOM 3253 C C . LEU A 1 433 ? -28.868 21.557 -28.602 1.00 58.11 411 LEU A C 1
ATOM 3254 O O . LEU A 1 433 ? -29.138 22.760 -28.589 1.00 62.62 411 LEU A O 1
ATOM 3259 N N . ARG A 1 434 ? -29.626 20.637 -28.014 1.00 53.97 412 ARG A N 1
ATOM 3260 C CA . ARG A 1 434 ? -30.823 20.996 -27.264 1.00 57.28 412 ARG A CA 1
ATOM 3261 C C . ARG A 1 434 ? -30.455 21.817 -26.042 1.00 62.48 412 ARG A C 1
ATOM 3262 O O . ARG A 1 434 ? -31.206 22.691 -25.622 1.00 65.14 412 ARG A O 1
ATOM 3270 N N . ARG A 1 435 ? -29.291 21.526 -25.471 1.00 60.09 413 ARG A N 1
ATOM 3271 C CA . ARG A 1 435 ? -28.860 22.206 -24.262 1.00 65.09 413 ARG A CA 1
ATOM 3272 C C . ARG A 1 435 ? -28.440 23.639 -24.568 1.00 75.53 413 ARG A C 1
ATOM 3273 O O . ARG A 1 435 ? -28.821 24.571 -23.855 1.00 75.76 413 ARG A O 1
ATOM 3281 N N . ARG A 1 436 ? -27.657 23.813 -25.630 1.00 72.31 414 ARG A N 1
ATOM 3282 C CA . ARG A 1 436 ? -27.248 25.150 -26.044 1.00 63.80 414 ARG A CA 1
ATOM 3283 C C . ARG A 1 436 ? -28.437 25.969 -26.549 1.00 69.24 414 ARG A C 1
ATOM 3284 O O . ARG A 1 436 ? -28.478 27.187 -26.377 1.00 71.88 414 ARG A O 1
ATOM 3292 N N . TRP A 1 437 ? -29.403 25.296 -27.167 1.00 69.68 415 TRP A N 1
ATOM 3293 C CA . TRP A 1 437 ? -30.638 25.950 -27.589 1.00 73.93 415 TRP A CA 1
ATOM 3294 C C . TRP A 1 437 ? -31.480 26.378 -26.389 1.00 82.80 415 TRP A C 1
ATOM 3295 O O . TRP A 1 437 ? -32.121 27.430 -26.406 1.00 87.39 415 TRP A O 1
ATOM 3306 N N . HIS A 1 438 ? -31.465 25.553 -25.346 1.00 82.47 416 HIS A N 1
ATOM 3307 C CA . HIS A 1 438 ? -32.291 25.771 -24.162 1.00 83.40 416 HIS A CA 1
ATOM 3308 C C . HIS A 1 438 ? -31.697 26.834 -23.247 1.00 88.38 416 HIS A C 1
ATOM 3309 O O . HIS A 1 438 ? -32.421 27.520 -22.523 1.00 93.13 416 HIS A O 1
ATOM 3316 N N . ARG A 1 439 ? -30.373 26.957 -23.281 1.00 82.94 417 ARG A N 1
ATOM 3317 C CA . ARG A 1 439 ? -29.677 27.965 -22.494 1.00 86.36 417 ARG A CA 1
ATOM 3318 C C . ARG A 1 439 ? -30.087 29.364 -22.933 1.00 96.94 417 ARG A C 1
ATOM 3319 O O . ARG A 1 439 ? -30.146 30.290 -22.124 1.00 103.10 417 ARG A O 1
ATOM 3327 N N . ALA A 1 440 ? -30.382 29.504 -24.221 1.00 90.01 418 ALA A N 1
ATOM 3328 C CA . ALA A 1 440 ? -30.763 30.792 -24.786 1.00 90.51 418 ALA A CA 1
ATOM 3329 C C . ALA A 1 440 ? -32.227 31.104 -24.500 1.00 86.70 418 ALA A C 1
ATOM 3330 O O . ALA A 1 440 ? -33.048 31.160 -25.414 1.00 86.72 418 ALA A O 1
#

GO terms:
  GO:0004967 glucagon receptor activity (F, IDA)
  GO:0005886 plasma membrane (C, IDA)
  GO:0071377 cellular response to glucagon stimulus (P, IDA)
  GO:0007189 adenylate cyclase-activating G protein-coupled receptor signaling pathway (P, IDA)
  GO:0005886 plasma membrane (C, EXP)
  GO:0005886 plasma membrane (C, IMP)
  GO:0007188 adenylate cy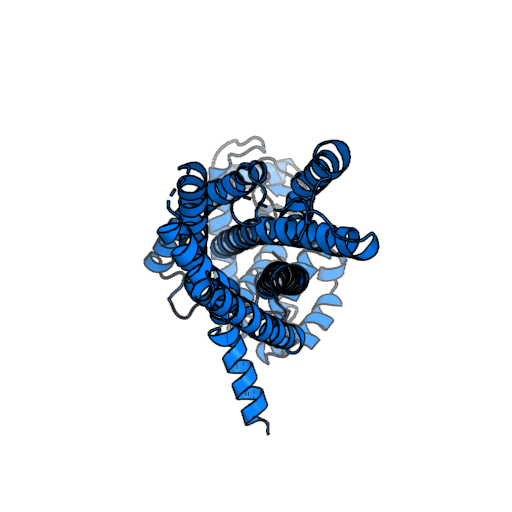clase-modulating G protein-coupled receptor signaling pathway (P, IMP)
  GO:0004967 glucagon receptor activity (F, TAS)
  GO:0005886 plasma membrane (C, TAS)
  GO:0016020 membrane (C, TAS)
  GO:0006091 generation of precursor metabolites and energy (P, TAS)
  GO:0007188 adenylate cyclase-modulating G protein-coupled receptor signaling pathway (P, TAS)
  GO:0007584 response to nutrient (P, TAS)
  GO:0008217 regulation of blood pressure (P, TAS)
  GO:0005085 guanyl-nucleotide exchange factor activity (F, TAS)
  GO:0071377 cellular response to glucagon stimulus (P, TAS)
  GO:0005515 protein binding (F, IPI)

B-factor: mean 65.46, std 32.4, range [18.69, 226.31]

Foldseek 3Di:
DVVLLVLLLCQLVVLLVLLVVLLCLCVVDPLNPFLLSVLLNLLSVLSNLQSVLVNVLCVLVPCPLQDDDDVSLVSLQVSLLSNQLSVLLNLLSLLVLLVVLLVQLVDALLVLLCLVFPAAQAWDPVCTDHGRLHHQDVDPDPVSSQVSVCVVQVHNCVRGHDNVVSVVVVVVLLVVLVVLQCPDPLRNLLLVPDDRQLNSLLSSVCSNQNSVRSVVVSVLSVCVSVVVLPVSLVVLCVDVVCVVPVLSSVQSSVCSNSVGNRPPPHPCPCVVSVCSSNVVSCVVSVVVSVVCVPPVSGRNSALPSHDLVSLVSSVVSLVSSVVSLVSSVVSVVVCVVVVVDDCVDPSNLSCVLSSVLSVVVSVLSVVSNVCVPPVPVVVVSVSSSVVSNVSVSSSCSSAVVDPVSVVVVVVVVVVD

Secondary structure (P-SEA, 3-state):
caaaaaaaaaaaaaaaaaaaaaaaaaaaccccccaaaaaaaaaaaaaaaaaaaaaaaaaacccccccccaaaaaaaaaaaaaaaaaaaaaaaaaaaaaaaaaaaaaccaaaaaaaacccccccccccccccccccccccccaaaaaaaaaaaacccccccccaaaaaaaaaaaaaaaaaaaaaccccaaaaaaccaaaaaaaaaaaaaccaaaaaaaaaaaaaaaacaaaaaaaaaaacccccccaaaaaaaaaaaaccccccccccaaaaaaaaaacccccccaaaaaaaaaccccccccccccccccaaaaaaaaaaaaaaaaaaaaaaaaaaaaacccccccaaaaaaaaaaaaaaaaaaaaaaaaaaaacccaaaaaaaaaaacaaaaaaaaacccccaaaaaaaaaaaaac

Nearest PDB structures (foldseek):
  5ee7-assembly1_A  TM=1.002E+00  e=3.457E-53  Homo sapiens
  6kk7-assembly2_B  TM=8.463E-01  e=5.688E-35  Homo sapiens
  6kk1-assembly2_B  TM=8.354E-01  e=7.286E-35  Homo sapiens
  5vew-assembly2_B  TM=8.305E-01  e=5.927E-35  Homo sapiens
  6kjv-assembly2_B  TM=8.259E-01  e=1.299E-34  Homo sapiens

InterPro domains:
  IPR000832 GPCR, family 2, secretin-like [PF00002] (139-396)
  IPR000832 GPCR, family 2, secretin-like [PR00249] (143-167)
  IPR000832 GPCR, family 2, secretin-like [PR00249] (175-199)
  IPR000832 GPCR, family 2, secretin-like [PR00249] (226-249)
  IPR000832 GPCR, family 2, secretin-like [PR00249] (264-289)
  IPR000832 GPCR, family 2, secretin-like [PR00249] (305-330)
  IPR000832 GPCR, family 2, secretin-like [PR00249] (347-367)
  IPR000832 GPCR, family 2, secretin-like [PR00249] (382-403)
  IPR001879 GPCR, family 2, extracellular hormone receptor domain [PF02793] (56-122)
  IPR001879 GPCR, family 2, extracellular hormone receptor domain [PS50227] (42-125)
  IPR001879 GPCR, family 2, extracellular hormone receptor domain [SM00008] (54-130)
  IPR003290 GPCR, family 2, glucagon-like peptide-1/glucagon receptor [PR01353] (11-24)
  IPR003290 GPCR, family 2, glucagon-like peptide-1/glucagon receptor [PR01353] (34-51)
  IPR003290 GPCR, family 2, glucagon-like peptide-1/glucagon receptor [PR01353] (69-80)
  IPR003290 GPCR, family 2, glucagon-like peptide-1/glucagon receptor [PR01353] (367-383)
  IPR003291 GPCR, family 2, glucagon receptor [PR01354] (17-36)
  IPR003291 GPCR, family 2, glucagon receptor [PR01354] (44-57)
  IPR003291 GPCR, family 2, glucagon receptor [PR01354] (87-99)
  IPR003291 GPCR, family 2, glucagon receptor [PR01354] (101-114)
  IPR003291 GPCR, family 2, glucagon receptor [PR01354] (122-144)